Protein AF-A0A6N9EN15-F1 (afdb_monomer)

Secondary structure (DSSP, 8-state):
-------------------------------------------------------------HHHHHHHHHHHHHHHHHHHHHHHHHHHHHHHHHHHHHH--TTTHHHHHHHHHHHHHHHHHHHHHHHHHHHHHHHHHHHHHHHHHHHHHHHHHHHHHHHHHHHHHHHT--SS-------TT-SS---EEEE-SS-TTSSSHHHHHHHHHHHHHHHHTPPPPEEE-S--GGGHHHHHHHHHTTT-SEEEE--GGG-TTHHHHHHH-TTSEEEE---TTPPP-TT-EEEE--HHHHHHHHHHHHHHHHHHHT--EEEEEESS--HHHHHHHHHHHHHHHHH-TT-EEEEEE-SPSS--TT-HHHHHHHHHHHHHHT-SEEEE--STTHHHHHHHHHHHT--BB-SB-S-GGG-SSS--SEEEE--HHHHHHHHHHHHHHTSS-TT-EEE--TTT-TTSEEEESS--HHHHHHHHHHHHHHHTTTTHHHHHHHHHHHHH-----S---PPP-

Sequence (509 aa):
MVVACIQALVQPSLGRKRFLTGGDMRRHSFRWLAAMIAVLALVAAACGGDDEPETTVAQPDTGAAQAEIDAAQAAADEARAAAEEAEARLAEAQAAADAASAEQQAEAQAALEAAEAAAEAARAEAAAAEADAAAAEADAAAAQAEAAEAGAAAAEAEAALAELIAEGDIETAATIDLDANGDGKIILGVAAAGPRDDGAYYQALVDAAEEISAAQGWEAPIVIDNIEPAVAATELENLAAQGVDIIAVGAGEISDPLPDLVEQFPDIFWYCNCGTGFPQMDGVALSTNDGAEIEYVVGVAAGLLLQEHGGDTAYMIGCCDLGFEVETELAMRLGMKAVDPSYDVVYTPTGNFPFDFDNVAGATEAFNVALDAGMDLLYPYLGGAHEPLVQLANENGIPVTSAGASDVCSRTDLTWEMAALFDGGDFARAVFPLIVSGDFVEGSIYKFSVGRDPEVGALICNPTPEQKDLLDQAHADVWNGYCLAEFDTIRAIAYGGVDLEAPLVCSDA

Solvent-accessible surface area (backbone atoms only — not comparable to full-atom values): 27866 Å² total; per-residue (Å²): 142,86,84,84,89,85,89,79,89,83,86,88,82,91,80,85,84,77,90,83,82,83,89,82,89,79,86,79,83,94,84,87,90,84,82,91,82,91,86,85,89,84,91,86,81,93,83,84,90,83,95,75,94,75,83,80,74,84,70,81,71,62,64,62,58,49,50,52,37,54,48,33,45,50,50,19,54,51,31,44,52,51,21,53,51,29,46,51,50,28,55,52,28,48,54,48,36,76,68,42,51,88,90,43,37,69,63,27,47,54,48,27,55,52,25,50,54,48,27,52,51,30,44,51,50,18,54,47,32,48,49,51,30,54,44,46,52,49,50,49,51,49,52,52,50,52,53,50,52,52,51,49,50,50,53,51,51,50,54,52,49,53,51,42,57,73,71,67,76,64,76,74,82,76,49,53,74,55,42,48,85,67,80,85,57,37,29,43,28,38,42,23,49,39,41,64,79,21,82,25,43,43,15,32,35,54,54,33,45,47,52,50,24,61,75,71,70,39,44,78,54,49,75,49,53,55,37,49,58,95,47,23,57,60,54,53,50,55,50,54,72,68,70,36,18,31,39,41,35,55,34,46,75,45,44,83,44,46,72,64,46,41,72,73,40,72,60,41,47,35,35,29,40,33,45,58,86,58,76,91,45,84,58,29,21,34,46,38,49,53,48,37,62,22,22,20,36,32,11,34,50,51,29,57,50,26,70,72,73,68,49,52,41,36,34,36,39,33,23,42,81,42,39,64,54,47,20,34,51,52,20,21,29,45,17,16,28,72,68,39,74,84,32,45,61,46,77,43,66,35,27,55,72,82,77,31,38,52,38,45,68,40,44,51,53,51,49,52,53,40,53,77,71,63,55,48,26,40,33,41,53,34,38,46,24,21,48,65,48,49,52,54,27,53,76,70,71,38,44,31,38,42,42,18,28,63,62,49,63,75,50,82,92,60,80,51,50,29,24,26,27,58,22,44,13,52,51,46,63,66,46,48,63,32,37,53,55,49,79,44,45,61,50,40,75,47,73,52,42,40,59,76,36,92,58,34,19,55,46,61,50,78,59,52,74,66,56,45,55,54,49,54,47,49,28,45,39,47,54,74,56,47,40,52,70,52,41,53,49,40,48,38,30,30,74,63,72,48,78,86,89,65,87,81,69,71,64,88,125

Nearest PDB structures (foldseek):
  2fqy-assembly1_A  TM=8.686E-01  e=4.177E-15  Treponema pallidum
  4pev-assembly3_B  TM=7.680E-01  e=1.804E-13  Aeropyrum pernix K1
  5ulb-assembly1_A  TM=6.211E-01  e=1.759E-07  Yersinia enterocolitica subsp. enterocolitica 8081
  4ry0-assembly1_A  TM=7.076E-01  e=5.760E-06  Rhizobium etli CFN 42
  5bq3-assembly4_D  TM=6.098E-01  e=7.533E-04  Schaalia dentiphila ATCC 17982

pLDDT: mean 82.22, std 22.04, range [24.22, 98.75]

Radius of gyration: 30.46 Å; Cα contacts (8 Å, |Δi|>4): 810; chains: 1; bounding box: 96×74×82 Å

Mean predicted aligned error: 15.96 Å

Foldseek 3Di:
DDDDDDDDDDDDDDDDDDDDDDDDDDDDDDDDDDDDDDDDDDDDDDDDDDDDDDPDDDDPPVPVLVVQLVVLVVQLVVLVVQLVVLVVQLVVLVVCCVPDDPVCNVVSVVSNVVSVVSNVVSVVSSVVSVVSSVVSVVVSVVVVVVSVVVVVVVVVVVVVVVVCVVVVVDDDQDFPPLLLVPPPAAEEEEEEQADCPLLAQNVLQQVLQQVVCVVVVGDGYHYDHNRALVCLLVVVVVRLVVSHSEYEYRALRSCVNVQVVCVVRVSHQAEYQHEEPDDFDFRYQYEYEQLLLQLLLVLLLVLVVCVVVPDAEEEEEFADLALSVLSNQQSSQQNNCVSPVSHHYHYDHQHDPPDDLQRLPSSVVSLVVCVVVPHQAYEHLGGSNQVVSQVVCQVVVHAYEGNQDQCQLVDDVTDHQKYRANHSNVSCNVCVVCNRSVVGGGSHYDYDAFLPHPRGHMGGSDDDPVSVVSSNVSSVCVVVPWLVVLSVVSSCCSPVVDDDPDRRHTDDD

Structure (mmCIF, N/CA/C/O backbone):
data_AF-A0A6N9EN15-F1
#
_entry.id   AF-A0A6N9EN15-F1
#
loop_
_atom_site.group_PDB
_atom_site.id
_atom_site.type_symbol
_atom_site.label_atom_id
_atom_site.label_alt_id
_atom_site.label_comp_id
_atom_site.label_asym_id
_atom_site.label_entity_id
_atom_site.label_seq_id
_atom_site.pdbx_PDB_ins_code
_atom_site.Cartn_x
_atom_site.Cartn_y
_atom_site.Cartn_z
_atom_site.occupancy
_atom_site.B_iso_or_equiv
_atom_site.auth_seq_id
_atom_site.auth_comp_id
_atom_site.auth_asym_id
_atom_site.auth_atom_id
_atom_site.pdbx_PDB_model_num
ATOM 1 N N . MET A 1 1 ? 47.708 -40.170 15.133 1.00 36.25 1 MET A N 1
ATOM 2 C CA . MET A 1 1 ? 48.043 -40.382 16.562 1.00 36.25 1 MET A CA 1
ATOM 3 C C . MET A 1 1 ? 46.980 -39.621 17.336 1.00 36.25 1 MET A C 1
ATOM 5 O O . MET A 1 1 ? 47.053 -38.411 17.354 1.00 36.25 1 MET A O 1
ATOM 9 N N . VAL A 1 2 ? 45.862 -40.201 17.762 1.00 32.25 2 VAL A N 1
ATOM 10 C CA . VAL A 1 2 ? 45.685 -41.284 18.742 1.00 32.25 2 VAL A CA 1
ATOM 11 C C . VAL A 1 2 ? 44.491 -42.163 18.333 1.00 32.25 2 VAL A C 1
ATOM 13 O O . VAL A 1 2 ? 43.599 -41.731 17.614 1.00 32.25 2 VAL A O 1
ATOM 16 N N . VAL A 1 3 ? 44.549 -43.420 18.758 1.00 29.31 3 VAL A N 1
ATOM 17 C CA . VAL A 1 3 ? 43.651 -44.538 18.462 1.00 29.31 3 VAL A CA 1
ATOM 18 C C . VAL A 1 3 ? 42.729 -44.807 19.665 1.00 29.31 3 VAL A C 1
ATOM 20 O O . VAL A 1 3 ? 43.182 -44.691 20.798 1.00 29.31 3 VAL A O 1
ATOM 23 N N . ALA A 1 4 ? 41.516 -45.289 19.359 1.00 35.44 4 ALA A N 1
ATOM 24 C CA . ALA A 1 4 ? 40.674 -46.243 20.108 1.00 35.44 4 ALA A CA 1
ATOM 25 C C . ALA A 1 4 ? 39.606 -45.789 21.134 1.00 35.44 4 ALA A C 1
ATOM 27 O O . ALA A 1 4 ? 39.901 -45.233 22.183 1.00 35.44 4 ALA A O 1
ATOM 28 N N . CYS A 1 5 ? 38.399 -46.309 20.838 1.00 27.34 5 CYS A N 1
ATOM 29 C CA . CYS A 1 5 ? 37.462 -47.058 21.693 1.00 27.34 5 CYS A CA 1
ATOM 30 C C . CYS A 1 5 ? 36.649 -46.326 22.774 1.00 27.34 5 CYS A C 1
ATOM 32 O O . CYS A 1 5 ? 37.198 -45.841 23.752 1.00 27.34 5 CYS A O 1
ATOM 34 N N . ILE A 1 6 ? 35.316 -46.472 22.710 1.00 31.34 6 ILE A N 1
ATOM 35 C CA . ILE A 1 6 ? 34.562 -47.502 23.462 1.00 31.34 6 ILE A CA 1
ATOM 36 C C . ILE A 1 6 ? 33.115 -47.587 22.926 1.00 31.34 6 ILE A C 1
ATOM 38 O O . ILE A 1 6 ? 32.421 -46.586 22.791 1.00 31.34 6 ILE A O 1
ATOM 42 N N . GLN A 1 7 ? 32.682 -48.814 22.618 1.00 32.25 7 GLN A N 1
ATOM 43 C CA . GLN A 1 7 ? 31.287 -49.228 22.431 1.00 32.25 7 GLN A CA 1
ATOM 44 C C . GLN A 1 7 ? 30.618 -49.488 23.791 1.00 32.25 7 GLN A C 1
ATOM 46 O O . GLN A 1 7 ? 31.274 -50.051 24.663 1.00 32.25 7 GLN A O 1
ATOM 51 N N . ALA A 1 8 ? 29.310 -49.230 23.907 1.00 29.34 8 ALA A N 1
ATOM 52 C CA . ALA A 1 8 ? 28.298 -50.130 24.502 1.00 29.34 8 ALA A CA 1
ATOM 53 C C . ALA A 1 8 ? 26.926 -49.418 24.511 1.00 29.34 8 ALA A C 1
ATOM 55 O O . ALA A 1 8 ? 26.820 -48.327 25.052 1.00 29.34 8 ALA A O 1
ATOM 56 N N . LEU A 1 9 ? 25.941 -49.927 23.750 1.00 27.62 9 LEU A N 1
ATOM 57 C CA . LEU A 1 9 ? 24.733 -50.637 24.238 1.00 27.62 9 LEU A CA 1
ATOM 58 C C . LEU A 1 9 ? 23.818 -49.714 25.069 1.00 27.62 9 LEU A C 1
ATOM 60 O O . LEU A 1 9 ? 24.228 -49.220 26.106 1.00 27.62 9 LEU A O 1
ATOM 64 N N . VAL A 1 10 ? 22.583 -49.412 24.655 1.00 27.83 10 VAL A N 1
ATOM 65 C CA . VAL A 1 10 ? 21.401 -50.287 24.790 1.00 27.83 10 VAL A CA 1
ATOM 66 C C . VAL A 1 10 ? 20.268 -49.779 23.864 1.00 27.83 10 VAL A C 1
ATOM 68 O O . VAL A 1 10 ? 19.826 -48.644 23.984 1.00 27.83 10 VAL A O 1
ATOM 71 N N . GLN A 1 11 ? 19.763 -50.640 22.977 1.00 33.72 11 GLN A N 1
ATOM 72 C CA . GLN A 1 11 ? 18.337 -50.705 22.581 1.00 33.72 11 GLN A CA 1
ATOM 73 C C . GLN A 1 11 ? 17.677 -51.818 23.438 1.00 33.72 11 GLN A C 1
ATOM 75 O O . GLN A 1 11 ? 18.451 -52.600 23.999 1.00 33.72 11 GLN A O 1
ATOM 80 N N . PRO A 1 12 ? 16.334 -52.014 23.532 1.00 41.25 12 PRO A N 1
ATOM 81 C CA . PRO A 1 12 ? 15.254 -51.553 22.635 1.00 41.25 12 PRO A CA 1
ATOM 82 C C . PRO A 1 12 ? 13.940 -51.125 23.345 1.00 41.25 12 PRO A C 1
ATOM 84 O O . PRO A 1 12 ? 13.759 -51.365 24.533 1.00 41.25 12 PRO A O 1
ATOM 87 N N . SER A 1 13 ? 12.953 -50.606 22.602 1.00 27.08 13 SER A N 1
ATOM 88 C CA . SER A 1 13 ? 11.529 -50.818 22.936 1.00 27.08 13 SER A CA 1
ATOM 89 C C . SER A 1 13 ? 10.603 -50.442 21.773 1.00 27.08 13 SER A C 1
ATOM 91 O O . SER A 1 13 ? 10.253 -49.283 21.575 1.00 27.08 13 SER A O 1
ATOM 93 N N . LEU A 1 14 ? 10.171 -51.462 21.031 1.00 34.81 14 LEU A N 1
ATOM 94 C CA . LEU A 1 14 ? 8.983 -51.443 20.176 1.00 34.81 14 LEU A CA 1
ATOM 95 C C . LEU A 1 14 ? 7.719 -51.296 21.039 1.00 34.81 14 LEU A C 1
ATOM 97 O O . LEU A 1 14 ? 7.508 -52.091 21.953 1.00 34.81 14 LEU A O 1
ATOM 101 N N . GLY A 1 15 ? 6.839 -50.355 20.693 1.00 28.48 15 GLY A N 1
ATOM 102 C CA . GLY A 1 15 ? 5.538 -50.168 21.339 1.00 28.48 15 GLY A CA 1
ATOM 103 C C . GLY A 1 15 ? 4.472 -49.707 20.351 1.00 28.48 15 GLY A C 1
ATOM 104 O O . GLY A 1 15 ? 4.198 -48.525 20.218 1.00 28.48 15 GLY A O 1
ATOM 105 N N . ARG A 1 16 ?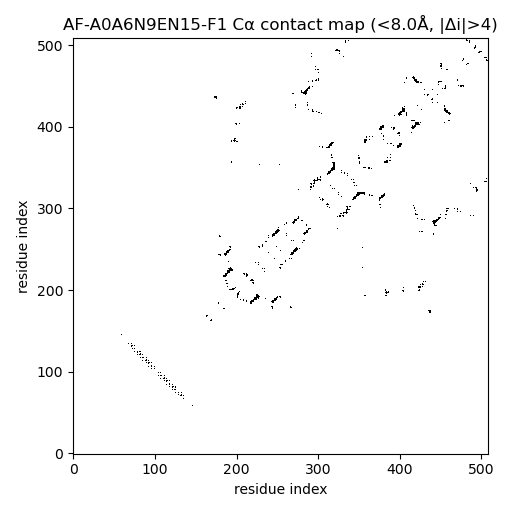 3.884 -50.665 19.633 1.00 29.77 16 ARG A N 1
ATOM 106 C CA . ARG A 1 16 ? 2.741 -50.491 18.725 1.00 29.77 16 ARG A CA 1
ATOM 107 C C . ARG A 1 16 ? 1.432 -50.391 19.529 1.00 29.77 16 ARG A C 1
ATOM 109 O O . ARG A 1 16 ? 1.290 -51.116 20.513 1.00 29.77 16 ARG A O 1
ATOM 116 N N . LYS A 1 17 ? 0.440 -49.698 18.941 1.00 28.39 17 LYS A N 1
ATOM 117 C CA . LYS A 1 17 ? -1.020 -49.648 19.236 1.00 28.39 17 LYS A CA 1
ATOM 118 C C . LYS A 1 17 ? -1.427 -48.454 20.122 1.00 28.39 17 LYS A C 1
ATOM 120 O O . LYS A 1 17 ? -0.835 -48.248 21.165 1.00 28.39 17 LYS A O 1
ATOM 125 N N . ARG A 1 18 ? -2.465 -47.678 19.790 1.00 28.48 18 ARG A N 1
ATOM 126 C CA . ARG A 1 18 ? -3.844 -48.125 19.525 1.00 28.48 18 ARG A CA 1
ATOM 127 C C . ARG A 1 18 ? -4.636 -47.032 18.788 1.00 28.48 18 ARG A C 1
ATOM 129 O O . ARG A 1 18 ? -4.697 -45.907 19.261 1.00 28.48 18 ARG A O 1
ATOM 136 N N . PHE A 1 19 ? -5.304 -47.422 17.703 1.00 29.89 19 PHE A N 1
ATOM 137 C CA . PHE A 1 19 ? -6.560 -46.812 17.266 1.00 29.89 19 PHE A CA 1
ATOM 138 C C . PHE A 1 19 ? -7.549 -46.819 18.441 1.00 29.89 19 PHE A C 1
ATOM 140 O O . PHE A 1 19 ? -7.755 -47.873 19.054 1.00 29.89 19 PHE A O 1
ATOM 147 N N . LEU A 1 20 ? -8.168 -45.675 18.724 1.00 30.36 20 LEU A N 1
ATOM 148 C CA . LEU A 1 20 ? -9.391 -45.586 19.513 1.00 30.36 20 LEU A CA 1
ATOM 149 C C . LEU A 1 20 ? -10.483 -44.994 18.630 1.00 30.36 20 LEU A C 1
ATOM 151 O O . LEU A 1 20 ? -10.560 -43.801 18.375 1.00 30.36 20 LEU A O 1
ATOM 155 N N . THR A 1 21 ? -11.300 -45.911 18.139 1.00 29.38 21 THR A N 1
ATOM 156 C CA . THR A 1 21 ? -12.638 -45.695 17.614 1.00 29.38 21 THR A CA 1
ATOM 157 C C . THR A 1 21 ? -13.602 -45.367 18.755 1.00 29.38 21 THR A C 1
ATOM 159 O O . THR A 1 21 ? -13.664 -46.129 19.720 1.00 29.38 21 THR A O 1
ATOM 162 N N . GLY A 1 22 ? -14.440 -44.350 18.554 1.00 25.67 22 GLY A N 1
ATOM 163 C CA . GLY A 1 22 ? -15.834 -44.371 19.000 1.00 25.67 22 GLY A CA 1
ATOM 164 C C . GLY A 1 22 ? -16.182 -43.615 20.284 1.00 25.67 22 GLY A C 1
ATOM 165 O O . GLY A 1 22 ? -15.881 -44.074 21.379 1.00 25.67 22 GLY A O 1
ATOM 166 N N . GLY A 1 23 ? -16.988 -42.565 20.096 1.00 27.42 23 GLY A N 1
ATOM 167 C CA . GLY A 1 23 ? -18.141 -42.252 20.943 1.00 27.42 23 GLY A CA 1
ATOM 168 C C . GLY A 1 23 ? -17.928 -41.195 22.022 1.00 27.42 23 GLY A C 1
ATOM 169 O O . GLY A 1 23 ? -17.441 -41.518 23.094 1.00 27.42 23 GLY A O 1
ATOM 170 N N . ASP A 1 24 ? -18.410 -39.974 21.783 1.00 27.78 24 ASP A N 1
ATOM 171 C CA . ASP A 1 24 ? -19.647 -39.514 22.434 1.00 27.78 24 ASP A CA 1
ATOM 172 C C . ASP A 1 24 ? -20.143 -38.214 21.768 1.00 27.78 24 ASP A C 1
ATOM 174 O O . ASP A 1 24 ? -19.630 -37.126 22.006 1.00 27.78 24 ASP A O 1
ATOM 178 N N . MET A 1 25 ? -21.164 -38.335 20.913 1.00 29.11 25 MET A N 1
ATOM 179 C CA . MET A 1 25 ? -21.998 -37.203 20.505 1.00 29.11 2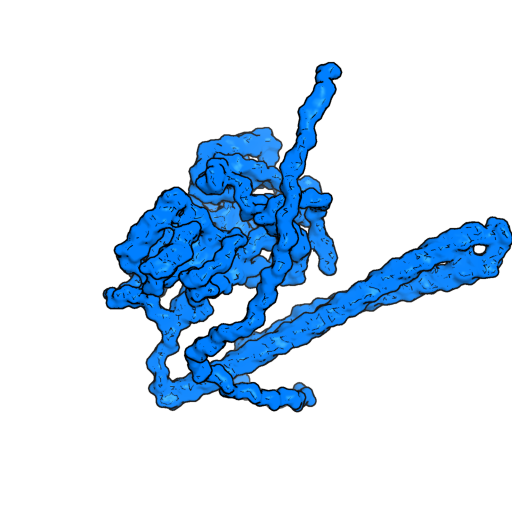5 MET A CA 1
ATOM 180 C C . MET A 1 25 ? -22.909 -36.842 21.678 1.00 29.11 25 MET A C 1
ATOM 182 O O . MET A 1 25 ? -23.834 -37.595 22.001 1.00 29.11 25 MET A O 1
ATOM 186 N N . ARG A 1 26 ? -22.719 -35.662 22.270 1.00 31.86 26 ARG A N 1
ATOM 187 C CA . ARG A 1 26 ? -23.750 -35.025 23.094 1.00 31.86 26 ARG A CA 1
ATOM 188 C C . ARG A 1 26 ? -24.415 -33.896 22.322 1.00 31.86 26 ARG A C 1
ATOM 190 O O . ARG A 1 26 ? -23.882 -32.810 22.170 1.00 31.86 26 ARG A O 1
ATOM 197 N N . ARG A 1 27 ? -25.609 -34.250 21.847 1.00 34.28 27 ARG A N 1
ATOM 198 C CA . ARG A 1 27 ? -26.790 -33.427 21.565 1.00 34.28 27 ARG A CA 1
ATOM 199 C C . ARG A 1 27 ? -26.742 -32.032 22.196 1.00 34.28 27 ARG A C 1
ATOM 201 O O . ARG A 1 27 ? -26.718 -31.971 23.416 1.00 34.28 27 ARG A O 1
ATOM 208 N N . HIS A 1 28 ? -26.958 -30.994 21.391 1.00 28.09 28 HIS A N 1
ATOM 209 C CA . HIS A 1 28 ? -27.991 -29.984 21.636 1.00 28.09 28 HIS A CA 1
ATOM 210 C C . HIS A 1 28 ? -28.421 -29.349 20.291 1.00 28.09 28 HIS A C 1
ATOM 212 O O . HIS A 1 28 ? -27.592 -28.816 19.572 1.00 28.09 28 HIS A O 1
ATOM 218 N N . SER A 1 29 ? -29.718 -29.530 19.965 1.00 29.89 29 SER A N 1
ATOM 219 C CA . SER A 1 29 ? -30.613 -28.728 19.084 1.00 29.89 29 SER A CA 1
ATOM 220 C C . SER A 1 29 ? -30.028 -28.142 17.787 1.00 29.89 29 SER A C 1
ATOM 222 O O . SER A 1 29 ? -29.329 -27.148 17.858 1.00 29.89 29 SER A O 1
ATOM 224 N N . PHE A 1 30 ? -30.268 -28.621 16.559 1.00 29.06 30 PHE A N 1
ATOM 225 C CA . PHE A 1 30 ? -31.469 -29.134 15.859 1.00 29.06 30 PHE A CA 1
ATOM 226 C C . PHE A 1 30 ? -32.707 -28.224 15.894 1.00 29.06 30 PHE A C 1
ATOM 228 O O . PHE A 1 30 ? -33.653 -28.477 16.641 1.00 29.06 30 PHE A O 1
ATOM 235 N N . ARG A 1 31 ? -32.650 -27.181 15.060 1.00 26.92 31 ARG A N 1
ATOM 236 C CA . ARG A 1 31 ? -33.711 -26.356 14.443 1.00 26.92 31 ARG A CA 1
ATOM 237 C C . ARG A 1 31 ? -32.910 -25.328 13.626 1.00 26.92 31 ARG A C 1
ATOM 239 O O . ARG A 1 31 ? -32.295 -24.482 14.244 1.00 26.92 31 ARG A O 1
ATOM 246 N N . TRP A 1 32 ? -32.664 -25.467 12.330 1.00 24.22 32 TRP A N 1
ATOM 247 C CA . TRP A 1 32 ? -33.607 -25.402 11.217 1.00 24.22 32 TRP A CA 1
ATOM 248 C C . TRP A 1 32 ? -32.940 -26.009 9.966 1.00 24.22 32 TRP A C 1
ATOM 250 O O . TRP A 1 32 ? -31.834 -25.617 9.620 1.00 24.22 32 TRP A O 1
ATOM 260 N N . LEU A 1 33 ? -33.595 -26.963 9.296 1.00 26.14 33 LEU A N 1
ATOM 261 C CA . LEU A 1 33 ? -33.322 -27.289 7.891 1.00 26.14 33 LEU A CA 1
ATOM 262 C C . LEU A 1 33 ? -34.579 -27.916 7.269 1.00 26.14 33 LEU A C 1
ATOM 264 O O . LEU A 1 33 ? -34.942 -29.048 7.594 1.00 26.14 33 LEU A O 1
ATOM 268 N N . ALA A 1 34 ? -35.255 -27.144 6.426 1.00 24.98 34 ALA A N 1
ATOM 269 C CA . ALA A 1 34 ? -36.168 -27.537 5.348 1.00 24.98 34 ALA A CA 1
ATOM 270 C C . ALA A 1 34 ? -36.543 -26.207 4.661 1.00 24.98 34 ALA A C 1
ATOM 272 O O . ALA A 1 34 ? -37.042 -25.326 5.344 1.00 24.98 34 ALA A O 1
ATOM 273 N N . ALA A 1 35 ? -36.288 -25.966 3.379 1.00 26.38 35 ALA A N 1
ATOM 274 C CA . ALA A 1 35 ? -36.585 -26.855 2.273 1.00 26.38 35 ALA A CA 1
ATOM 275 C C . ALA A 1 35 ? -35.685 -26.586 1.052 1.00 26.38 35 ALA A C 1
ATOM 277 O O . ALA A 1 35 ? -35.593 -25.465 0.577 1.00 26.38 35 ALA A O 1
ATOM 278 N N . MET A 1 36 ? -35.108 -27.656 0.502 1.00 29.78 36 MET A N 1
ATOM 279 C CA . MET A 1 36 ? -34.737 -27.737 -0.912 1.00 29.78 36 MET A CA 1
ATOM 280 C C . MET A 1 36 ? -35.961 -28.203 -1.710 1.00 29.78 36 MET A C 1
ATOM 282 O O . MET A 1 36 ? -36.521 -29.255 -1.383 1.00 29.78 36 MET A O 1
ATOM 286 N N . ILE A 1 37 ? -36.321 -27.500 -2.788 1.00 30.78 37 ILE A N 1
ATOM 287 C CA . ILE A 1 37 ? -37.106 -28.055 -3.902 1.00 30.78 37 ILE A CA 1
ATOM 288 C C . ILE A 1 37 ? -36.484 -27.591 -5.224 1.00 30.78 37 ILE A C 1
ATOM 290 O O . ILE A 1 37 ? -36.334 -26.405 -5.477 1.00 30.78 37 ILE A O 1
ATOM 294 N N . ALA A 1 38 ? -36.149 -28.571 -6.060 1.00 33.62 38 ALA A N 1
ATOM 295 C CA . ALA A 1 38 ? -35.601 -28.424 -7.401 1.00 33.62 38 ALA A CA 1
ATOM 296 C C . ALA A 1 38 ? -36.655 -28.005 -8.437 1.00 33.62 38 ALA A C 1
ATOM 298 O O . ALA A 1 38 ? -37.752 -28.566 -8.421 1.00 33.62 38 ALA A O 1
ATOM 299 N N . VAL A 1 39 ? -36.273 -27.184 -9.427 1.00 29.64 39 VAL A N 1
ATOM 300 C CA . VAL A 1 39 ? -36.856 -27.219 -10.784 1.00 29.64 39 VAL A CA 1
ATOM 301 C C . VAL A 1 39 ? -35.788 -26.904 -11.836 1.00 29.64 39 VAL A C 1
ATOM 303 O O . VAL A 1 39 ? -35.089 -25.904 -11.756 1.00 29.64 39 VAL A O 1
ATOM 306 N N . LEU A 1 40 ? -35.713 -27.776 -12.844 1.00 30.39 40 LEU A N 1
ATOM 307 C CA . LEU A 1 40 ? -34.901 -27.652 -14.051 1.00 30.39 40 LEU A CA 1
ATOM 308 C C . LEU A 1 40 ? -35.801 -27.259 -15.245 1.00 30.39 40 LEU A C 1
ATOM 310 O O . LEU A 1 40 ? -36.846 -27.880 -15.442 1.00 30.39 40 LEU A O 1
ATOM 314 N N . ALA A 1 41 ? -35.297 -26.323 -16.061 1.00 33.94 41 ALA A N 1
ATOM 315 C CA . ALA A 1 41 ? -35.584 -26.022 -17.476 1.00 33.94 41 ALA A CA 1
ATOM 316 C C . ALA A 1 41 ? -36.890 -25.300 -17.902 1.00 33.94 41 ALA A C 1
ATOM 318 O O . ALA A 1 41 ? -37.972 -25.883 -17.871 1.00 33.94 41 ALA A O 1
ATOM 319 N N . LEU A 1 42 ? -36.730 -24.124 -18.543 1.00 29.80 42 LEU A N 1
ATOM 320 C CA . LEU A 1 42 ? -37.154 -23.904 -19.941 1.00 29.80 42 LEU A CA 1
ATOM 321 C C . LEU A 1 42 ? -36.480 -22.665 -20.580 1.00 29.80 42 LEU A C 1
ATOM 323 O O . LEU A 1 42 ? -36.672 -21.541 -20.133 1.00 29.80 42 LEU A O 1
ATOM 327 N N . VAL A 1 43 ? -35.759 -22.880 -21.684 1.00 41.31 43 VAL A N 1
ATOM 328 C CA . VAL A 1 43 ? -35.362 -21.852 -22.664 1.00 41.31 43 VAL A CA 1
ATOM 329 C C . VAL A 1 43 ? -36.528 -21.625 -23.634 1.00 41.31 43 VAL A C 1
ATOM 331 O O . VAL A 1 43 ? -37.034 -22.610 -24.174 1.00 41.31 43 VAL A O 1
ATOM 334 N N . ALA A 1 44 ? -36.920 -20.366 -23.886 1.00 34.53 44 ALA A N 1
ATOM 335 C CA . ALA A 1 44 ? -37.102 -19.786 -25.232 1.00 34.53 44 ALA A CA 1
ATOM 336 C C . ALA A 1 44 ? -37.860 -18.438 -25.246 1.00 34.53 44 ALA A C 1
ATOM 338 O O . ALA A 1 44 ? -38.896 -18.286 -24.607 1.00 34.53 44 ALA A O 1
ATOM 339 N N . ALA A 1 45 ? -37.403 -17.588 -26.178 1.00 33.22 45 ALA A N 1
ATOM 340 C CA . ALA A 1 45 ? -38.111 -16.531 -26.912 1.00 33.22 45 ALA A CA 1
ATOM 341 C C . ALA A 1 45 ? -38.071 -15.092 -26.361 1.00 33.22 45 ALA A C 1
ATOM 343 O O . ALA A 1 45 ? -39.010 -14.593 -25.748 1.00 33.22 45 ALA A O 1
ATOM 344 N N . ALA A 1 46 ? -37.017 -14.384 -26.774 1.00 36.62 46 ALA A N 1
ATOM 345 C CA . ALA A 1 46 ? -37.040 -12.949 -27.021 1.00 36.62 46 ALA A CA 1
ATOM 346 C C . ALA A 1 46 ? -38.023 -12.595 -28.160 1.00 36.62 46 ALA A C 1
ATOM 348 O O . ALA A 1 46 ? -37.945 -13.189 -29.237 1.00 36.62 46 ALA A O 1
ATOM 349 N N . CYS A 1 47 ? -38.935 -11.645 -27.904 1.00 42.50 47 CYS A N 1
ATOM 350 C CA . CYS A 1 47 ? -39.369 -10.545 -28.790 1.00 42.50 47 CYS A CA 1
ATOM 351 C C . CYS A 1 47 ? -40.686 -9.906 -28.292 1.00 42.50 47 CYS A C 1
ATOM 353 O O . CYS A 1 47 ? -41.732 -10.546 -28.365 1.00 42.50 47 CYS A O 1
ATOM 355 N N . GLY A 1 48 ? -40.658 -8.603 -27.972 1.00 30.62 48 GLY A N 1
ATOM 356 C CA . GLY A 1 48 ? -41.742 -7.676 -28.349 1.00 30.62 48 GLY A CA 1
ATOM 357 C C . GLY A 1 48 ? -42.433 -6.854 -27.247 1.00 30.62 48 GLY A C 1
ATOM 358 O O . GLY A 1 48 ? -43.421 -7.315 -26.697 1.00 30.62 48 GLY A O 1
ATOM 359 N N . GLY A 1 49 ? -41.938 -5.620 -27.051 1.00 35.12 49 GLY A N 1
ATOM 360 C CA . GLY A 1 49 ? -42.634 -4.325 -26.855 1.00 35.12 49 GLY A CA 1
ATOM 361 C C . GLY A 1 49 ? -43.863 -4.182 -25.942 1.00 35.12 49 GLY A C 1
ATOM 362 O O . GLY A 1 49 ? -44.920 -4.710 -26.263 1.00 35.12 49 GLY A O 1
ATOM 363 N N . ASP A 1 50 ? -43.758 -3.350 -24.899 1.00 32.78 50 ASP A N 1
ATOM 364 C CA . ASP A 1 50 ? -44.405 -2.019 -24.796 1.00 32.78 50 ASP A CA 1
ATOM 365 C C . ASP A 1 50 ? -44.074 -1.352 -23.432 1.00 32.78 50 ASP A C 1
ATOM 367 O O . ASP A 1 50 ? -43.839 -2.034 -22.439 1.00 32.78 50 ASP A O 1
ATOM 371 N N . ASP A 1 51 ? -44.014 -0.015 -23.438 1.00 43.72 51 ASP A N 1
ATOM 372 C CA . ASP A 1 51 ? -43.479 0.928 -22.434 1.00 43.72 51 ASP A CA 1
ATOM 373 C C . ASP A 1 51 ? -44.036 0.850 -20.988 1.00 43.72 51 ASP A C 1
ATOM 375 O O . ASP A 1 51 ? -45.237 1.035 -20.806 1.00 43.72 51 ASP A O 1
ATOM 379 N N . GLU A 1 52 ? -43.151 0.780 -19.973 1.00 35.06 52 GLU A N 1
ATOM 380 C CA . GLU A 1 52 ? -43.240 1.416 -18.629 1.00 35.06 52 GLU A CA 1
ATOM 381 C C . GLU A 1 52 ? -41.814 1.565 -18.018 1.00 35.06 52 GLU A C 1
ATOM 383 O O . GLU A 1 52 ? -40.897 0.878 -18.469 1.00 35.06 52 GLU A O 1
ATOM 388 N N . PRO A 1 53 ? -41.556 2.501 -17.072 1.00 39.25 53 PRO A N 1
ATOM 389 C CA . PRO A 1 53 ? -40.194 2.886 -16.698 1.00 39.25 53 PRO A CA 1
ATOM 390 C C . PRO A 1 53 ? -39.571 1.884 -15.716 1.00 39.25 53 PRO A C 1
ATOM 392 O O . PRO A 1 53 ? -39.922 1.863 -14.538 1.00 39.25 53 PRO A O 1
ATOM 395 N N . GLU A 1 54 ? -38.627 1.076 -16.195 1.00 32.12 54 GLU A N 1
ATOM 396 C CA . GLU A 1 54 ? -37.838 0.174 -15.354 1.00 32.12 54 GLU A CA 1
ATOM 397 C C . GLU A 1 54 ? -36.776 0.942 -14.553 1.00 32.12 54 GLU A C 1
ATOM 399 O O . GLU A 1 54 ? -35.944 1.674 -15.094 1.00 32.12 54 GLU A O 1
ATOM 404 N N . THR A 1 55 ? -36.794 0.739 -13.238 1.00 34.19 55 THR A N 1
ATOM 405 C CA . THR A 1 55 ? -35.626 0.870 -12.367 1.00 34.19 55 THR A CA 1
ATOM 406 C C . THR A 1 55 ? -34.603 -0.177 -12.795 1.00 34.19 55 THR A C 1
ATOM 408 O O . THR A 1 55 ? -34.802 -1.371 -12.581 1.00 34.19 55 THR A O 1
ATOM 411 N N . THR A 1 56 ? -33.531 0.263 -13.446 1.00 28.47 56 THR A N 1
ATOM 412 C CA . THR A 1 56 ? -32.472 -0.607 -13.962 1.00 28.47 56 THR A CA 1
ATOM 413 C C . THR A 1 56 ? -31.649 -1.188 -12.816 1.00 28.47 56 THR A C 1
ATOM 415 O O . THR A 1 56 ? -30.752 -0.526 -12.296 1.00 28.47 56 THR A O 1
ATOM 418 N N . VAL A 1 57 ? -31.938 -2.435 -12.444 1.00 36.84 57 VAL A N 1
ATOM 419 C CA . VAL A 1 57 ? -30.942 -3.323 -11.833 1.00 36.84 57 VAL A CA 1
ATOM 420 C C . VAL A 1 57 ? -29.915 -3.617 -12.925 1.00 36.84 57 VAL A C 1
ATOM 422 O O . VAL A 1 57 ? -30.290 -4.042 -14.020 1.00 36.84 57 VAL A O 1
ATOM 425 N N . ALA A 1 58 ? -28.640 -3.323 -12.671 1.00 35.19 58 ALA A N 1
ATOM 426 C CA . ALA A 1 58 ? -27.566 -3.632 -13.606 1.00 35.19 58 ALA A CA 1
ATOM 427 C C . ALA A 1 58 ? -27.552 -5.147 -13.858 1.00 35.19 58 ALA A C 1
ATOM 429 O O . ALA A 1 58 ? -27.336 -5.934 -12.938 1.00 35.19 58 ALA A O 1
ATOM 430 N N . GLN A 1 59 ? -27.844 -5.563 -15.092 1.00 40.00 59 GLN A N 1
ATOM 431 C CA . GLN A 1 59 ? -27.606 -6.944 -15.500 1.00 40.00 59 GLN A CA 1
ATOM 432 C C . GLN A 1 59 ? -26.092 -7.206 -15.488 1.00 40.00 59 GLN A C 1
ATOM 434 O O . GLN A 1 59 ? -25.338 -6.287 -15.820 1.00 40.00 59 GLN A O 1
ATOM 439 N N . PRO A 1 60 ? -25.642 -8.422 -15.124 1.00 49.12 60 PRO A N 1
ATOM 440 C CA . PRO A 1 60 ? -24.231 -8.781 -15.213 1.00 49.12 60 PRO A CA 1
ATOM 441 C C . PRO A 1 60 ? -23.741 -8.542 -16.643 1.00 49.12 60 PRO A C 1
ATOM 443 O O . PRO A 1 60 ? -24.432 -8.902 -17.601 1.00 49.12 60 PRO A O 1
ATOM 446 N N . ASP A 1 61 ? -22.584 -7.894 -16.784 1.00 51.25 61 ASP A N 1
ATOM 447 C CA . ASP A 1 61 ? -22.018 -7.547 -18.085 1.00 51.25 61 ASP A CA 1
ATOM 448 C C . ASP A 1 61 ? -21.528 -8.813 -18.799 1.00 51.25 61 ASP A C 1
ATOM 450 O O . ASP A 1 61 ? -20.371 -9.221 -18.721 1.00 51.25 61 ASP A O 1
ATOM 454 N N . THR A 1 62 ? -22.445 -9.466 -19.511 1.00 54.62 62 THR A N 1
ATOM 455 C CA . THR A 1 62 ? -22.156 -10.644 -20.335 1.00 54.62 62 THR A CA 1
ATOM 456 C C . THR A 1 62 ? -21.223 -10.328 -21.507 1.00 54.62 62 THR A C 1
ATOM 458 O O . THR A 1 62 ? -20.807 -11.248 -22.205 1.00 54.62 62 THR A O 1
ATOM 461 N N . GLY A 1 63 ? -20.930 -9.048 -21.774 1.00 60.75 63 GLY A N 1
ATOM 462 C CA . GLY A 1 63 ? -20.058 -8.620 -22.863 1.00 60.75 63 GLY A CA 1
ATOM 463 C C . GLY A 1 63 ? -18.584 -8.924 -22.606 1.00 60.75 63 GLY A C 1
ATOM 464 O O . GLY A 1 63 ? -17.901 -9.370 -23.525 1.00 60.75 63 GLY A O 1
ATOM 465 N N . ALA A 1 64 ? -18.115 -8.745 -21.367 1.00 61.28 64 ALA A N 1
ATOM 466 C CA . ALA A 1 64 ? -16.724 -9.002 -20.989 1.00 61.28 64 ALA A CA 1
ATOM 467 C C . ALA A 1 64 ? -16.392 -10.505 -21.008 1.00 61.28 64 ALA A C 1
ATOM 469 O O . ALA A 1 64 ? -15.455 -10.918 -21.686 1.00 61.28 64 ALA A O 1
ATOM 470 N N . ALA A 1 65 ? -17.238 -11.336 -20.387 1.00 71.56 65 ALA A N 1
ATOM 471 C CA . ALA A 1 65 ? -17.070 -12.793 -20.388 1.00 71.56 65 ALA A CA 1
ATOM 472 C C . ALA A 1 65 ? -17.156 -13.403 -21.802 1.00 71.56 65 ALA A C 1
ATOM 474 O O . ALA A 1 65 ? -16.473 -14.373 -22.117 1.00 71.56 65 ALA A O 1
ATOM 475 N N . GLN A 1 66 ? -17.981 -12.829 -22.688 1.00 79.06 66 GLN A N 1
ATOM 476 C CA . GLN A 1 66 ? -18.049 -13.285 -24.078 1.00 79.06 66 GLN A CA 1
ATOM 477 C C . GLN A 1 66 ? -16.783 -12.922 -24.865 1.00 79.06 66 GLN A C 1
ATOM 479 O O . GLN A 1 66 ? -16.356 -13.708 -25.704 1.00 79.06 66 GLN A O 1
ATOM 484 N N . ALA A 1 67 ? -16.172 -11.764 -24.597 1.00 77.06 67 ALA A N 1
ATOM 485 C CA . ALA A 1 67 ? -14.933 -11.358 -25.257 1.00 77.06 67 ALA A CA 1
ATOM 486 C C . ALA A 1 67 ? -13.752 -12.276 -24.895 1.00 77.06 67 ALA A C 1
ATOM 488 O O . ALA A 1 67 ? -12.933 -12.582 -25.758 1.00 77.06 67 ALA A O 1
ATOM 489 N N . GLU A 1 68 ? -13.699 -12.750 -23.650 1.00 75.69 68 GLU A N 1
ATOM 490 C CA . GLU A 1 68 ? -12.699 -13.708 -23.164 1.00 75.69 68 GLU A CA 1
ATOM 491 C C . GLU A 1 68 ? -12.856 -15.089 -23.820 1.00 75.69 68 GLU A C 1
ATOM 493 O O . GLU A 1 68 ? -11.889 -15.648 -24.340 1.00 75.69 68 GLU A O 1
ATOM 498 N N . ILE A 1 69 ? -14.094 -15.595 -23.911 1.00 80.12 69 ILE A N 1
ATOM 499 C CA . ILE A 1 69 ? -14.405 -16.826 -24.657 1.00 80.12 69 ILE A CA 1
ATOM 500 C C . ILE A 1 69 ? -13.996 -16.683 -26.128 1.00 80.12 69 ILE A C 1
ATOM 502 O O . ILE A 1 69 ? -13.358 -17.578 -26.682 1.00 80.12 69 ILE A O 1
ATOM 506 N N . ASP A 1 70 ? -14.342 -15.562 -26.764 1.00 88.00 70 ASP A N 1
ATOM 507 C CA . ASP A 1 70 ? -14.029 -15.317 -28.174 1.00 88.00 70 ASP A CA 1
ATOM 508 C C . ASP A 1 70 ? -12.505 -15.264 -28.411 1.00 88.00 70 ASP A C 1
ATOM 510 O O . ASP A 1 70 ? -12.019 -15.767 -29.429 1.00 88.00 70 ASP A O 1
ATOM 514 N N . ALA A 1 71 ? -11.741 -14.694 -27.473 1.00 82.12 71 ALA A N 1
ATOM 515 C CA . ALA A 1 71 ? -10.282 -14.638 -27.529 1.00 82.12 71 ALA A CA 1
ATOM 516 C C . ALA A 1 71 ? -9.642 -16.026 -27.355 1.00 82.12 71 ALA A C 1
ATOM 518 O O . ALA A 1 71 ? -8.814 -16.425 -28.180 1.00 82.12 71 ALA A O 1
ATOM 519 N N . ALA A 1 72 ? -10.073 -16.797 -26.352 1.00 78.50 72 ALA A N 1
ATOM 520 C CA . ALA A 1 72 ? -9.568 -18.148 -26.111 1.00 78.50 72 ALA A CA 1
ATOM 521 C C . ALA A 1 72 ? -9.902 -19.102 -27.275 1.00 78.50 72 ALA A C 1
ATOM 523 O O . ALA A 1 72 ? -9.065 -19.898 -27.709 1.00 78.50 72 ALA A O 1
ATOM 524 N N . GLN A 1 73 ? -11.097 -18.976 -27.864 1.00 89.94 73 GLN A N 1
ATOM 525 C CA . GLN A 1 73 ? -11.481 -19.724 -29.066 1.00 89.94 73 GLN A CA 1
ATOM 526 C C . GLN A 1 73 ? -10.633 -19.339 -30.288 1.00 89.94 73 GLN A C 1
ATOM 528 O O . GLN A 1 73 ? -10.249 -20.216 -31.066 1.00 89.94 73 GLN A O 1
ATOM 533 N N . ALA A 1 74 ? -10.306 -18.053 -30.458 1.00 88.25 74 ALA A N 1
ATOM 534 C CA . ALA A 1 74 ? -9.435 -17.602 -31.541 1.00 88.25 74 ALA A CA 1
ATOM 535 C C . ALA A 1 74 ? -8.009 -18.166 -31.407 1.00 88.25 74 ALA A C 1
ATOM 537 O O . ALA A 1 74 ? -7.447 -18.632 -32.402 1.00 88.25 74 ALA A O 1
ATOM 538 N N . ALA A 1 75 ? -7.458 -18.193 -30.189 1.00 80.62 75 ALA A N 1
ATOM 539 C CA . ALA A 1 75 ? -6.154 -18.790 -29.901 1.00 80.62 75 ALA A CA 1
ATOM 540 C C . ALA A 1 75 ? -6.143 -20.307 -30.170 1.00 80.62 75 ALA A C 1
ATOM 542 O O . ALA A 1 75 ? -5.231 -20.821 -30.823 1.00 80.62 75 ALA A O 1
ATOM 543 N N . ALA A 1 76 ? -7.194 -21.026 -29.759 1.00 86.75 76 ALA A N 1
ATOM 544 C CA . ALA A 1 76 ? -7.347 -22.452 -30.050 1.00 86.75 76 ALA A CA 1
ATOM 545 C C . ALA A 1 76 ? -7.437 -22.739 -31.561 1.00 86.75 76 ALA A C 1
ATOM 547 O O . ALA A 1 76 ? -6.830 -23.691 -32.062 1.00 86.75 76 ALA A O 1
ATOM 548 N N . ASP A 1 77 ? -8.155 -21.903 -32.315 1.00 92.94 77 ASP A N 1
ATOM 549 C CA . ASP A 1 77 ? -8.257 -22.024 -33.770 1.00 92.94 77 ASP A CA 1
ATOM 550 C C . ASP A 1 77 ? -6.913 -21.762 -34.478 1.00 92.94 77 ASP A C 1
ATOM 552 O O . ASP A 1 77 ? -6.582 -22.468 -35.440 1.00 92.94 77 ASP A O 1
ATOM 556 N N . GLU A 1 78 ? -6.122 -20.797 -34.000 1.00 88.12 78 GLU A N 1
ATOM 557 C CA . GLU A 1 78 ? -4.772 -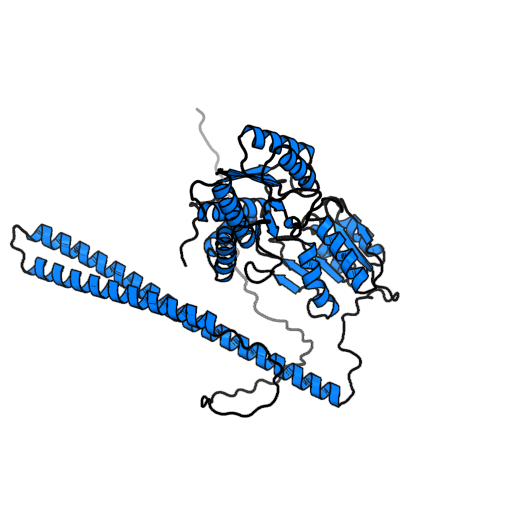20.515 -34.506 1.00 88.12 78 GLU A CA 1
ATOM 558 C C . GLU A 1 78 ? -3.803 -21.670 -34.214 1.00 88.12 78 GLU A C 1
ATOM 560 O O . GLU A 1 78 ? -3.131 -22.163 -35.129 1.00 88.12 78 GLU A O 1
ATOM 565 N N . ALA A 1 79 ? -3.792 -22.177 -32.979 1.00 79.62 79 ALA A N 1
ATOM 566 C CA . ALA A 1 79 ? -2.949 -23.302 -32.581 1.00 79.62 79 ALA A CA 1
ATOM 567 C C . ALA A 1 79 ? -3.301 -24.585 -33.357 1.00 79.62 79 ALA A C 1
ATOM 569 O O . ALA A 1 79 ? -2.415 -25.316 -33.815 1.00 79.62 79 ALA A O 1
ATOM 570 N N . ARG A 1 80 ? -4.594 -24.831 -33.611 1.00 94.25 80 ARG A N 1
ATOM 571 C CA . ARG A 1 80 ? -5.046 -25.942 -34.463 1.00 94.25 80 ARG A CA 1
ATOM 572 C C . ARG A 1 80 ? -4.552 -25.793 -35.902 1.00 94.25 80 ARG A C 1
ATOM 574 O O . ARG A 1 80 ? -4.090 -26.772 -36.489 1.00 94.25 80 ARG A O 1
ATOM 581 N N . ALA A 1 81 ? -4.604 -24.588 -36.470 1.00 93.62 81 ALA A N 1
ATOM 582 C CA . ALA A 1 81 ? -4.086 -24.331 -37.814 1.00 93.62 81 ALA A CA 1
ATOM 583 C C . ALA A 1 81 ? -2.563 -24.558 -37.898 1.00 93.62 81 ALA A C 1
ATOM 585 O O . ALA A 1 81 ? -2.078 -25.164 -38.860 1.00 93.62 81 ALA A O 1
ATOM 586 N N . ALA A 1 82 ? -1.811 -24.146 -36.874 1.00 85.88 82 ALA A N 1
ATOM 587 C CA . ALA A 1 82 ? -0.373 -24.394 -36.779 1.00 85.88 82 ALA A CA 1
ATOM 588 C C . ALA A 1 82 ? -0.044 -25.897 -36.673 1.00 85.88 82 ALA A C 1
ATOM 590 O O . ALA A 1 82 ? 0.893 -26.379 -37.323 1.00 85.88 82 ALA A O 1
ATOM 591 N N . ALA A 1 83 ? -0.843 -26.658 -35.917 1.00 92.06 83 ALA A N 1
ATOM 592 C CA . ALA A 1 83 ? -0.727 -28.112 -35.836 1.00 92.06 83 ALA A CA 1
ATOM 593 C C . ALA A 1 83 ? -0.990 -28.787 -37.193 1.00 92.06 83 ALA A C 1
ATOM 595 O O . ALA A 1 83 ? -0.202 -29.638 -37.610 1.00 92.06 83 ALA A O 1
ATOM 596 N N . GLU A 1 84 ? -2.026 -28.371 -37.930 1.00 96.12 84 GLU A N 1
ATOM 597 C CA . GLU A 1 84 ? -2.312 -28.877 -39.282 1.00 96.12 84 GLU A CA 1
ATOM 598 C C . GLU A 1 84 ? -1.156 -28.602 -40.264 1.00 96.12 84 GLU A C 1
ATOM 600 O O . GLU A 1 84 ? -0.777 -29.476 -41.053 1.00 96.12 84 GLU A O 1
ATOM 605 N N . GLU A 1 85 ? -0.537 -27.419 -40.200 1.00 92.19 85 GLU A N 1
ATOM 606 C CA . GLU A 1 85 ? 0.635 -27.092 -41.020 1.00 92.19 85 GLU A CA 1
ATOM 607 C C . GLU A 1 85 ? 1.861 -27.942 -40.640 1.00 92.19 85 GLU A C 1
ATOM 609 O O . GLU A 1 85 ? 2.613 -28.401 -41.510 1.00 92.19 85 GLU A O 1
ATOM 614 N N . ALA A 1 86 ? 2.084 -28.183 -39.347 1.00 91.19 86 ALA A N 1
ATOM 615 C CA . ALA A 1 86 ? 3.159 -29.052 -38.876 1.00 91.19 86 ALA A CA 1
ATOM 616 C C . ALA A 1 86 ? 2.952 -30.513 -39.321 1.00 91.19 86 ALA A C 1
ATOM 618 O O . ALA A 1 86 ? 3.902 -31.165 -39.761 1.00 91.19 86 ALA A O 1
ATOM 619 N N . GLU A 1 87 ? 1.713 -31.008 -39.305 1.00 94.19 87 GLU A N 1
ATOM 620 C CA . GLU A 1 87 ? 1.365 -32.334 -39.825 1.00 94.19 87 GLU A CA 1
ATOM 621 C C . GLU A 1 87 ? 1.577 -32.451 -41.339 1.00 94.19 87 GLU A C 1
ATOM 623 O O . GLU A 1 87 ? 2.080 -33.473 -41.818 1.00 94.19 87 GLU A O 1
ATOM 628 N N . ALA A 1 88 ? 1.252 -31.404 -42.102 1.00 95.56 88 ALA A N 1
ATOM 629 C CA . ALA A 1 88 ? 1.524 -31.366 -43.536 1.00 95.56 88 ALA A CA 1
ATOM 630 C C . ALA A 1 88 ? 3.035 -31.448 -43.823 1.00 95.56 88 ALA A C 1
ATOM 632 O O . ALA A 1 88 ? 3.463 -32.242 -44.665 1.00 95.56 88 ALA A O 1
ATOM 633 N N . ARG A 1 89 ? 3.857 -30.702 -43.071 1.00 95.31 89 ARG A N 1
ATOM 634 C CA . ARG A 1 89 ? 5.328 -30.755 -43.170 1.00 95.31 89 ARG A CA 1
ATOM 635 C C . ARG A 1 89 ? 5.892 -32.123 -42.786 1.00 95.31 89 ARG A C 1
ATOM 637 O O . ARG A 1 89 ? 6.812 -32.607 -43.444 1.00 95.31 89 ARG A O 1
ATOM 644 N N . LEU A 1 90 ? 5.318 -32.778 -41.777 1.00 96.88 90 LEU A N 1
ATOM 645 C CA . LEU A 1 90 ? 5.660 -34.155 -41.421 1.00 96.88 90 LEU A CA 1
ATOM 646 C C . LEU A 1 90 ? 5.351 -35.132 -42.566 1.00 96.88 90 LEU A C 1
ATOM 648 O O . LEU A 1 90 ? 6.191 -35.963 -42.911 1.00 96.88 90 LEU A O 1
ATOM 652 N N . ALA A 1 91 ? 4.185 -35.013 -43.205 1.00 95.88 91 ALA A N 1
ATOM 653 C CA . ALA A 1 91 ? 3.823 -35.858 -44.342 1.00 95.88 91 ALA A CA 1
ATOM 654 C C . ALA A 1 91 ? 4.775 -35.669 -45.540 1.00 95.88 91 ALA A C 1
ATOM 656 O O . ALA A 1 91 ? 5.153 -36.644 -46.197 1.00 95.88 91 ALA A O 1
ATOM 657 N N . GLU A 1 92 ? 5.202 -34.432 -45.810 1.00 93.25 92 GLU A N 1
ATOM 658 C CA . GLU A 1 92 ? 6.208 -34.132 -46.834 1.00 93.25 92 GLU A CA 1
ATOM 659 C C . GLU A 1 92 ? 7.582 -34.719 -46.488 1.00 93.25 92 GLU A C 1
ATOM 661 O O . GLU A 1 92 ? 8.222 -35.335 -47.347 1.00 93.25 92 GLU A O 1
ATOM 666 N N . ALA A 1 93 ? 8.021 -34.587 -45.233 1.00 93.56 93 ALA A N 1
ATOM 667 C CA . ALA A 1 93 ? 9.282 -35.148 -44.758 1.00 93.56 93 ALA A CA 1
ATOM 668 C C . ALA A 1 93 ? 9.291 -36.684 -44.842 1.00 93.56 93 ALA A C 1
ATOM 670 O O . ALA A 1 93 ? 10.273 -37.272 -45.302 1.00 93.56 93 ALA A O 1
ATOM 671 N N . GLN A 1 94 ? 8.174 -37.334 -44.503 1.00 95.94 94 GLN A N 1
ATOM 672 C CA . GLN A 1 94 ? 8.002 -38.781 -44.647 1.00 95.94 94 GLN A CA 1
ATOM 673 C C . GLN A 1 94 ? 8.103 -39.214 -46.115 1.00 95.94 94 GLN A C 1
ATOM 675 O O . GLN A 1 94 ? 8.839 -40.146 -46.440 1.00 95.94 94 GLN A O 1
ATOM 680 N N . ALA A 1 95 ? 7.422 -38.512 -47.026 1.00 93.19 95 ALA A N 1
ATOM 681 C CA . ALA A 1 95 ? 7.489 -38.812 -48.454 1.00 93.19 95 ALA A CA 1
ATOM 682 C C . ALA A 1 95 ? 8.906 -38.616 -49.028 1.00 93.19 95 ALA A C 1
ATOM 684 O O . ALA A 1 95 ? 9.343 -39.386 -49.890 1.00 93.19 95 ALA A O 1
ATOM 685 N N . ALA A 1 96 ? 9.639 -37.607 -48.546 1.00 91.00 96 ALA A N 1
ATOM 686 C CA . ALA A 1 96 ? 11.030 -37.369 -48.921 1.00 91.00 96 ALA A CA 1
ATOM 687 C C . ALA A 1 96 ? 11.966 -38.474 -48.403 1.00 91.00 96 ALA A C 1
ATOM 689 O O . ALA A 1 96 ? 12.840 -38.923 -49.148 1.00 91.00 96 ALA A O 1
ATOM 690 N N . ALA A 1 97 ? 11.756 -38.950 -47.172 1.00 92.88 97 ALA A N 1
ATOM 691 C CA . ALA A 1 97 ? 12.485 -40.081 -46.601 1.00 92.88 97 ALA A CA 1
ATOM 692 C C . ALA A 1 97 ? 12.228 -41.383 -47.376 1.00 92.88 97 ALA A C 1
ATOM 694 O O . ALA A 1 97 ? 13.180 -42.083 -47.729 1.00 92.88 97 ALA A O 1
ATOM 695 N N . ASP A 1 98 ? 10.973 -41.663 -47.738 1.00 92.56 98 ASP A N 1
ATOM 696 C CA . ASP A 1 98 ? 10.586 -42.856 -48.503 1.00 92.56 98 ASP A CA 1
ATOM 697 C C . ASP A 1 98 ? 11.169 -42.869 -49.930 1.00 92.56 98 ASP A C 1
ATOM 699 O O . ASP A 1 98 ? 11.440 -43.934 -50.496 1.00 92.56 98 ASP A O 1
ATOM 703 N N . ALA A 1 99 ? 11.373 -41.690 -50.528 1.00 93.12 99 ALA A N 1
ATOM 704 C CA . ALA A 1 99 ? 11.924 -41.527 -51.874 1.00 93.12 99 ALA A CA 1
ATOM 705 C C . ALA A 1 99 ? 13.459 -41.370 -51.911 1.00 93.12 99 ALA A C 1
ATOM 707 O O . ALA A 1 99 ? 14.040 -41.322 -53.003 1.00 93.12 99 ALA A O 1
ATOM 708 N N . ALA A 1 100 ? 14.122 -41.271 -50.755 1.00 91.81 100 ALA A N 1
ATOM 709 C CA . ALA A 1 100 ? 15.542 -40.957 -50.668 1.00 91.81 100 ALA A CA 1
ATOM 710 C C . ALA A 1 100 ? 16.428 -42.071 -51.249 1.00 91.81 100 ALA A C 1
ATOM 712 O O . ALA A 1 100 ? 16.244 -43.266 -51.006 1.00 91.81 100 ALA A O 1
ATOM 713 N N . SER A 1 101 ? 17.457 -41.676 -52.003 1.00 93.06 101 SER A N 1
ATOM 714 C CA . SER A 1 101 ? 18.526 -42.598 -52.392 1.00 93.06 101 SER A CA 1
ATOM 715 C C . SER A 1 101 ? 19.411 -42.956 -51.190 1.00 93.06 101 SER A C 1
ATOM 717 O O . SER A 1 101 ? 19.445 -42.235 -50.195 1.00 93.06 101 SER A O 1
ATOM 719 N N . ALA A 1 102 ? 20.204 -44.028 -51.299 1.00 86.81 102 ALA A N 1
ATOM 720 C CA . ALA A 1 102 ? 21.104 -44.460 -50.222 1.00 86.81 102 ALA A CA 1
ATOM 721 C C . ALA A 1 102 ? 22.100 -43.370 -49.766 1.00 86.81 102 ALA A C 1
ATOM 723 O O . ALA A 1 102 ? 22.530 -43.379 -48.617 1.00 86.81 102 ALA A O 1
ATOM 724 N N . GLU A 1 103 ? 22.464 -42.432 -50.648 1.00 86.81 103 GLU A N 1
ATOM 725 C CA . GLU A 1 103 ? 23.358 -41.309 -50.325 1.00 86.81 103 GLU A CA 1
ATOM 726 C C . GLU A 1 103 ? 22.632 -40.157 -49.604 1.00 86.81 103 GLU A C 1
ATOM 728 O O . GLU A 1 103 ? 23.269 -39.408 -48.872 1.00 86.81 103 GLU A O 1
ATOM 733 N N . GLN A 1 104 ? 21.309 -40.036 -49.767 1.00 91.50 104 GLN A N 1
ATOM 734 C CA . GLN A 1 104 ? 20.469 -38.977 -49.179 1.00 91.50 104 GLN A CA 1
ATOM 735 C C . GLN A 1 104 ? 19.717 -39.433 -47.920 1.00 91.50 104 GLN A C 1
ATOM 737 O O . GLN A 1 104 ? 19.128 -38.621 -47.213 1.00 91.50 104 GLN A O 1
ATOM 742 N N . GLN A 1 105 ? 19.736 -40.734 -47.629 1.00 89.12 105 GLN A N 1
ATOM 743 C CA . GLN A 1 105 ? 18.906 -41.351 -46.598 1.00 89.12 105 GLN A CA 1
ATOM 744 C C . GLN A 1 105 ? 19.172 -40.803 -45.187 1.00 89.12 105 GLN A C 1
ATOM 746 O O . GLN A 1 105 ? 18.236 -40.649 -44.413 1.00 89.12 105 GLN A O 1
ATOM 751 N N . ALA A 1 106 ? 20.423 -40.466 -44.855 1.00 90.62 106 ALA A N 1
ATOM 752 C CA . ALA A 1 106 ? 20.762 -39.904 -43.544 1.00 90.62 106 ALA A CA 1
ATOM 753 C C . ALA A 1 106 ? 20.212 -38.480 -43.344 1.00 90.62 106 ALA A C 1
ATOM 755 O O . ALA A 1 106 ? 19.761 -38.142 -42.256 1.00 90.62 106 ALA A O 1
ATOM 756 N N . GLU A 1 107 ? 20.231 -37.657 -44.395 1.00 90.12 107 GLU A N 1
ATOM 757 C CA . GLU A 1 107 ? 19.703 -36.289 -44.363 1.00 90.12 107 GLU A CA 1
ATOM 758 C C . GLU A 1 107 ? 18.171 -36.293 -44.321 1.00 90.12 107 GLU A C 1
ATOM 760 O O . GLU A 1 107 ? 17.571 -35.576 -43.526 1.00 90.12 107 GLU A O 1
ATOM 765 N N . ALA A 1 108 ? 17.539 -37.165 -45.112 1.00 91.62 108 ALA A N 1
ATOM 766 C CA . ALA A 1 108 ? 16.087 -37.299 -45.130 1.00 91.62 108 ALA A CA 1
ATOM 767 C C . ALA A 1 108 ? 15.531 -37.861 -43.808 1.00 91.62 108 ALA A C 1
ATOM 769 O O . ALA A 1 108 ? 14.492 -37.401 -43.343 1.00 91.62 108 ALA A O 1
ATOM 770 N N . GLN A 1 109 ? 16.246 -38.791 -43.164 1.00 91.88 109 GLN A N 1
ATOM 771 C CA . GLN A 1 109 ? 15.870 -39.306 -41.844 1.00 91.88 109 GLN A CA 1
ATOM 772 C C . GLN A 1 109 ? 15.967 -38.223 -40.758 1.00 91.88 109 GLN A C 1
ATOM 774 O O . GLN A 1 109 ? 15.069 -38.111 -39.933 1.00 91.88 109 GLN A O 1
ATOM 779 N N . ALA A 1 110 ? 17.014 -37.391 -40.782 1.00 92.06 110 ALA A N 1
ATOM 780 C CA . ALA A 1 110 ? 17.153 -36.285 -39.833 1.00 92.06 110 ALA A CA 1
ATOM 781 C C . ALA A 1 110 ? 16.061 -35.213 -40.020 1.00 92.06 110 ALA A C 1
ATOM 783 O O . ALA A 1 110 ? 15.565 -34.654 -39.044 1.00 92.06 110 ALA A O 1
ATOM 784 N N . ALA A 1 111 ? 15.665 -34.937 -41.267 1.00 90.81 111 ALA A N 1
ATOM 785 C CA . ALA A 1 111 ? 14.559 -34.028 -41.565 1.00 90.81 111 ALA A CA 1
ATOM 786 C C . ALA A 1 111 ? 13.201 -34.586 -41.104 1.00 90.81 111 ALA A C 1
ATOM 788 O O . ALA A 1 111 ? 12.373 -33.825 -40.607 1.00 90.81 111 ALA A O 1
ATOM 789 N N . LEU A 1 112 ? 12.989 -35.900 -41.231 1.00 94.75 112 LEU A N 1
ATOM 790 C CA . LEU A 1 112 ? 11.804 -36.582 -40.712 1.00 94.75 112 LEU A CA 1
ATOM 791 C C . LEU A 1 112 ? 11.728 -36.490 -39.183 1.00 94.75 112 LEU A C 1
ATOM 793 O O . LEU A 1 112 ? 10.712 -36.042 -38.670 1.00 94.75 112 LEU A O 1
ATOM 797 N N . GLU A 1 113 ? 12.809 -36.813 -38.468 1.00 94.00 113 GLU A N 1
ATOM 798 C CA . GLU A 1 113 ? 12.857 -36.717 -36.998 1.00 94.00 113 GLU A CA 1
ATOM 799 C C . GLU A 1 113 ? 12.592 -35.281 -36.505 1.00 94.00 113 GLU A C 1
ATOM 801 O O . GLU A 1 113 ? 11.882 -35.070 -35.522 1.00 94.00 113 GLU A O 1
ATOM 806 N N . ALA A 1 114 ? 13.110 -34.270 -37.211 1.00 89.31 114 ALA A N 1
ATOM 807 C CA . ALA A 1 114 ? 12.834 -32.869 -36.896 1.00 89.31 114 ALA A CA 1
ATOM 808 C C . ALA A 1 114 ? 11.363 -32.484 -37.142 1.00 89.31 114 ALA A C 1
ATOM 810 O O . ALA A 1 114 ? 10.782 -31.737 -36.355 1.00 89.31 114 ALA A O 1
ATOM 811 N N . ALA A 1 115 ? 10.753 -32.992 -38.217 1.00 89.31 115 ALA A N 1
ATOM 812 C CA . ALA A 1 115 ? 9.345 -32.751 -38.519 1.00 89.31 115 ALA A CA 1
ATOM 813 C C . ALA A 1 115 ? 8.407 -33.493 -37.551 1.00 89.31 115 ALA A C 1
ATOM 815 O O . ALA A 1 115 ? 7.362 -32.955 -37.194 1.00 89.31 115 ALA A O 1
ATOM 816 N N . GLU A 1 116 ? 8.790 -34.687 -37.085 1.00 92.81 116 GLU A N 1
ATOM 817 C CA . GLU A 1 116 ? 8.073 -35.433 -36.043 1.00 92.81 116 GLU A CA 1
ATOM 818 C C . GLU A 1 116 ? 8.049 -34.646 -34.728 1.00 92.81 116 GLU A C 1
ATOM 820 O O . GLU A 1 116 ? 6.974 -34.438 -34.168 1.00 92.81 116 GLU A O 1
ATOM 825 N N . ALA A 1 117 ? 9.202 -34.132 -34.287 1.00 86.75 117 ALA A N 1
ATOM 826 C CA . ALA A 1 117 ? 9.296 -33.318 -33.075 1.00 86.75 117 ALA A CA 1
ATOM 827 C C . ALA A 1 117 ? 8.488 -32.011 -33.176 1.00 86.75 117 ALA A C 1
ATOM 829 O O . ALA A 1 117 ? 7.817 -31.620 -32.223 1.00 86.75 117 ALA A O 1
ATOM 830 N N . ALA A 1 118 ? 8.512 -31.347 -34.337 1.00 84.12 118 ALA A N 1
ATOM 831 C CA . ALA A 1 118 ? 7.735 -30.130 -34.565 1.00 84.12 118 ALA A CA 1
ATOM 832 C C . ALA A 1 118 ? 6.218 -30.393 -34.574 1.00 84.12 118 ALA A C 1
ATOM 834 O O . ALA A 1 118 ? 5.457 -29.604 -34.020 1.00 84.12 118 ALA A O 1
ATOM 835 N N . ALA A 1 119 ? 5.775 -31.504 -35.170 1.00 88.44 119 ALA A N 1
ATOM 836 C CA . ALA A 1 119 ? 4.368 -31.897 -35.163 1.00 88.44 119 ALA A CA 1
ATOM 837 C C . ALA A 1 119 ? 3.890 -32.320 -33.765 1.00 88.44 119 ALA A C 1
ATOM 839 O O . ALA A 1 119 ? 2.752 -32.042 -33.401 1.00 88.44 119 ALA A O 1
ATOM 840 N N . GLU A 1 120 ? 4.739 -32.974 -32.967 1.00 88.50 120 GLU A N 1
ATOM 841 C CA . GLU A 1 120 ? 4.426 -33.304 -31.573 1.00 88.50 120 GLU A CA 1
ATOM 842 C C . GLU A 1 120 ? 4.279 -32.044 -30.710 1.00 88.50 120 GLU A C 1
ATOM 844 O O . GLU A 1 120 ? 3.293 -31.924 -29.985 1.00 88.50 120 GLU A O 1
ATOM 849 N N . ALA A 1 121 ? 5.196 -31.080 -30.846 1.00 81.56 121 ALA A N 1
ATOM 850 C CA . ALA A 1 121 ? 5.122 -29.803 -30.137 1.00 81.56 121 ALA A CA 1
ATOM 851 C C . ALA A 1 121 ? 3.859 -29.006 -30.508 1.00 81.56 121 ALA A C 1
ATOM 853 O O . ALA A 1 121 ? 3.112 -28.607 -29.620 1.00 81.56 121 ALA A O 1
ATOM 854 N N . ALA A 1 122 ? 3.563 -28.859 -31.804 1.00 79.94 122 ALA A N 1
ATOM 855 C CA . ALA A 1 122 ? 2.389 -28.114 -32.262 1.00 79.94 122 ALA A CA 1
ATOM 856 C C . ALA A 1 122 ? 1.061 -28.772 -31.835 1.00 79.94 122 ALA A C 1
ATOM 858 O O . ALA A 1 122 ? 0.090 -28.086 -31.534 1.00 79.94 122 ALA A O 1
ATOM 859 N N . ARG A 1 123 ? 1.008 -30.110 -31.754 1.00 91.62 123 ARG A N 1
ATOM 860 C CA . ARG A 1 123 ? -0.158 -30.824 -31.200 1.00 91.62 123 ARG A CA 1
ATOM 861 C C . ARG A 1 123 ? -0.326 -30.599 -29.701 1.00 91.62 123 ARG A C 1
ATOM 863 O O . ARG A 1 123 ? -1.459 -30.546 -29.235 1.00 91.62 123 ARG A O 1
ATOM 870 N N . ALA A 1 124 ? 0.772 -30.526 -28.949 1.00 82.88 124 ALA A N 1
ATOM 871 C CA . ALA A 1 124 ? 0.719 -30.255 -27.515 1.00 82.88 124 ALA A CA 1
ATOM 872 C C . ALA A 1 124 ? 0.221 -28.829 -27.238 1.00 82.88 124 ALA A C 1
ATOM 874 O O . ALA A 1 124 ? -0.615 -28.644 -26.363 1.00 82.88 124 ALA A O 1
ATOM 875 N N . GLU A 1 125 ? 0.678 -27.860 -28.030 1.00 75.69 125 GLU A N 1
ATOM 876 C CA . GLU A 1 125 ? 0.233 -26.464 -27.982 1.00 75.69 125 GLU A CA 1
ATOM 877 C C . GLU A 1 125 ? -1.251 -26.321 -28.353 1.00 75.69 125 GLU A C 1
ATOM 879 O O . GLU A 1 125 ? -2.014 -25.719 -27.605 1.00 75.69 125 GLU A O 1
ATOM 884 N N . ALA A 1 126 ? -1.702 -26.979 -29.429 1.00 82.00 126 ALA A N 1
ATOM 885 C CA . ALA A 1 126 ? -3.122 -27.015 -29.787 1.00 82.00 126 ALA A CA 1
ATOM 886 C C . ALA A 1 126 ? -3.993 -27.650 -28.691 1.00 82.00 126 ALA A C 1
ATOM 888 O O . ALA A 1 126 ? -5.067 -27.143 -28.388 1.00 82.00 126 ALA A O 1
ATOM 889 N N . ALA A 1 127 ? -3.528 -28.735 -28.063 1.00 86.31 127 ALA A N 1
ATOM 890 C CA . ALA A 1 127 ? -4.258 -29.382 -26.974 1.00 86.31 127 ALA A CA 1
ATOM 891 C C . ALA A 1 127 ? -4.329 -28.523 -25.699 1.00 86.31 127 ALA A C 1
ATOM 893 O O . ALA A 1 127 ? -5.304 -28.638 -24.959 1.00 86.31 127 ALA A O 1
ATOM 894 N N . ALA A 1 128 ? -3.311 -27.697 -25.434 1.00 78.06 128 ALA A N 1
ATOM 895 C CA . ALA A 1 128 ? -3.322 -26.741 -24.329 1.00 78.06 128 ALA A CA 1
ATOM 896 C C . ALA A 1 128 ? -4.331 -25.616 -24.602 1.00 78.06 128 ALA A C 1
ATOM 898 O O . ALA A 1 128 ? -5.262 -25.447 -23.824 1.00 78.06 128 ALA A O 1
ATOM 899 N N . ALA A 1 129 ? -4.253 -24.979 -25.774 1.00 76.25 129 ALA A N 1
ATOM 900 C CA . ALA A 1 129 ? -5.176 -23.910 -26.154 1.00 76.25 129 ALA A CA 1
ATOM 901 C C . ALA A 1 129 ? -6.649 -24.374 -26.208 1.00 76.25 129 ALA A C 1
ATOM 903 O O . ALA A 1 129 ? -7.557 -23.642 -25.822 1.00 76.25 129 ALA A O 1
ATOM 904 N N . GLU A 1 130 ? -6.913 -25.616 -26.639 1.00 84.75 130 GLU A N 1
ATOM 905 C CA . GLU A 1 130 ? -8.256 -26.214 -26.574 1.00 84.75 130 GLU A CA 1
ATOM 906 C C . GLU A 1 130 ? -8.741 -26.442 -25.129 1.00 84.75 130 GLU A C 1
ATOM 908 O O . GLU A 1 130 ? -9.943 -26.359 -24.865 1.00 84.75 130 GLU A O 1
ATOM 913 N N . ALA A 1 131 ? -7.834 -26.743 -24.194 1.00 81.62 131 ALA A N 1
ATOM 914 C CA . ALA A 1 131 ? -8.169 -26.890 -22.780 1.00 81.62 131 ALA A CA 1
ATOM 915 C C . ALA A 1 131 ? -8.470 -25.534 -22.128 1.00 81.62 131 ALA A C 1
ATOM 917 O O . ALA A 1 131 ? -9.431 -25.446 -21.364 1.00 81.62 131 ALA A O 1
ATOM 918 N N . ASP A 1 132 ? -7.718 -24.494 -22.484 1.00 76.06 132 ASP A N 1
ATOM 919 C CA . ASP A 1 132 ? -7.912 -23.130 -21.983 1.00 76.06 132 ASP A CA 1
ATOM 920 C C . ASP A 1 132 ? -9.237 -22.541 -22.489 1.00 76.06 132 ASP A C 1
ATOM 922 O O . ASP A 1 132 ? -10.031 -22.022 -21.706 1.00 76.06 132 ASP A O 1
ATOM 926 N N . ALA A 1 133 ? -9.570 -22.746 -23.770 1.00 80.50 133 ALA A N 1
ATOM 927 C CA . ALA A 1 133 ? -10.879 -22.370 -24.313 1.00 80.50 133 ALA A CA 1
ATOM 928 C C . ALA A 1 133 ? -12.043 -23.084 -23.598 1.00 80.50 133 ALA A C 1
ATOM 930 O O . ALA A 1 133 ? -13.082 -22.479 -23.329 1.00 80.50 133 ALA A O 1
ATOM 931 N N . ALA A 1 134 ? -11.877 -24.365 -23.249 1.00 84.31 134 ALA A N 1
ATOM 932 C CA . ALA A 1 134 ? -12.885 -25.111 -22.497 1.00 84.31 134 ALA A CA 1
ATOM 933 C C . ALA A 1 134 ? -13.001 -24.653 -21.030 1.00 84.31 134 ALA A C 1
ATOM 935 O O . ALA A 1 134 ? -14.088 -24.743 -20.455 1.00 84.31 134 ALA A O 1
ATOM 936 N N . ALA A 1 135 ? -11.905 -24.184 -20.427 1.00 78.00 135 ALA A N 1
ATOM 937 C CA . ALA A 1 135 ? -11.898 -23.611 -19.085 1.00 78.00 135 ALA A CA 1
ATOM 938 C C . ALA A 1 135 ? -12.626 -22.259 -19.060 1.00 78.00 135 ALA A C 1
ATOM 940 O O . ALA A 1 135 ? -13.556 -22.106 -18.273 1.00 78.00 135 ALA A O 1
ATOM 941 N N . ALA A 1 136 ? -12.329 -21.359 -20.004 1.00 73.00 136 ALA A N 1
ATOM 942 C CA . ALA A 1 136 ? -13.003 -20.064 -20.131 1.00 73.00 136 ALA A CA 1
ATOM 943 C C . ALA A 1 136 ? -14.533 -20.206 -20.280 1.00 73.00 136 ALA A C 1
ATOM 945 O O . ALA A 1 136 ? -15.311 -19.504 -19.631 1.00 73.00 136 ALA A O 1
ATOM 946 N N . GLU A 1 137 ? -14.999 -21.174 -21.080 1.00 77.06 137 GLU A N 1
ATOM 947 C CA . GLU A 1 137 ? -16.433 -21.481 -21.194 1.00 77.06 137 GLU A CA 1
ATOM 948 C C . GLU A 1 137 ? -17.041 -22.008 -19.879 1.00 77.06 137 GLU A C 1
ATOM 950 O O . GLU A 1 137 ? -18.201 -21.716 -19.565 1.00 77.06 137 GLU A O 1
ATOM 955 N N . ALA A 1 138 ? -16.287 -22.800 -19.112 1.00 76.06 138 ALA A N 1
ATOM 956 C CA . ALA A 1 138 ? -16.739 -23.356 -17.839 1.00 76.06 138 ALA A CA 1
ATOM 957 C C . ALA A 1 138 ? -16.805 -22.291 -16.734 1.00 76.06 138 ALA A C 1
ATOM 959 O O . ALA A 1 138 ? -17.779 -22.271 -15.976 1.00 76.06 138 ALA A O 1
ATOM 960 N N . ASP A 1 139 ? -15.826 -21.393 -16.684 1.00 74.44 139 ASP A N 1
ATOM 961 C CA . ASP A 1 139 ? -15.745 -20.311 -15.703 1.00 74.44 139 ASP A CA 1
ATOM 962 C C . ASP A 1 139 ? -16.839 -19.268 -15.946 1.00 74.44 139 ASP A C 1
ATOM 964 O O . ASP A 1 139 ? -17.570 -18.906 -15.021 1.00 74.44 139 ASP A O 1
ATOM 968 N N . ALA A 1 140 ? -17.084 -18.895 -17.206 1.00 70.88 140 ALA A N 1
ATOM 969 C CA . ALA A 1 140 ? -18.214 -18.040 -17.562 1.00 70.88 140 ALA A CA 1
ATOM 970 C C . ALA A 1 140 ? -19.569 -18.669 -17.179 1.00 70.88 140 ALA A C 1
ATOM 972 O O . ALA A 1 140 ? -20.482 -17.976 -16.718 1.00 70.88 140 ALA A O 1
ATOM 973 N N . ALA A 1 141 ? -19.716 -19.990 -17.334 1.00 72.25 141 ALA A N 1
ATOM 974 C CA . ALA A 1 141 ? -20.923 -20.703 -16.922 1.00 72.25 141 ALA A CA 1
ATOM 975 C C . ALA A 1 141 ? -21.080 -20.764 -15.391 1.00 72.25 141 ALA A C 1
ATOM 977 O O . ALA A 1 141 ? -22.206 -20.672 -14.893 1.00 72.25 141 ALA A O 1
ATOM 978 N N . ALA A 1 142 ? -19.979 -20.899 -14.647 1.00 66.88 142 ALA A N 1
ATOM 979 C CA . ALA A 1 142 ? -19.974 -20.863 -13.186 1.00 66.88 142 ALA A CA 1
ATOM 980 C C . ALA A 1 142 ? -20.346 -19.467 -12.662 1.00 66.88 142 ALA A C 1
ATOM 982 O O . ALA A 1 142 ? -21.268 -19.351 -11.855 1.00 66.88 142 ALA A O 1
ATOM 983 N N . ALA A 1 143 ? -19.740 -18.411 -13.208 1.00 64.19 143 ALA A N 1
ATOM 984 C CA . ALA A 1 143 ? -20.044 -17.025 -12.857 1.00 64.19 143 ALA A CA 1
ATOM 985 C C . ALA A 1 143 ? -21.512 -16.660 -13.144 1.00 64.19 143 ALA A C 1
ATOM 987 O O . ALA A 1 143 ? -22.179 -16.020 -12.330 1.00 64.19 143 ALA A O 1
ATOM 988 N N . GLN A 1 144 ? -22.069 -17.119 -14.272 1.00 66.31 144 GLN A N 1
ATOM 989 C CA . GLN A 1 144 ? -23.495 -16.940 -14.568 1.00 66.31 144 GLN A CA 1
ATOM 990 C C . GLN A 1 144 ? -24.405 -17.696 -13.590 1.00 66.31 144 GLN A C 1
ATOM 992 O O . GLN A 1 144 ? -25.485 -17.201 -13.259 1.00 66.31 144 GLN A O 1
ATOM 997 N N . ALA A 1 145 ? -23.999 -18.881 -13.127 1.00 64.19 145 ALA A N 1
ATOM 998 C CA . ALA A 1 145 ? -24.755 -19.643 -12.138 1.00 64.19 145 ALA A CA 1
ATOM 999 C C . ALA A 1 145 ? -24.744 -18.957 -10.761 1.00 64.19 145 ALA A C 1
ATOM 1001 O O . ALA A 1 145 ? -25.802 -18.841 -10.143 1.00 64.19 145 ALA A O 1
ATOM 1002 N N . GLU A 1 146 ? -23.594 -18.439 -10.326 1.00 60.75 146 GLU A N 1
ATOM 1003 C CA . GLU A 1 146 ? -23.457 -17.675 -9.079 1.00 60.75 146 GLU A CA 1
ATOM 1004 C C . GLU A 1 146 ? -24.244 -16.359 -9.126 1.00 60.75 146 GLU A C 1
ATOM 1006 O O . GLU A 1 146 ? -24.993 -16.051 -8.199 1.00 60.75 146 GLU A O 1
ATOM 1011 N N . ALA A 1 147 ? -24.175 -15.620 -10.238 1.00 56.16 147 ALA A N 1
ATOM 1012 C CA . ALA A 1 147 ? -24.963 -14.404 -10.433 1.00 56.16 147 ALA A CA 1
ATOM 1013 C C . ALA A 1 147 ? -26.478 -14.686 -10.434 1.00 56.16 147 ALA A C 1
ATOM 1015 O O . ALA A 1 147 ? -27.264 -13.895 -9.908 1.00 56.16 147 ALA A O 1
ATOM 1016 N N . ALA A 1 148 ? -26.905 -15.824 -10.993 1.00 60.81 148 ALA A N 1
ATOM 1017 C CA . ALA A 1 148 ? -28.302 -16.247 -10.958 1.00 60.81 148 ALA A CA 1
ATOM 1018 C C . ALA A 1 148 ? -28.759 -16.640 -9.542 1.00 60.81 148 ALA A C 1
ATOM 1020 O O . ALA A 1 148 ? -29.890 -16.333 -9.164 1.00 60.81 148 ALA A O 1
ATOM 1021 N N . GLU A 1 149 ? -27.898 -17.288 -8.753 1.00 58.84 149 GLU A N 1
ATOM 1022 C CA . GLU A 1 149 ? -28.180 -17.644 -7.358 1.00 58.84 149 GLU A CA 1
ATOM 1023 C C . GLU A 1 149 ? -28.247 -16.397 -6.461 1.00 58.84 149 GLU A C 1
ATOM 1025 O O . GLU A 1 149 ? -29.203 -16.242 -5.699 1.00 58.84 149 GLU A O 1
ATOM 1030 N N . ALA A 1 150 ? -27.319 -15.449 -6.633 1.00 48.16 150 ALA A N 1
ATOM 1031 C CA . ALA A 1 150 ? -27.327 -14.158 -5.945 1.00 48.16 150 ALA A CA 1
ATOM 1032 C C . ALA A 1 150 ? -28.558 -13.310 -6.314 1.00 48.16 150 ALA A C 1
ATOM 1034 O O . ALA A 1 150 ? -29.220 -12.754 -5.437 1.00 48.16 150 ALA A O 1
ATOM 1035 N N . GLY A 1 151 ? -28.920 -13.262 -7.601 1.00 55.16 151 GLY A N 1
ATOM 1036 C CA . GLY A 1 151 ? -30.126 -12.576 -8.068 1.00 55.16 151 GLY A CA 1
ATOM 1037 C C . GLY A 1 151 ? -31.417 -13.205 -7.534 1.00 55.16 151 GLY A C 1
ATOM 1038 O O . GLY A 1 151 ? -32.349 -12.488 -7.172 1.00 55.16 151 GLY A O 1
ATOM 1039 N N . ALA A 1 152 ? -31.473 -14.537 -7.428 1.00 58.69 152 ALA A N 1
ATOM 1040 C CA . ALA A 1 152 ? -32.607 -15.240 -6.831 1.00 58.69 152 ALA A CA 1
ATOM 1041 C C . ALA A 1 152 ? -32.720 -14.979 -5.319 1.00 58.69 152 ALA A C 1
ATOM 1043 O O . ALA A 1 152 ? -33.824 -14.734 -4.833 1.00 58.69 152 ALA A O 1
ATOM 1044 N N . ALA A 1 153 ? -31.597 -14.965 -4.593 1.00 50.84 153 ALA A N 1
ATOM 1045 C CA . ALA A 1 153 ? -31.560 -14.641 -3.167 1.00 50.84 153 ALA A CA 1
ATOM 1046 C C . ALA A 1 153 ? -31.974 -13.184 -2.894 1.00 50.84 153 ALA A C 1
ATOM 1048 O O . ALA A 1 153 ? -32.756 -12.927 -1.979 1.00 50.84 153 ALA A O 1
ATOM 1049 N N . ALA A 1 154 ? -31.520 -12.239 -3.724 1.00 45.06 154 ALA A N 1
ATOM 1050 C CA . ALA A 1 154 ? -31.920 -10.835 -3.644 1.00 45.06 154 ALA A CA 1
ATOM 1051 C C . ALA A 1 154 ? -33.423 -10.652 -3.912 1.00 45.06 154 ALA A C 1
ATOM 1053 O O . ALA A 1 154 ? -34.103 -9.952 -3.164 1.00 45.06 154 ALA A O 1
ATOM 1054 N N . ALA A 1 155 ? -33.970 -11.341 -4.920 1.00 54.16 155 ALA A N 1
ATOM 1055 C CA . ALA A 1 155 ? -35.400 -11.304 -5.221 1.00 54.16 155 ALA A CA 1
ATOM 1056 C C . ALA A 1 155 ? -36.260 -11.940 -4.110 1.00 54.16 155 ALA A C 1
ATOM 1058 O O . ALA A 1 155 ? -37.356 -11.458 -3.822 1.00 54.16 155 ALA A O 1
ATOM 1059 N N . GLU A 1 156 ? -35.779 -13.009 -3.466 1.00 58.28 156 GLU A N 1
ATOM 1060 C CA . GLU A 1 156 ? -36.459 -13.637 -2.325 1.00 58.28 156 GLU A CA 1
ATOM 1061 C C . GLU A 1 156 ? -36.417 -12.739 -1.076 1.00 58.28 156 GLU A C 1
ATOM 1063 O O . GLU A 1 156 ? -37.430 -12.599 -0.387 1.00 58.28 156 GLU A O 1
ATOM 1068 N N . ALA A 1 157 ? -35.294 -12.058 -0.829 1.00 51.06 157 ALA A N 1
ATOM 1069 C CA . ALA A 1 157 ? -35.156 -11.074 0.243 1.00 51.06 157 ALA A CA 1
ATOM 1070 C C . ALA A 1 157 ? -36.055 -9.844 0.026 1.00 51.06 157 ALA A C 1
ATOM 1072 O O . ALA A 1 157 ? -36.716 -9.390 0.961 1.00 51.06 157 ALA A O 1
ATOM 1073 N N . GLU A 1 158 ? -36.146 -9.340 -1.206 1.00 57.44 158 GLU A N 1
ATOM 1074 C CA . GLU A 1 158 ? -37.013 -8.211 -1.557 1.00 57.44 158 GLU A CA 1
ATOM 1075 C C . GLU A 1 158 ? -38.500 -8.580 -1.438 1.00 57.44 158 GLU A C 1
ATOM 1077 O O . GLU A 1 158 ? -39.295 -7.811 -0.893 1.00 57.44 158 GLU A O 1
ATOM 1082 N N . ALA A 1 159 ? -38.881 -9.791 -1.861 1.00 56.12 159 ALA A N 1
ATOM 1083 C CA . ALA A 1 159 ? -40.239 -10.301 -1.688 1.00 56.12 159 ALA A CA 1
ATOM 1084 C C . ALA A 1 159 ? -40.608 -10.482 -0.204 1.00 56.12 159 ALA A C 1
ATOM 1086 O O . ALA A 1 159 ? -41.706 -10.094 0.203 1.00 56.12 159 ALA A O 1
ATOM 1087 N N . ALA A 1 160 ? -39.690 -11.007 0.615 1.00 57.34 160 ALA A N 1
ATOM 1088 C CA . ALA A 1 160 ? -39.883 -11.149 2.058 1.00 57.34 160 ALA A CA 1
ATOM 1089 C C . ALA A 1 160 ? -39.992 -9.785 2.764 1.00 57.34 160 ALA A C 1
ATOM 1091 O O . ALA A 1 160 ? -40.849 -9.594 3.629 1.00 57.34 160 ALA A O 1
ATOM 1092 N N . LEU A 1 161 ? -39.174 -8.809 2.361 1.00 48.72 161 LEU A N 1
ATOM 1093 C CA . LEU A 1 161 ? -39.224 -7.441 2.873 1.00 48.72 161 LEU A CA 1
ATOM 1094 C C . LEU A 1 161 ? -40.537 -6.742 2.490 1.00 48.72 161 LEU A C 1
ATOM 1096 O O . LEU A 1 161 ? -41.155 -6.088 3.329 1.00 48.72 161 LEU A O 1
ATOM 1100 N N . ALA A 1 162 ? -41.008 -6.915 1.252 1.00 58.09 162 ALA A N 1
ATOM 1101 C CA . ALA A 1 162 ? -42.283 -6.366 0.798 1.00 58.09 162 ALA A CA 1
ATOM 1102 C C . ALA A 1 162 ? -43.484 -6.949 1.567 1.00 58.09 162 ALA A C 1
ATOM 1104 O O . ALA A 1 162 ? -44.428 -6.214 1.873 1.00 58.09 162 ALA A O 1
ATOM 1105 N N . GLU A 1 163 ? -43.446 -8.239 1.916 1.00 55.72 163 GLU A N 1
ATOM 1106 C CA . GLU A 1 163 ? -44.473 -8.899 2.733 1.00 55.72 163 GLU A CA 1
ATOM 1107 C C . GLU A 1 163 ? -44.468 -8.368 4.180 1.00 55.72 163 GLU A C 1
ATOM 1109 O O . GLU A 1 163 ? -45.516 -7.970 4.692 1.00 55.72 163 GLU A O 1
ATOM 1114 N N . LEU A 1 164 ? -43.292 -8.212 4.795 1.00 46.56 164 LEU A N 1
ATOM 1115 C CA . LEU A 1 164 ? -43.138 -7.658 6.149 1.00 46.56 164 LEU A CA 1
ATOM 1116 C C . LEU A 1 164 ? -43.539 -6.169 6.250 1.00 46.56 164 LEU A C 1
ATOM 1118 O O . LEU A 1 164 ? -44.154 -5.751 7.235 1.00 46.56 164 LEU A O 1
ATOM 1122 N N . ILE A 1 165 ? -43.256 -5.363 5.217 1.00 51.91 165 ILE A N 1
ATOM 1123 C CA . ILE A 1 165 ? -43.718 -3.965 5.116 1.00 51.91 165 ILE A CA 1
ATOM 1124 C C . ILE A 1 165 ? -45.247 -3.906 4.994 1.00 51.91 165 ILE A C 1
ATOM 1126 O O . ILE A 1 165 ? -45.887 -3.050 5.611 1.00 51.91 165 ILE A O 1
ATOM 1130 N N . ALA A 1 166 ? -45.851 -4.805 4.210 1.00 58.38 166 ALA A N 1
ATOM 1131 C CA . ALA A 1 166 ? -47.297 -4.842 4.002 1.00 58.38 166 ALA A CA 1
ATOM 1132 C C . ALA A 1 166 ? -48.074 -5.262 5.262 1.00 58.38 166 ALA A C 1
ATOM 1134 O O . ALA A 1 166 ? -49.200 -4.798 5.470 1.00 58.38 166 ALA A O 1
ATOM 1135 N N . GLU A 1 167 ? -47.476 -6.099 6.112 1.00 58.84 167 GLU A N 1
ATOM 1136 C CA . GLU A 1 167 ? -48.052 -6.522 7.393 1.00 58.84 167 GLU A CA 1
ATOM 1137 C C . GLU A 1 167 ? -47.872 -5.480 8.513 1.00 58.84 167 GLU A C 1
ATOM 1139 O O . GLU A 1 167 ? -48.556 -5.554 9.536 1.00 58.84 167 GLU A O 1
ATOM 1144 N N . GLY A 1 168 ? -47.057 -4.441 8.285 1.00 43.53 168 GLY A N 1
ATOM 1145 C CA . GLY A 1 168 ? -46.842 -3.346 9.235 1.00 43.53 168 GLY A CA 1
ATOM 1146 C C . GLY A 1 168 ? -45.988 -3.735 10.445 1.00 43.53 168 GLY A C 1
ATOM 1147 O O . GLY A 1 168 ? -46.057 -3.053 11.466 1.00 43.53 168 GLY A O 1
ATOM 1148 N N . ASP A 1 169 ? -45.198 -4.804 10.318 1.00 45.50 169 ASP A N 1
ATOM 1149 C CA . ASP A 1 169 ? -44.384 -5.403 11.385 1.00 45.50 169 ASP A CA 1
ATOM 1150 C C . ASP A 1 169 ? -42.918 -4.909 11.395 1.00 45.50 169 ASP A C 1
ATOM 1152 O O . ASP A 1 169 ? -42.094 -5.440 12.137 1.00 45.50 169 ASP A O 1
ATOM 1156 N N . ILE A 1 170 ? -42.575 -3.867 10.621 1.00 41.09 170 ILE A N 1
ATOM 1157 C CA . ILE A 1 170 ? -41.228 -3.267 10.616 1.00 41.09 170 ILE A CA 1
ATOM 1158 C C . ILE A 1 170 ? -41.233 -1.899 11.323 1.00 41.09 170 ILE A C 1
ATOM 1160 O O . ILE A 1 170 ? -41.606 -0.882 10.735 1.00 41.09 170 ILE A O 1
ATOM 1164 N N . GLU A 1 171 ? -40.755 -1.853 12.572 1.00 43.81 171 GLU A N 1
ATOM 1165 C CA . GLU A 1 171 ? -39.871 -0.749 12.978 1.00 43.81 171 GLU A CA 1
ATOM 1166 C C . GLU A 1 171 ? -38.524 -0.984 12.274 1.00 43.81 171 GLU A C 1
ATOM 1168 O O . GLU A 1 171 ? -38.070 -2.122 12.231 1.00 43.81 171 GLU A O 1
ATOM 1173 N N . THR A 1 172 ? -37.982 0.068 11.646 1.00 41.88 172 THR A N 1
ATOM 1174 C CA . THR A 1 172 ? -36.659 0.208 10.990 1.00 41.88 172 THR A CA 1
ATOM 1175 C C . THR A 1 172 ? -35.756 -1.032 10.968 1.00 41.88 172 THR A C 1
ATOM 1177 O O . THR A 1 172 ? -35.403 -1.548 12.023 1.00 41.88 172 THR A O 1
ATOM 1180 N N . ALA A 1 173 ? -35.333 -1.442 9.760 1.00 40.38 173 ALA A N 1
ATOM 1181 C CA . ALA A 1 173 ? -34.299 -2.454 9.520 1.00 40.38 173 ALA A CA 1
ATOM 1182 C C . ALA A 1 173 ? -33.192 -2.372 10.582 1.00 40.38 173 ALA A C 1
ATOM 1184 O O . ALA A 1 173 ? -32.717 -1.276 10.875 1.00 40.38 173 ALA A O 1
ATOM 1185 N N . ALA A 1 174 ? -32.862 -3.508 11.194 1.00 40.56 174 ALA A N 1
ATOM 1186 C CA . ALA A 1 174 ? -31.964 -3.578 12.336 1.00 40.56 174 ALA A CA 1
ATOM 1187 C C . ALA A 1 174 ? -30.557 -3.089 11.956 1.00 40.56 174 ALA A C 1
ATOM 1189 O O . ALA A 1 174 ? -29.733 -3.868 11.495 1.00 40.56 174 ALA A O 1
ATOM 1190 N N . THR A 1 175 ? -30.295 -1.797 12.154 1.00 53.12 175 THR A N 1
ATOM 1191 C CA . THR A 1 175 ? -28.947 -1.254 12.320 1.00 53.12 175 THR A CA 1
ATOM 1192 C C . THR A 1 175 ? -28.286 -2.001 13.474 1.00 53.12 175 THR A C 1
ATOM 1194 O O . THR A 1 175 ? -28.957 -2.249 14.484 1.00 53.12 175 THR A O 1
ATOM 1197 N N . ILE A 1 176 ? -27.001 -2.351 13.358 1.00 65.50 176 ILE A N 1
ATOM 1198 C CA . ILE A 1 176 ? -26.246 -2.787 14.539 1.00 65.50 176 ILE A CA 1
ATOM 1199 C C . ILE A 1 176 ? -26.378 -1.690 15.598 1.00 65.50 176 ILE A C 1
ATOM 1201 O O . ILE A 1 176 ? -26.235 -0.502 15.300 1.00 65.50 176 ILE A O 1
ATOM 1205 N N . ASP A 1 177 ? -26.715 -2.093 16.822 1.00 77.69 177 ASP A N 1
ATOM 1206 C CA . ASP A 1 177 ? -26.687 -1.185 17.960 1.00 77.69 177 ASP A CA 1
ATOM 1207 C C . ASP A 1 177 ? -25.222 -0.942 18.324 1.00 77.69 177 ASP A C 1
ATOM 1209 O O . ASP A 1 177 ? -24.606 -1.737 19.029 1.00 77.69 177 ASP A O 1
ATOM 1213 N N . LEU A 1 178 ? -24.650 0.109 17.734 1.00 85.62 178 LEU A N 1
ATOM 1214 C CA . LEU A 1 178 ? -23.269 0.526 17.968 1.00 85.62 178 LEU A CA 1
ATOM 1215 C C . LEU A 1 178 ? -23.114 1.311 19.279 1.00 85.62 178 LEU A C 1
ATOM 1217 O O . LEU A 1 178 ? -21.994 1.656 19.609 1.00 85.62 178 LEU A O 1
ATOM 1221 N N . ASP A 1 179 ? -24.186 1.606 20.024 1.00 87.75 179 ASP A N 1
ATOM 1222 C CA . ASP A 1 179 ? -24.101 2.107 21.409 1.00 87.75 179 ASP A CA 1
ATOM 1223 C C . ASP A 1 179 ? -24.067 0.905 22.359 1.00 87.75 179 ASP A C 1
ATOM 1225 O O . ASP A 1 179 ? -25.012 0.599 23.094 1.00 87.75 179 ASP A O 1
ATOM 1229 N N . ALA A 1 180 ? -22.979 0.146 22.287 1.00 78.75 180 ALA A N 1
ATOM 1230 C CA . ALA A 1 180 ? -22.912 -1.142 22.956 1.00 78.75 180 ALA A CA 1
ATOM 1231 C C . ALA A 1 180 ? -22.858 -1.020 24.486 1.00 78.75 180 ALA A C 1
ATOM 1233 O O . ALA A 1 180 ? -23.279 -1.929 25.211 1.00 78.75 180 ALA A O 1
ATOM 1234 N N . ASN A 1 181 ? -22.384 0.120 24.996 1.00 82.88 181 ASN A N 1
ATOM 1235 C CA . ASN A 1 181 ? -22.368 0.397 26.427 1.00 82.88 181 ASN A CA 1
ATOM 1236 C C . ASN A 1 181 ? -23.705 0.986 26.951 1.00 82.88 181 ASN A C 1
ATOM 1238 O O . ASN A 1 181 ? -23.948 0.988 28.167 1.00 82.88 181 ASN A O 1
ATOM 1242 N N . GLY A 1 182 ? -24.600 1.410 26.050 1.00 84.12 182 GLY A N 1
ATOM 1243 C CA . GLY A 1 182 ? -25.954 1.881 26.333 1.00 84.12 182 GLY A CA 1
ATOM 1244 C C . GLY A 1 182 ? -26.021 3.246 27.021 1.00 84.12 182 GLY A C 1
ATOM 1245 O O . GLY A 1 182 ? -26.981 3.510 27.765 1.00 84.12 182 GLY A O 1
ATOM 1246 N N . ASP A 1 183 ? -25.009 4.099 26.854 1.00 86.44 183 ASP A N 1
ATOM 1247 C CA . ASP A 1 183 ? -24.960 5.437 27.452 1.00 86.44 183 ASP A CA 1
ATOM 1248 C C . ASP A 1 183 ? -25.645 6.522 26.599 1.00 86.44 183 ASP A C 1
ATOM 1250 O O . ASP A 1 183 ? -25.802 7.668 27.052 1.00 86.44 183 ASP A O 1
ATOM 1254 N N . GLY A 1 184 ? -26.155 6.145 25.425 1.00 88.81 184 GLY A N 1
ATOM 1255 C CA . GLY A 1 184 ? -26.837 7.016 24.477 1.00 88.81 184 GLY A CA 1
ATOM 1256 C C . GLY A 1 184 ? -25.884 7.792 23.573 1.00 88.81 184 GLY A C 1
ATOM 1257 O O . GLY A 1 184 ? -26.315 8.786 22.974 1.00 88.81 184 GLY A O 1
ATOM 1258 N N . LYS A 1 185 ? -24.608 7.405 23.518 1.00 92.19 185 LYS A N 1
ATOM 1259 C CA . LYS A 1 185 ? -23.568 7.987 22.671 1.00 92.19 185 LYS A CA 1
ATOM 1260 C C . LYS A 1 185 ? -22.864 6.871 21.914 1.00 92.19 185 LYS A C 1
ATOM 1262 O O . LYS A 1 185 ? -22.921 5.716 22.291 1.00 92.19 185 LYS A O 1
ATOM 1267 N N . ILE A 1 186 ? -22.209 7.257 20.828 1.00 95.62 186 ILE A N 1
ATOM 1268 C CA . ILE A 1 186 ? -21.288 6.378 20.119 1.00 95.62 186 ILE A CA 1
ATOM 1269 C C . ILE A 1 186 ? -19.951 7.100 20.091 1.00 95.62 186 ILE A C 1
ATOM 1271 O O . ILE A 1 186 ? -19.884 8.267 19.680 1.00 95.62 186 ILE A O 1
ATOM 1275 N N . ILE A 1 187 ? -18.908 6.437 20.578 1.00 97.25 187 ILE A N 1
ATOM 1276 C CA . ILE A 1 187 ? -17.541 6.950 20.601 1.00 97.25 187 ILE A CA 1
ATOM 1277 C C . ILE A 1 187 ? -16.635 5.957 19.878 1.00 97.25 187 ILE A C 1
ATOM 1279 O O . ILE A 1 187 ? -16.486 4.807 20.288 1.00 97.25 187 ILE A O 1
ATOM 1283 N N . LEU A 1 188 ? -15.982 6.432 18.820 1.00 97.94 188 LEU A N 1
ATOM 1284 C CA . LEU A 1 188 ? -14.969 5.678 18.093 1.00 97.94 188 LEU A CA 1
ATOM 1285 C C . LEU A 1 188 ? -13.591 5.930 18.725 1.00 97.94 188 LEU A C 1
ATOM 1287 O O . LEU A 1 188 ? -13.149 7.071 18.860 1.00 97.94 188 LEU A O 1
ATOM 1291 N N . GLY A 1 189 ? -12.918 4.864 19.142 1.00 98.12 189 GLY A N 1
ATOM 1292 C CA . GLY A 1 189 ? -11.524 4.866 19.565 1.00 98.12 189 GLY A CA 1
ATOM 1293 C C . GLY A 1 189 ? -10.592 4.538 18.399 1.00 98.12 189 GLY A C 1
ATOM 1294 O O . GLY A 1 189 ? -10.823 3.561 17.695 1.00 98.12 189 GLY A O 1
ATOM 1295 N N . VAL A 1 190 ? -9.527 5.314 18.204 1.00 98.31 190 VAL A N 1
ATOM 1296 C CA . VAL A 1 190 ? -8.491 5.043 17.194 1.00 98.31 190 VAL A CA 1
ATOM 1297 C C . VAL A 1 190 ? -7.174 4.739 17.891 1.00 98.31 190 VAL A C 1
ATOM 1299 O O . VAL A 1 190 ? -6.732 5.509 18.748 1.00 98.31 190 VAL A O 1
ATOM 1302 N N . ALA A 1 191 ? -6.545 3.635 17.502 1.00 98.06 191 ALA A N 1
ATOM 1303 C CA . ALA A 1 191 ? -5.213 3.249 17.942 1.00 98.06 191 ALA A CA 1
ATOM 1304 C C . ALA A 1 191 ? -4.247 3.276 16.751 1.00 98.06 191 ALA A C 1
ATOM 1306 O O . ALA A 1 191 ? -4.396 2.490 15.814 1.00 98.06 191 ALA A O 1
ATOM 1307 N N . ALA A 1 192 ? -3.259 4.171 16.793 1.00 95.94 192 ALA A N 1
ATOM 1308 C CA . ALA A 1 192 ? -2.247 4.340 15.752 1.00 95.94 192 ALA A CA 1
ATOM 1309 C C . ALA A 1 192 ? -0.843 4.018 16.288 1.00 95.94 192 ALA A C 1
ATOM 1311 O O . ALA A 1 192 ? -0.486 4.414 17.401 1.00 95.94 192 ALA A O 1
ATOM 1312 N N . ALA A 1 193 ? -0.046 3.294 15.496 1.00 93.44 193 ALA A N 1
ATOM 1313 C CA . ALA A 1 193 ? 1.304 2.894 15.893 1.00 93.44 193 ALA A CA 1
ATOM 1314 C C . ALA A 1 193 ? 2.288 4.077 15.870 1.00 93.44 193 ALA A C 1
ATOM 1316 O O . ALA A 1 193 ? 3.055 4.243 16.815 1.00 93.44 193 ALA A O 1
ATOM 1317 N N . GLY A 1 194 ? 2.204 4.947 14.859 1.00 92.31 194 GLY A N 1
ATOM 1318 C CA . GLY A 1 194 ? 3.009 6.169 14.766 1.00 92.31 194 GLY A CA 1
ATOM 1319 C C . GLY A 1 194 ? 2.216 7.461 15.005 1.00 92.31 194 GLY A C 1
ATOM 1320 O O . GLY A 1 194 ? 1.116 7.420 15.572 1.00 92.31 194 GLY A O 1
ATOM 1321 N N . PRO A 1 195 ? 2.779 8.623 14.623 1.00 93.12 195 PRO A N 1
ATOM 1322 C CA . PRO A 1 195 ? 2.171 9.934 14.839 1.00 93.12 195 PRO A CA 1
ATOM 1323 C C . PRO A 1 195 ? 0.859 10.102 14.070 1.00 93.12 195 PRO A C 1
ATOM 1325 O O . PRO A 1 195 ? 0.775 9.755 12.897 1.00 93.12 195 PRO A O 1
ATOM 1328 N N . ARG A 1 196 ? -0.154 10.713 14.697 1.00 93.62 196 ARG A N 1
ATOM 1329 C CA . ARG A 1 196 ? -1.439 11.025 14.037 1.00 93.62 196 ARG A CA 1
ATOM 1330 C C . ARG A 1 196 ? -1.354 12.092 12.937 1.00 93.62 196 ARG A C 1
ATOM 1332 O O . ARG A 1 196 ? -2.369 12.405 12.333 1.00 93.62 196 ARG A O 1
ATOM 1339 N N . ASP A 1 197 ? -0.197 12.721 12.777 1.00 91.12 197 ASP A N 1
ATOM 1340 C CA . ASP A 1 197 ? 0.093 13.815 11.851 1.00 91.12 197 ASP A CA 1
ATOM 1341 C C . ASP A 1 197 ? 1.309 13.493 10.966 1.00 91.12 197 ASP A C 1
ATOM 1343 O O . ASP A 1 197 ? 2.097 14.375 10.627 1.00 91.12 197 ASP A O 1
ATOM 1347 N N . ASP A 1 198 ? 1.485 12.214 10.616 1.00 89.81 198 ASP A N 1
ATOM 1348 C CA . ASP A 1 198 ? 2.553 11.737 9.727 1.00 89.81 198 ASP A CA 1
ATOM 1349 C C . ASP A 1 198 ? 2.353 12.125 8.252 1.00 89.81 198 ASP A C 1
ATOM 1351 O O . ASP A 1 198 ? 3.264 11.938 7.439 1.00 89.81 198 ASP A O 1
ATOM 1355 N N . GLY A 1 199 ? 1.171 12.652 7.911 1.00 86.44 199 GLY A N 1
ATOM 1356 C CA . GLY A 1 199 ? 0.785 13.009 6.554 1.00 86.44 199 GLY A CA 1
ATOM 1357 C C . GLY A 1 199 ? 0.648 11.828 5.603 1.00 86.44 199 GLY A C 1
ATOM 1358 O O . GLY A 1 199 ? 0.745 12.014 4.385 1.00 86.44 199 GLY A O 1
ATOM 1359 N N . ALA A 1 200 ? 0.497 10.627 6.160 1.00 85.94 200 ALA A N 1
ATOM 1360 C CA . ALA A 1 200 ? 0.469 9.372 5.438 1.00 85.94 200 ALA A CA 1
ATOM 1361 C C . ALA A 1 200 ? -0.451 8.352 6.135 1.00 85.94 200 ALA A C 1
ATOM 1363 O O . ALA A 1 200 ? -1.604 8.649 6.453 1.00 85.94 200 ALA A O 1
ATOM 1364 N N . TYR A 1 201 ? 0.050 7.131 6.319 1.00 88.12 201 TYR A N 1
ATOM 1365 C CA . TYR A 1 201 ? -0.714 5.948 6.689 1.00 88.12 201 TYR A CA 1
ATOM 1366 C C . TYR A 1 201 ? -1.444 6.074 8.036 1.00 88.12 201 TYR A C 1
ATOM 1368 O O . TYR A 1 201 ? -2.599 5.656 8.146 1.00 88.12 201 TYR A O 1
ATOM 1376 N N . TYR A 1 202 ? -0.813 6.653 9.066 1.00 92.38 202 TYR A N 1
ATOM 1377 C CA . TYR A 1 202 ? -1.431 6.747 10.392 1.00 92.38 202 TYR A CA 1
ATOM 1378 C C . TYR A 1 202 ? -2.456 7.871 10.478 1.00 92.38 202 TYR A C 1
ATOM 1380 O O . TYR A 1 202 ? -3.546 7.671 11.026 1.00 92.38 202 TYR A O 1
ATOM 1388 N N . GLN A 1 203 ? -2.124 9.042 9.932 1.00 93.62 203 GLN A N 1
ATOM 1389 C CA . GLN A 1 203 ? -3.033 10.179 9.900 1.00 93.62 203 GLN A CA 1
ATOM 1390 C C . GLN A 1 203 ? -4.319 9.849 9.134 1.00 93.62 203 GLN A C 1
ATOM 1392 O O . GLN A 1 203 ? -5.404 10.218 9.579 1.00 93.62 203 GLN A O 1
ATOM 1397 N N . ALA A 1 204 ? -4.222 9.103 8.034 1.00 93.50 204 ALA A N 1
ATOM 1398 C CA . ALA A 1 204 ? -5.361 8.760 7.194 1.00 93.50 204 ALA A CA 1
ATOM 1399 C C . ALA A 1 204 ? -6.530 8.104 7.955 1.00 93.50 204 ALA A C 1
ATOM 1401 O O . ALA A 1 204 ? -7.685 8.514 7.804 1.00 93.50 204 ALA A O 1
ATOM 1402 N N . LEU A 1 205 ? -6.250 7.119 8.820 1.00 95.44 205 LEU A N 1
ATOM 1403 C CA . LEU A 1 205 ? -7.294 6.486 9.634 1.00 95.44 205 LEU A CA 1
ATOM 1404 C C . LEU A 1 205 ? -7.882 7.460 10.665 1.00 95.44 205 LEU A C 1
ATOM 1406 O O . LEU A 1 205 ? -9.087 7.432 10.924 1.00 95.44 205 LEU A O 1
ATOM 1410 N N . VAL A 1 206 ? -7.039 8.299 11.270 1.00 96.44 206 VAL A N 1
ATOM 1411 C CA . VAL A 1 206 ? -7.478 9.300 12.251 1.00 96.44 206 VAL A CA 1
ATOM 1412 C C . VAL A 1 206 ? -8.435 10.294 11.597 1.00 96.44 206 VAL A C 1
ATOM 1414 O O . VAL A 1 206 ? -9.531 10.511 12.116 1.00 96.44 206 VAL A O 1
ATOM 1417 N N . ASP A 1 207 ? -8.070 10.823 10.431 1.00 95.75 207 ASP A N 1
ATOM 1418 C CA . ASP A 1 207 ? -8.890 11.764 9.669 1.00 95.75 207 ASP A CA 1
ATOM 1419 C C . ASP A 1 207 ? -10.220 11.113 9.245 1.00 95.75 207 ASP A C 1
ATOM 1421 O O . ASP A 1 207 ? -11.293 11.694 9.438 1.00 95.75 207 ASP A O 1
ATOM 1425 N N . ALA A 1 208 ? -10.190 9.864 8.766 1.00 96.88 208 ALA A N 1
ATOM 1426 C CA . ALA A 1 208 ? -11.405 9.124 8.424 1.00 96.88 208 ALA A CA 1
ATOM 1427 C C . ALA A 1 208 ? -12.324 8.913 9.639 1.00 96.88 208 ALA A C 1
ATOM 1429 O O . ALA A 1 208 ? -13.537 9.101 9.538 1.00 96.88 208 ALA A O 1
ATOM 1430 N N . ALA A 1 209 ? -11.773 8.566 10.802 1.00 97.44 209 ALA A N 1
ATOM 1431 C CA . ALA A 1 209 ? -12.546 8.417 12.031 1.00 97.44 209 ALA A CA 1
ATOM 1432 C C . ALA A 1 209 ? -13.239 9.725 12.450 1.00 97.44 209 ALA A C 1
ATOM 1434 O O . ALA A 1 209 ? -14.405 9.705 12.852 1.00 97.44 209 ALA A O 1
ATOM 1435 N N . GLU A 1 210 ? -12.553 10.866 12.338 1.00 97.50 210 GLU A N 1
ATOM 1436 C CA . GLU A 1 210 ? -13.143 12.178 12.617 1.00 97.50 210 GLU A CA 1
ATOM 1437 C C . GLU A 1 210 ? -14.289 12.505 11.648 1.00 97.50 210 GLU A C 1
ATOM 1439 O O . GLU A 1 210 ? -15.364 12.944 12.077 1.00 97.50 210 GLU A O 1
ATOM 1444 N N . GLU A 1 211 ? -14.092 12.245 10.355 1.00 96.56 211 GLU A N 1
ATOM 1445 C CA . GLU A 1 211 ? -15.102 12.436 9.311 1.00 96.56 211 GLU A CA 1
ATOM 1446 C C . GLU A 1 211 ? -16.332 11.548 9.523 1.00 96.56 211 GLU A C 1
ATOM 1448 O O . GLU A 1 211 ? -17.466 12.036 9.473 1.00 96.56 211 GLU A O 1
ATOM 1453 N N . ILE A 1 212 ? -16.118 10.259 9.797 1.00 96.00 212 ILE A N 1
ATOM 1454 C CA . ILE A 1 212 ? -17.175 9.275 10.043 1.00 96.00 212 ILE A CA 1
ATOM 1455 C C . ILE A 1 212 ? -17.986 9.683 11.272 1.00 96.00 212 ILE A C 1
ATOM 1457 O O . ILE A 1 212 ? -19.212 9.794 11.180 1.00 96.00 212 ILE A O 1
ATOM 1461 N N . SER A 1 213 ? -17.327 9.982 12.397 1.00 94.19 213 SER A N 1
ATOM 1462 C CA . SER A 1 213 ? -18.020 10.426 13.608 1.00 94.19 213 SER A CA 1
ATOM 1463 C C . SER A 1 213 ? -18.857 11.680 13.352 1.00 94.19 213 SER A C 1
ATOM 1465 O O . SER A 1 213 ? -20.025 11.745 13.744 1.00 94.19 213 SER A O 1
ATOM 1467 N N . ALA A 1 214 ? -18.304 12.667 12.641 1.00 94.50 214 ALA A N 1
ATOM 1468 C CA . ALA A 1 214 ? -19.028 13.886 12.302 1.00 94.50 214 ALA A CA 1
ATOM 1469 C C . ALA A 1 214 ? -20.239 13.620 11.388 1.00 94.50 214 ALA A C 1
ATOM 1471 O O . ALA A 1 214 ? -21.309 14.196 11.607 1.00 94.50 214 ALA A O 1
ATOM 1472 N N . ALA A 1 215 ? -20.094 12.747 10.387 1.00 90.81 215 ALA A N 1
ATOM 1473 C CA . ALA A 1 215 ? -21.156 12.397 9.447 1.00 90.81 215 ALA A CA 1
ATOM 1474 C C . ALA A 1 215 ? -22.309 11.633 10.115 1.00 90.81 215 ALA A C 1
ATOM 1476 O O . ALA A 1 215 ? -23.473 11.863 9.779 1.00 90.81 215 ALA A O 1
ATOM 1477 N N . GLN A 1 216 ? -21.996 10.769 11.084 1.00 88.56 216 GLN A N 1
ATOM 1478 C CA . GLN A 1 216 ? -22.981 9.983 11.832 1.00 88.56 216 GLN A CA 1
ATOM 1479 C C . GLN A 1 216 ? -23.583 10.738 13.031 1.00 88.56 216 GLN A C 1
ATOM 1481 O O . GLN A 1 216 ? -24.562 10.289 13.627 1.00 88.56 216 GLN A O 1
ATOM 1486 N N . GLY A 1 217 ? -23.034 11.904 13.387 1.00 90.69 217 GLY A N 1
ATOM 1487 C CA . GLY A 1 217 ? -23.447 12.650 14.579 1.00 90.69 217 GLY A CA 1
ATOM 1488 C C . GLY A 1 217 ? -23.013 11.985 15.889 1.00 90.69 217 GLY A C 1
ATOM 1489 O O . GLY A 1 217 ? -23.665 12.184 16.916 1.00 90.69 217 GLY A O 1
ATOM 1490 N N . TRP A 1 218 ? -21.942 11.195 15.840 1.00 94.81 218 TRP A N 1
ATOM 1491 C CA . TRP A 1 218 ? -21.290 10.577 16.990 1.00 94.81 218 TRP A CA 1
ATOM 1492 C C . TRP A 1 218 ? -20.445 11.597 17.760 1.00 94.81 218 TRP A C 1
ATOM 1494 O O . TRP A 1 218 ? -20.261 12.744 17.339 1.00 94.81 218 TRP A O 1
ATOM 1504 N N . GLU A 1 219 ? -19.942 11.193 18.923 1.00 97.44 219 GLU A N 1
ATOM 1505 C CA . GLU A 1 219 ? -18.986 12.014 19.661 1.00 97.44 219 GLU A CA 1
ATOM 1506 C C . GLU A 1 219 ? -17.630 12.049 18.938 1.00 97.44 219 GLU A C 1
ATOM 1508 O O . GLU A 1 219 ? -17.311 11.203 18.096 1.00 97.44 219 GLU A O 1
ATOM 1513 N N . ALA A 1 220 ? -16.816 13.050 19.279 1.00 97.38 220 ALA A N 1
ATOM 1514 C CA . ALA A 1 220 ? -15.465 13.152 18.742 1.00 97.38 220 ALA A CA 1
ATOM 1515 C C . ALA A 1 220 ? -14.647 11.889 19.091 1.00 97.38 220 ALA A C 1
ATOM 1517 O O . ALA A 1 220 ? -14.720 11.447 20.245 1.00 97.38 220 ALA A O 1
ATOM 1518 N N . PRO A 1 221 ? -13.861 11.338 18.146 1.00 97.75 221 PRO A N 1
ATOM 1519 C CA . PRO A 1 221 ? -13.059 10.152 18.409 1.00 97.75 221 PRO A CA 1
ATOM 1520 C C . PRO A 1 221 ? -12.058 10.335 19.553 1.00 97.75 221 PRO A C 1
ATOM 1522 O O . PRO A 1 221 ? -11.524 11.426 19.780 1.00 97.75 221 PRO A O 1
ATOM 1525 N N . ILE A 1 222 ? -11.755 9.240 20.249 1.00 98.12 222 ILE A N 1
ATOM 1526 C CA . ILE A 1 222 ? -10.643 9.174 21.201 1.00 98.12 222 ILE A CA 1
ATOM 1527 C C . ILE A 1 222 ? -9.457 8.538 20.487 1.00 98.12 222 ILE A C 1
ATOM 1529 O O . ILE A 1 222 ? -9.490 7.361 20.152 1.00 98.12 222 ILE A O 1
ATOM 1533 N N . VAL A 1 223 ? -8.393 9.307 20.275 1.00 97.75 223 VAL A N 1
ATOM 1534 C CA . VAL A 1 223 ? -7.220 8.852 19.518 1.00 97.75 223 VAL A CA 1
ATOM 1535 C C . VAL A 1 223 ? -6.031 8.667 20.454 1.00 97.75 223 VAL A C 1
ATOM 1537 O O . VAL A 1 223 ? -5.615 9.629 21.115 1.00 97.75 223 VAL A O 1
ATOM 1540 N N . ILE A 1 224 ? -5.456 7.465 20.459 1.00 97.62 224 ILE A N 1
ATOM 1541 C CA . ILE A 1 224 ? -4.143 7.165 21.039 1.00 97.62 224 ILE A CA 1
ATOM 1542 C C . ILE A 1 224 ? -3.191 6.840 19.884 1.00 97.62 224 ILE A C 1
ATOM 1544 O O . ILE A 1 224 ? -3.442 5.931 19.101 1.00 97.62 224 ILE A O 1
ATOM 1548 N N . ASP A 1 225 ? -2.116 7.608 19.772 1.00 96.12 225 ASP A N 1
ATOM 1549 C CA . ASP A 1 225 ? -1.096 7.514 18.727 1.00 96.12 225 ASP A CA 1
ATOM 1550 C C . ASP A 1 225 ? 0.291 7.269 19.336 1.00 96.12 225 ASP A C 1
ATOM 1552 O O . ASP A 1 225 ? 0.457 7.334 20.558 1.00 96.12 225 ASP A O 1
ATOM 1556 N N . ASN A 1 226 ? 1.296 7.016 18.493 1.00 94.19 226 ASN A N 1
ATOM 1557 C CA . ASN A 1 226 ? 2.653 6.642 18.914 1.00 94.19 226 ASN A CA 1
ATOM 1558 C C . ASN A 1 226 ? 2.670 5.398 19.827 1.00 94.19 226 ASN A C 1
ATOM 1560 O O . ASN A 1 226 ? 3.418 5.335 20.810 1.00 94.19 226 ASN A O 1
ATOM 1564 N N . ILE A 1 227 ? 1.789 4.432 19.557 1.00 94.81 227 ILE A N 1
ATOM 1565 C CA . ILE A 1 227 ? 1.722 3.189 20.319 1.00 94.81 227 ILE A CA 1
ATOM 1566 C C . ILE A 1 227 ? 2.864 2.276 19.874 1.00 94.81 227 ILE A C 1
ATOM 1568 O O . ILE A 1 227 ? 2.819 1.659 18.816 1.00 94.81 227 ILE A O 1
ATOM 1572 N N . GLU A 1 228 ? 3.863 2.110 20.736 1.00 90.31 228 GLU A N 1
ATOM 1573 C CA . GLU A 1 228 ? 4.909 1.117 20.501 1.00 90.31 228 GLU A CA 1
ATOM 1574 C C . GLU A 1 228 ? 4.362 -0.314 20.712 1.00 90.31 228 GLU A C 1
ATOM 1576 O O . GLU A 1 228 ? 3.638 -0.558 21.690 1.00 90.31 228 GLU A O 1
ATOM 1581 N N . PRO A 1 229 ? 4.788 -1.313 19.909 1.00 89.44 229 PRO A N 1
ATOM 1582 C CA . PRO A 1 229 ? 4.348 -2.708 20.048 1.00 89.44 229 PRO A CA 1
ATOM 1583 C C . PRO A 1 229 ? 4.498 -3.265 21.474 1.00 89.44 229 PRO A C 1
ATOM 1585 O O . PRO A 1 229 ? 3.652 -4.005 21.973 1.00 89.44 229 PRO A O 1
ATOM 1588 N N . ALA A 1 230 ? 5.559 -2.858 22.182 1.00 90.12 230 ALA A N 1
ATOM 1589 C CA . ALA A 1 230 ? 5.850 -3.300 23.546 1.00 90.12 230 ALA A CA 1
ATOM 1590 C C . ALA A 1 230 ? 4.803 -2.871 24.592 1.00 90.12 230 ALA A C 1
ATOM 1592 O O . ALA A 1 230 ? 4.737 -3.477 25.666 1.00 90.12 230 ALA A O 1
ATOM 1593 N N . VAL A 1 231 ? 4.013 -1.832 24.307 1.00 93.19 231 VAL A N 1
ATOM 1594 C CA . VAL A 1 231 ? 2.974 -1.304 25.206 1.00 93.19 231 VAL A CA 1
ATOM 1595 C C . VAL A 1 231 ? 1.570 -1.367 24.603 1.00 93.19 231 VAL A C 1
ATOM 1597 O O . VAL A 1 231 ? 0.615 -0.997 25.286 1.00 93.19 231 VAL A O 1
ATOM 1600 N N . ALA A 1 232 ? 1.419 -1.908 23.388 1.00 96.25 232 ALA A N 1
ATOM 1601 C CA . ALA A 1 232 ? 0.153 -1.974 22.657 1.00 96.25 232 ALA A CA 1
ATOM 1602 C C . ALA A 1 232 ? -1.000 -2.554 23.487 1.00 96.25 232 ALA A C 1
ATOM 1604 O O . ALA A 1 232 ? -2.074 -1.964 23.543 1.00 96.25 232 ALA A O 1
ATOM 1605 N N . ALA A 1 233 ? -0.765 -3.648 24.222 1.00 96.94 233 ALA A N 1
ATOM 1606 C CA . ALA A 1 233 ? -1.793 -4.259 25.068 1.00 96.94 233 ALA A CA 1
ATOM 1607 C C . ALA A 1 233 ? -2.318 -3.294 26.144 1.00 96.94 233 ALA A C 1
ATOM 1609 O O . ALA A 1 233 ? -3.513 -3.246 26.408 1.00 96.94 233 ALA A O 1
ATOM 1610 N N . THR A 1 234 ? -1.423 -2.510 26.754 1.00 97.44 234 THR A N 1
ATOM 1611 C CA . THR A 1 234 ? -1.796 -1.552 27.804 1.00 97.44 234 THR A CA 1
ATOM 1612 C C . THR A 1 234 ? -2.549 -0.364 27.220 1.00 97.44 234 THR A C 1
ATOM 1614 O O . THR A 1 234 ? -3.548 0.056 27.795 1.00 97.44 234 THR A O 1
ATOM 1617 N N . GLU A 1 235 ? -2.101 0.177 26.087 1.00 98.06 235 GLU A N 1
ATOM 1618 C CA . GLU A 1 235 ? -2.752 1.342 25.480 1.00 98.06 235 GLU A CA 1
ATOM 1619 C C . GLU A 1 235 ? -4.110 0.998 24.860 1.00 98.06 235 GLU A C 1
ATOM 1621 O O . GLU A 1 235 ? -5.068 1.748 25.044 1.00 98.06 235 GLU A O 1
ATOM 1626 N N . LEU A 1 236 ? -4.248 -0.167 24.224 1.00 98.25 236 LEU A N 1
ATOM 1627 C CA . LEU A 1 236 ? -5.541 -0.642 23.729 1.00 98.25 236 LEU A CA 1
ATOM 1628 C C . LEU A 1 236 ? -6.515 -0.964 24.877 1.00 98.25 236 LEU A C 1
ATOM 1630 O O . LEU A 1 236 ? -7.690 -0.615 24.788 1.00 98.25 236 LEU A O 1
ATOM 1634 N N . GLU A 1 237 ? -6.045 -1.545 25.990 1.00 97.88 237 GLU A N 1
ATOM 1635 C CA . GLU A 1 237 ? -6.872 -1.728 27.196 1.00 97.88 237 GLU A CA 1
ATOM 1636 C C . GLU A 1 237 ? -7.298 -0.374 27.795 1.00 97.88 237 GLU A C 1
ATOM 1638 O O . GLU A 1 237 ? -8.458 -0.193 28.176 1.00 97.88 237 GLU A O 1
ATOM 1643 N N . ASN A 1 238 ? -6.389 0.608 27.843 1.00 96.88 238 ASN A N 1
ATOM 1644 C CA . ASN A 1 238 ? -6.703 1.969 28.284 1.00 96.88 238 ASN A CA 1
ATOM 1645 C C . ASN A 1 238 ? -7.742 2.636 27.373 1.00 96.88 238 ASN A C 1
ATOM 1647 O O . ASN A 1 238 ? -8.594 3.374 27.870 1.00 96.88 238 ASN A O 1
ATOM 1651 N N . LEU A 1 239 ? -7.678 2.410 26.058 1.00 97.88 239 LEU A N 1
ATOM 1652 C CA . LEU A 1 239 ? -8.661 2.913 25.101 1.00 97.88 239 LEU A CA 1
ATOM 1653 C C . LEU A 1 239 ? -10.034 2.279 25.335 1.00 97.88 239 LEU A C 1
ATOM 1655 O O . LEU A 1 239 ? -11.006 3.003 25.536 1.00 97.88 239 LEU A O 1
ATOM 1659 N N . ALA A 1 240 ? -10.096 0.950 25.425 1.00 96.69 240 ALA A N 1
ATOM 1660 C CA . ALA A 1 240 ? -11.325 0.214 25.719 1.00 96.69 240 ALA A CA 1
ATOM 1661 C C . ALA A 1 240 ? -11.978 0.666 27.037 1.00 96.69 240 ALA A C 1
ATOM 1663 O O . ALA A 1 240 ? -13.190 0.871 27.122 1.00 96.69 240 ALA A O 1
ATOM 1664 N N . ALA A 1 241 ? -11.172 0.921 28.071 1.00 95.00 241 ALA A N 1
ATOM 1665 C CA . ALA A 1 241 ? -11.653 1.375 29.373 1.00 95.00 241 ALA A CA 1
ATOM 1666 C C . ALA A 1 241 ? -12.235 2.806 29.383 1.00 95.00 241 ALA A C 1
ATOM 1668 O O . ALA A 1 241 ? -12.806 3.218 30.400 1.00 95.00 241 ALA A O 1
ATOM 1669 N N . GLN A 1 242 ? -12.103 3.575 28.296 1.00 95.38 242 GLN A N 1
ATOM 1670 C CA . GLN A 1 242 ? -12.650 4.933 28.187 1.00 95.38 242 GLN A CA 1
ATOM 1671 C C . GLN A 1 242 ? -14.128 4.975 27.776 1.00 95.38 242 GLN A C 1
ATOM 1673 O O . GLN A 1 242 ? -14.683 6.070 27.686 1.00 95.38 242 GLN A O 1
ATOM 1678 N N . GLY A 1 243 ? -14.778 3.817 27.610 1.00 91.81 243 GLY A N 1
ATOM 1679 C CA . GLY A 1 243 ? -16.185 3.744 27.208 1.00 91.81 243 GLY A CA 1
ATOM 1680 C C . GLY A 1 243 ? -16.374 4.072 25.732 1.00 91.81 243 GLY A C 1
ATOM 1681 O O . GLY A 1 243 ? -17.309 4.778 25.380 1.00 91.81 243 GLY A O 1
ATOM 1682 N N . VAL A 1 244 ? -15.433 3.625 24.899 1.00 97.38 244 VAL A N 1
ATOM 1683 C CA . VAL A 1 244 ? -15.605 3.607 23.445 1.00 97.38 244 VAL A CA 1
ATOM 1684 C C . VAL A 1 244 ? -16.487 2.431 23.051 1.00 97.38 244 VAL A C 1
ATOM 1686 O O . VAL A 1 244 ? -16.490 1.410 23.736 1.00 97.38 244 VAL A O 1
ATOM 1689 N N . ASP A 1 245 ? -17.203 2.571 21.945 1.00 97.19 245 ASP A N 1
ATOM 1690 C CA . ASP A 1 245 ? -18.081 1.523 21.420 1.00 97.19 245 ASP A CA 1
ATOM 1691 C C . ASP A 1 245 ? -17.475 0.812 20.214 1.00 97.19 245 ASP A C 1
ATOM 1693 O O . ASP A 1 245 ? -17.807 -0.332 19.916 1.00 97.19 245 ASP A O 1
ATOM 1697 N N . ILE A 1 246 ? -16.556 1.491 19.531 1.00 97.44 246 ILE A N 1
ATOM 1698 C CA . ILE A 1 246 ? -15.821 0.973 18.384 1.00 97.44 246 ILE A CA 1
ATOM 1699 C C . ILE A 1 246 ? -14.339 1.217 18.646 1.00 97.44 246 ILE A C 1
ATOM 1701 O O . ILE A 1 246 ? -13.974 2.318 19.057 1.00 97.44 246 ILE A O 1
ATOM 1705 N N . ILE A 1 247 ? -13.478 0.237 18.378 1.00 98.12 247 ILE A N 1
ATOM 1706 C CA . ILE A 1 247 ? -12.028 0.452 18.301 1.00 98.12 247 ILE A CA 1
ATOM 1707 C C . ILE A 1 247 ? -11.544 0.133 16.891 1.00 98.12 247 ILE A C 1
ATOM 1709 O O . ILE A 1 247 ? -11.677 -0.994 16.419 1.00 98.12 247 ILE A O 1
ATOM 1713 N N . ALA A 1 248 ? -10.951 1.135 16.246 1.00 97.81 248 ALA A N 1
ATOM 1714 C CA . ALA A 1 248 ? -10.233 1.020 14.987 1.00 97.81 248 ALA A CA 1
ATOM 1715 C C . ALA A 1 248 ? -8.723 0.931 15.259 1.00 97.81 248 ALA A C 1
ATOM 1717 O O . ALA A 1 248 ? -8.110 1.890 15.740 1.00 97.81 248 ALA A O 1
ATOM 1718 N N . VAL A 1 249 ? -8.124 -0.222 14.960 1.00 97.50 249 VAL A N 1
ATOM 1719 C CA . VAL A 1 249 ? -6.674 -0.436 15.048 1.00 97.50 249 VAL A CA 1
ATOM 1720 C C . VAL A 1 249 ? -6.037 -0.207 13.683 1.00 97.50 249 VAL A C 1
ATOM 1722 O O . VAL A 1 249 ? -6.392 -0.859 12.703 1.00 97.50 249 VAL A O 1
ATOM 1725 N N . GLY A 1 250 ? -5.097 0.737 13.632 1.00 92.69 250 GLY A N 1
ATOM 1726 C CA . GLY A 1 250 ? -4.582 1.277 12.377 1.00 92.69 250 GLY A CA 1
ATOM 1727 C C . GLY A 1 250 ? -3.446 0.514 11.719 1.00 92.69 250 GLY A C 1
ATOM 1728 O O . GLY A 1 250 ? -3.091 0.830 10.589 1.00 92.69 250 GLY A O 1
ATOM 1729 N N . ALA A 1 251 ? -2.837 -0.448 12.412 1.00 90.81 251 ALA A N 1
ATOM 1730 C CA . ALA A 1 251 ? -1.657 -1.132 11.905 1.00 90.81 251 ALA A CA 1
ATOM 1731 C C . ALA A 1 251 ? -1.451 -2.501 12.554 1.00 90.81 251 ALA A C 1
ATOM 1733 O O . ALA A 1 251 ? -1.698 -2.687 13.750 1.00 90.81 251 ALA A O 1
ATOM 1734 N N . GLY A 1 252 ? -0.906 -3.441 11.778 1.00 89.94 252 GLY A N 1
ATOM 1735 C 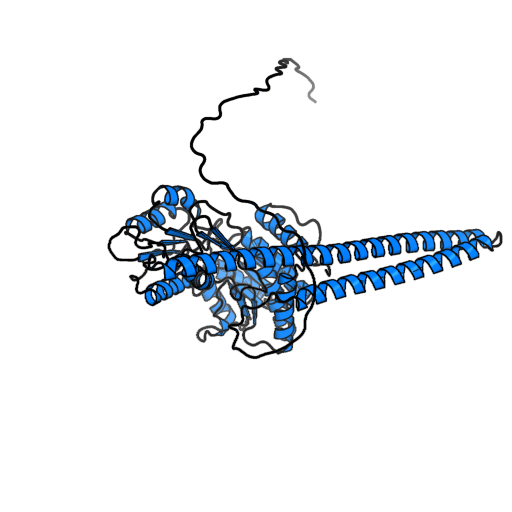CA . GLY A 1 252 ? -0.523 -4.764 12.267 1.00 89.94 252 GLY A CA 1
ATOM 1736 C C . GLY A 1 252 ? 0.523 -4.714 13.388 1.00 89.94 252 GLY A C 1
ATOM 1737 O O . GLY A 1 252 ? 0.527 -5.587 14.251 1.00 89.94 252 GLY A O 1
ATOM 1738 N N . GLU A 1 253 ? 1.341 -3.659 13.448 1.00 89.88 253 GLU A N 1
ATOM 1739 C CA . GLU A 1 253 ? 2.414 -3.463 14.442 1.00 89.88 253 GLU A CA 1
ATOM 1740 C C . GLU A 1 253 ? 1.927 -3.524 15.896 1.00 89.88 253 GLU A C 1
ATOM 1742 O O . GLU A 1 253 ? 2.660 -3.934 16.797 1.00 89.88 253 GLU A O 1
ATOM 1747 N N . ILE A 1 254 ? 0.676 -3.120 16.123 1.00 93.88 254 ILE A N 1
ATOM 1748 C CA . ILE A 1 254 ? 0.051 -3.017 17.448 1.00 93.88 254 ILE A CA 1
ATOM 1749 C C . ILE A 1 254 ? -1.115 -3.997 17.626 1.00 93.88 254 ILE A C 1
ATOM 1751 O O . ILE A 1 254 ? -1.879 -3.884 18.582 1.00 93.88 254 ILE A O 1
ATOM 1755 N N . SER A 1 255 ? -1.257 -4.964 16.717 1.00 93.31 255 SER A N 1
ATOM 1756 C CA . SER A 1 255 ? -2.412 -5.869 16.646 1.00 93.31 255 SER A CA 1
ATOM 1757 C C . SER A 1 255 ? -2.259 -7.172 17.443 1.00 93.31 255 SER A C 1
ATOM 1759 O O . SER A 1 255 ? -3.259 -7.828 17.732 1.00 93.31 255 SER A O 1
ATOM 1761 N N . ASP A 1 256 ? -1.036 -7.532 17.856 1.00 93.00 256 ASP A N 1
ATOM 1762 C CA . ASP A 1 256 ? -0.740 -8.732 18.660 1.00 93.00 256 ASP A CA 1
ATOM 1763 C C . ASP A 1 256 ? -1.693 -8.954 19.862 1.00 93.00 256 ASP A C 1
ATOM 1765 O O . ASP A 1 256 ? -2.052 -10.105 20.123 1.00 93.00 256 ASP A O 1
ATOM 1769 N N . PRO A 1 257 ? -2.131 -7.915 20.608 1.00 95.31 257 PRO A N 1
ATOM 1770 C CA . PRO A 1 257 ? -3.022 -8.081 21.760 1.00 95.31 257 PRO A CA 1
ATOM 1771 C C . PRO A 1 257 ? -4.497 -8.333 21.415 1.00 95.31 257 PRO A C 1
ATOM 1773 O O . PRO A 1 257 ? -5.270 -8.659 22.317 1.00 95.31 257 PRO A O 1
ATOM 1776 N N . LEU A 1 258 ? -4.910 -8.157 20.153 1.00 95.69 258 LEU A N 1
ATOM 1777 C CA . LEU A 1 258 ? -6.321 -8.189 19.754 1.00 95.69 258 LEU A CA 1
ATOM 1778 C C . LEU A 1 258 ? -7.078 -9.460 20.178 1.00 95.69 258 LEU A C 1
ATOM 1780 O O . LEU A 1 258 ? -8.178 -9.298 20.704 1.00 95.69 258 LEU A O 1
ATOM 1784 N N . PRO A 1 259 ? -6.533 -10.693 20.059 1.00 94.00 259 PRO A N 1
ATOM 1785 C CA . PRO A 1 259 ? -7.271 -11.894 20.453 1.00 94.00 259 PRO A CA 1
ATOM 1786 C C . PRO A 1 259 ? -7.721 -11.870 21.919 1.00 94.00 259 PRO A C 1
ATOM 1788 O O . PRO A 1 259 ? -8.850 -12.240 22.229 1.00 94.00 259 PRO A O 1
ATOM 1791 N N . ASP A 1 260 ? -6.852 -11.405 22.821 1.00 96.12 260 ASP A N 1
ATOM 1792 C CA . ASP A 1 260 ? -7.152 -11.342 24.254 1.00 96.12 260 ASP A CA 1
ATOM 1793 C C . ASP A 1 260 ? -8.117 -10.182 24.569 1.00 96.12 260 ASP A C 1
ATOM 1795 O O . ASP A 1 260 ? -8.994 -10.310 25.426 1.00 96.12 260 ASP A O 1
ATOM 1799 N N . LEU A 1 261 ? -7.973 -9.047 23.875 1.00 96.94 261 LEU A N 1
ATOM 1800 C CA . LEU A 1 261 ? -8.783 -7.849 24.113 1.00 96.94 261 LEU A CA 1
ATOM 1801 C C . LEU A 1 261 ? -10.216 -7.986 23.601 1.00 96.94 261 LEU A C 1
ATOM 1803 O O . LEU A 1 261 ? -11.138 -7.556 24.290 1.00 96.94 261 LEU A O 1
ATOM 1807 N N . VAL A 1 262 ? -10.415 -8.633 22.455 1.00 95.69 262 VAL A N 1
ATOM 1808 C CA . VAL A 1 262 ? -11.748 -8.953 21.927 1.00 95.69 262 VAL A CA 1
ATOM 1809 C C . VAL A 1 262 ? -12.514 -9.844 22.911 1.00 95.69 262 VAL A C 1
ATOM 1811 O O . VAL A 1 262 ? -13.683 -9.598 23.202 1.00 95.69 262 VAL A O 1
ATOM 1814 N N . GLU A 1 263 ? -11.851 -10.841 23.514 1.00 95.25 263 GLU A N 1
ATOM 1815 C CA . GLU A 1 263 ? -12.466 -11.667 24.563 1.00 95.25 263 GLU A CA 1
ATOM 1816 C C . GLU A 1 263 ? -12.757 -10.875 25.850 1.00 95.25 263 GLU A C 1
ATOM 1818 O O . GLU A 1 263 ? -13.749 -11.138 26.540 1.00 95.25 263 GLU A O 1
ATOM 1823 N N . GLN A 1 264 ? -11.885 -9.927 26.204 1.00 96.31 264 GLN A N 1
ATOM 1824 C CA . GLN A 1 264 ? -12.013 -9.112 27.413 1.00 96.31 264 GLN A CA 1
ATOM 1825 C C . GLN A 1 264 ? -13.108 -8.042 27.295 1.00 96.31 264 GLN A C 1
ATOM 1827 O O . GLN A 1 264 ? -13.774 -7.745 28.293 1.00 96.31 264 GLN A O 1
ATOM 1832 N N . PHE A 1 265 ? -13.302 -7.487 26.100 1.00 95.62 265 PHE A N 1
ATOM 1833 C CA . PHE A 1 265 ? -14.231 -6.401 25.800 1.00 95.62 265 PHE A CA 1
ATOM 1834 C C . PHE A 1 265 ? -15.191 -6.800 24.666 1.00 95.62 265 PHE A C 1
ATOM 1836 O O . PHE A 1 265 ? -15.148 -6.202 23.591 1.00 95.62 265 PHE A O 1
ATOM 1843 N N . PRO A 1 266 ? -16.083 -7.781 24.906 1.00 92.19 266 PRO A N 1
ATOM 1844 C CA . PRO A 1 266 ? -16.974 -8.329 23.879 1.00 92.19 266 PRO A CA 1
ATOM 1845 C C . PRO A 1 266 ? -18.113 -7.382 23.479 1.00 92.19 266 PRO A C 1
ATOM 1847 O O . PRO A 1 266 ? -18.869 -7.692 22.566 1.00 92.19 266 PRO A O 1
ATOM 1850 N N . ASP A 1 267 ? -18.281 -6.283 24.217 1.00 91.38 267 ASP A N 1
ATOM 1851 C CA . ASP A 1 267 ? -19.266 -5.252 23.906 1.00 91.38 267 ASP A CA 1
ATOM 1852 C C . ASP A 1 267 ? -18.674 -4.197 22.947 1.00 91.38 267 ASP A C 1
ATOM 1854 O O . ASP A 1 267 ? -19.419 -3.439 22.358 1.00 91.38 267 ASP A O 1
ATOM 1858 N N . ILE A 1 268 ? -17.353 -4.126 22.749 1.00 95.69 268 ILE A N 1
ATOM 1859 C CA . ILE A 1 268 ? -16.756 -3.181 21.791 1.00 95.69 268 ILE A CA 1
ATOM 1860 C C . ILE A 1 268 ? -16.758 -3.817 20.404 1.00 95.69 268 ILE A C 1
ATOM 1862 O O . ILE A 1 268 ? -16.347 -4.963 20.281 1.00 95.69 268 ILE A O 1
ATOM 1866 N N . PHE A 1 269 ? -17.140 -3.059 19.373 1.00 96.38 269 PHE A N 1
ATOM 1867 C CA . PHE A 1 269 ? -16.936 -3.462 17.984 1.00 96.38 269 PHE A CA 1
ATOM 1868 C C . PHE A 1 269 ? -15.471 -3.251 17.579 1.00 96.38 269 PHE A C 1
ATOM 1870 O O . PHE A 1 269 ? -14.971 -2.120 17.585 1.00 96.38 269 PHE A O 1
ATOM 1877 N N . TRP A 1 270 ? -14.782 -4.313 17.173 1.00 97.31 270 TRP A N 1
ATOM 1878 C CA . TRP A 1 270 ? -13.378 -4.250 16.770 1.00 97.31 270 TRP A CA 1
ATOM 1879 C C . TRP A 1 270 ? -13.215 -4.214 15.253 1.00 97.31 270 TRP A C 1
ATOM 1881 O O . TRP A 1 270 ? -13.645 -5.117 14.535 1.00 97.31 270 TRP A O 1
ATOM 1891 N N . TYR A 1 271 ? -12.520 -3.190 14.764 1.00 97.50 271 TYR A N 1
ATOM 1892 C CA . TYR A 1 271 ? -12.113 -3.042 13.370 1.00 97.50 271 TYR A CA 1
ATOM 1893 C C . TYR A 1 271 ? -10.590 -2.943 13.264 1.00 97.50 271 TYR A C 1
ATOM 1895 O O . TYR A 1 271 ? -9.946 -2.282 14.082 1.00 97.50 271 TYR A O 1
ATOM 1903 N N . CYS A 1 272 ? -10.009 -3.554 12.231 1.00 96.31 272 CYS A N 1
ATOM 1904 C CA . CYS A 1 272 ? -8.605 -3.346 11.898 1.00 96.31 272 CYS A CA 1
ATOM 1905 C C . CYS A 1 272 ? -8.380 -3.097 10.404 1.00 96.31 272 CYS A C 1
ATOM 1907 O O . CYS A 1 272 ? -8.831 -3.887 9.572 1.00 96.31 272 CYS A O 1
ATOM 1909 N N . ASN A 1 273 ? -7.568 -2.085 10.078 1.00 91.56 273 ASN A N 1
ATOM 1910 C CA . ASN A 1 273 ? -6.789 -2.044 8.837 1.00 91.56 273 ASN A CA 1
ATOM 1911 C C . ASN A 1 273 ? -5.342 -2.459 9.151 1.00 91.56 273 ASN A C 1
ATOM 1913 O O . ASN A 1 273 ? -4.394 -1.685 9.120 1.00 91.56 273 ASN A O 1
ATOM 1917 N N . CYS A 1 274 ? -5.153 -3.728 9.500 1.00 85.88 274 CYS A N 1
ATOM 1918 C CA . CYS A 1 274 ? -3.865 -4.228 9.989 1.00 85.88 274 CYS A CA 1
ATOM 1919 C C . CYS A 1 274 ? -2.777 -4.341 8.892 1.00 85.88 274 CYS A C 1
ATOM 1921 O O . CYS A 1 274 ? -1.671 -4.797 9.179 1.00 85.88 274 CYS A O 1
ATOM 1923 N N . GLY A 1 275 ? -3.071 -3.918 7.660 1.00 78.94 275 GLY A N 1
ATOM 1924 C CA . GLY A 1 275 ? -2.167 -3.986 6.514 1.00 78.94 275 GLY A CA 1
ATOM 1925 C C . GLY A 1 275 ? -2.221 -5.320 5.762 1.00 78.94 275 GLY A C 1
ATOM 1926 O O . GLY A 1 275 ? -2.955 -6.250 6.119 1.00 78.94 275 GLY A O 1
ATOM 1927 N N . THR A 1 276 ? -1.448 -5.394 4.680 1.00 80.69 276 THR A N 1
ATOM 1928 C CA . THR A 1 276 ? -1.353 -6.560 3.796 1.00 80.69 276 THR A CA 1
ATOM 1929 C C . THR A 1 276 ? -0.830 -7.794 4.529 1.00 80.69 276 THR A C 1
ATOM 1931 O O . THR A 1 276 ? 0.096 -7.726 5.341 1.00 80.69 276 THR A O 1
ATOM 1934 N N . GLY A 1 277 ? -1.421 -8.952 4.224 1.00 73.69 277 GLY A N 1
ATOM 1935 C CA . GLY A 1 277 ? -0.971 -10.243 4.745 1.00 73.69 277 GLY A CA 1
ATOM 1936 C C . GLY A 1 277 ? -1.363 -10.510 6.200 1.00 73.69 277 GLY A C 1
ATOM 1937 O O . GLY A 1 277 ? -1.024 -11.569 6.734 1.00 73.69 277 GLY A O 1
ATOM 1938 N N . PHE A 1 278 ? -2.101 -9.599 6.844 1.00 82.69 278 PHE A N 1
ATOM 1939 C CA . PHE A 1 278 ? -2.601 -9.834 8.192 1.00 82.69 278 PHE A CA 1
ATOM 1940 C C . PHE A 1 278 ? -3.685 -10.926 8.192 1.00 82.69 278 PHE A C 1
ATOM 1942 O O . PHE A 1 278 ? -4.644 -10.841 7.419 1.00 82.69 278 PHE A O 1
ATOM 1949 N N . PRO A 1 279 ? -3.562 -11.972 9.030 1.00 82.44 279 PRO A N 1
ATOM 1950 C CA . PRO A 1 279 ? -4.520 -13.066 9.033 1.00 82.44 279 PRO A CA 1
ATOM 1951 C C . PRO A 1 279 ? -5.870 -12.629 9.607 1.00 82.44 279 PRO A C 1
ATOM 1953 O O . PRO A 1 279 ? -5.949 -11.811 10.523 1.00 82.44 279 PRO A O 1
ATOM 1956 N N . GLN A 1 280 ? -6.940 -13.254 9.115 1.00 83.50 280 GLN A N 1
ATOM 1957 C CA . GLN A 1 280 ? -8.264 -13.128 9.718 1.00 83.50 280 GLN A CA 1
ATOM 1958 C C . GLN A 1 280 ? -8.230 -13.521 11.197 1.00 83.50 280 GLN A C 1
ATOM 1960 O O . GLN A 1 280 ? -7.593 -14.508 11.577 1.00 83.50 280 GLN A O 1
ATOM 1965 N N . MET A 1 281 ? -8.981 -12.782 12.006 1.00 86.62 281 MET A N 1
ATOM 1966 C CA . MET A 1 281 ? -9.149 -13.036 13.428 1.00 86.62 281 MET A CA 1
ATOM 1967 C C . MET A 1 281 ? -10.636 -13.056 13.775 1.00 86.62 281 MET A C 1
ATOM 1969 O O . MET A 1 281 ? -11.401 -12.210 13.312 1.00 86.62 281 MET A O 1
ATOM 1973 N N . ASP A 1 282 ? -11.045 -14.029 14.588 1.00 89.69 282 ASP A N 1
ATOM 1974 C CA . ASP A 1 282 ? -12.410 -14.077 15.108 1.00 89.69 282 ASP A CA 1
ATOM 1975 C C . ASP A 1 282 ? -12.684 -12.828 15.957 1.00 89.69 282 ASP A C 1
ATOM 1977 O O . ASP A 1 282 ? -11.852 -12.425 16.768 1.00 89.69 282 ASP A O 1
ATOM 1981 N N . GLY A 1 283 ? -13.862 -12.228 15.779 1.00 92.25 283 GLY A N 1
ATOM 1982 C CA . GLY A 1 283 ? -14.279 -11.060 16.557 1.00 92.25 283 GLY A CA 1
ATOM 1983 C C . GLY A 1 283 ? -13.598 -9.745 16.162 1.00 92.25 283 GLY A C 1
ATOM 1984 O O . GLY A 1 283 ? -13.713 -8.775 16.893 1.00 92.25 283 GLY A O 1
ATOM 1985 N N . VAL A 1 284 ? -12.928 -9.688 15.005 1.00 95.94 284 VAL A N 1
ATOM 1986 C CA . VAL A 1 284 ? -12.420 -8.438 14.417 1.00 95.94 284 VAL A CA 1
ATOM 1987 C C . VAL A 1 284 ? -12.926 -8.320 12.984 1.00 95.94 284 VAL A C 1
ATOM 1989 O O . VAL A 1 284 ? -12.809 -9.263 12.202 1.00 95.94 284 VAL A O 1
ATOM 1992 N N . ALA A 1 285 ? -13.519 -7.185 12.630 1.00 95.88 285 ALA A N 1
ATOM 1993 C CA . ALA A 1 285 ? -13.815 -6.837 11.247 1.00 95.88 285 ALA A CA 1
ATOM 1994 C C . ALA A 1 285 ? -12.522 -6.347 10.576 1.00 95.88 285 ALA A C 1
ATOM 1996 O O . ALA A 1 285 ? -11.907 -5.384 11.033 1.00 95.88 285 ALA A O 1
ATOM 1997 N N . LEU A 1 286 ? -12.083 -7.016 9.511 1.00 95.56 286 LEU A N 1
ATOM 1998 C CA . LEU A 1 286 ? -10.783 -6.759 8.884 1.00 95.56 286 LEU A CA 1
ATOM 1999 C C . LEU A 1 286 ? -10.954 -6.209 7.467 1.00 95.56 286 LEU A C 1
ATOM 2001 O O . LEU A 1 286 ? -11.494 -6.894 6.600 1.00 95.56 286 LEU A O 1
ATOM 2005 N N . SER A 1 287 ? -10.446 -5.008 7.200 1.00 94.75 287 SER A N 1
ATOM 2006 C CA . SER A 1 287 ? -10.171 -4.580 5.825 1.00 94.75 287 SER A CA 1
ATOM 2007 C C . SER A 1 287 ? -8.777 -5.050 5.418 1.00 94.75 287 SER A C 1
ATOM 2009 O O . SER A 1 287 ? -7.819 -4.867 6.174 1.00 94.75 287 SER A O 1
ATOM 2011 N N . THR A 1 288 ? -8.641 -5.619 4.226 1.00 92.19 288 THR A N 1
ATOM 2012 C CA . THR A 1 288 ? -7.355 -6.075 3.693 1.00 92.19 288 THR A CA 1
ATOM 2013 C C . THR A 1 288 ? -7.275 -5.863 2.184 1.00 92.19 288 THR A C 1
ATOM 2015 O O . THR A 1 288 ? -8.245 -5.464 1.547 1.00 92.19 288 THR A O 1
ATOM 2018 N N . ASN A 1 289 ? -6.112 -6.128 1.610 1.00 92.81 289 ASN A N 1
ATOM 2019 C CA . ASN A 1 289 ? -5.817 -5.972 0.194 1.00 92.81 289 ASN A CA 1
ATOM 2020 C C . ASN A 1 289 ? -4.767 -7.011 -0.235 1.00 92.81 289 ASN A C 1
ATOM 2022 O O . ASN A 1 289 ? -4.432 -7.919 0.532 1.00 92.81 289 ASN A O 1
ATOM 2026 N N . ASP A 1 290 ? -4.276 -6.893 -1.464 1.00 93.19 290 ASP A N 1
ATOM 2027 C CA . ASP A 1 290 ? -3.171 -7.695 -1.979 1.00 93.19 290 ASP A CA 1
ATOM 2028 C C . ASP A 1 290 ? -1.979 -6.791 -2.323 1.00 93.19 290 ASP A C 1
ATOM 2030 O O . ASP A 1 290 ? -2.050 -5.988 -3.253 1.00 93.19 290 ASP A O 1
ATOM 2034 N N . GLY A 1 291 ? -0.903 -6.878 -1.538 1.00 94.38 291 GLY A N 1
ATOM 2035 C CA . GLY A 1 291 ? 0.249 -5.985 -1.675 1.00 94.38 291 GLY A CA 1
ATOM 2036 C C . GLY A 1 291 ? 0.987 -6.222 -2.981 1.00 94.38 291 GLY A C 1
ATOM 2037 O O . GLY A 1 291 ? 1.329 -5.265 -3.662 1.00 94.38 291 GLY A O 1
ATOM 2038 N N . ALA A 1 292 ? 1.162 -7.480 -3.389 1.00 96.94 292 ALA A N 1
ATOM 2039 C CA . ALA A 1 292 ? 1.802 -7.804 -4.657 1.00 96.94 292 ALA A CA 1
ATOM 2040 C C . ALA A 1 292 ? 1.046 -7.219 -5.865 1.00 96.94 292 ALA A C 1
ATOM 2042 O O . ALA A 1 292 ? 1.679 -6.700 -6.784 1.00 96.94 292 ALA A O 1
ATOM 2043 N N . GLU A 1 293 ? -0.291 -7.249 -5.850 1.00 97.31 293 GLU A N 1
ATOM 2044 C CA . GLU A 1 293 ? -1.117 -6.638 -6.901 1.00 97.31 293 GLU A CA 1
ATOM 2045 C C . GLU A 1 293 ? -0.948 -5.110 -6.939 1.00 97.31 293 GLU A C 1
ATOM 2047 O O . GLU A 1 293 ? -0.720 -4.533 -8.006 1.00 97.31 293 GLU A O 1
ATOM 2052 N N . ILE A 1 294 ? -1.039 -4.453 -5.776 1.00 97.75 294 ILE A N 1
ATOM 2053 C CA . ILE A 1 294 ? -0.914 -2.992 -5.649 1.00 97.75 294 ILE A CA 1
ATOM 2054 C C . ILE A 1 294 ? 0.466 -2.546 -6.112 1.00 97.75 294 ILE A C 1
ATOM 2056 O O . ILE A 1 294 ? 0.608 -1.658 -6.950 1.00 97.75 294 ILE A O 1
ATOM 2060 N N . GLU A 1 295 ? 1.497 -3.190 -5.591 1.00 98.25 295 GLU A N 1
ATOM 2061 C CA . GLU A 1 295 ? 2.863 -2.731 -5.769 1.00 98.25 295 GLU A CA 1
ATOM 2062 C C . GLU A 1 295 ? 3.378 -3.046 -7.173 1.00 98.25 295 GLU A C 1
ATOM 2064 O O . GLU A 1 295 ? 4.205 -2.310 -7.708 1.00 98.25 295 GLU A O 1
ATOM 2069 N N . TYR A 1 296 ? 2.809 -4.049 -7.849 1.00 98.62 296 TYR A N 1
ATOM 2070 C CA . TYR A 1 296 ? 3.012 -4.231 -9.282 1.00 98.62 296 TYR A CA 1
ATOM 2071 C C . TYR A 1 296 ? 2.536 -3.012 -10.086 1.00 98.62 296 TYR A C 1
ATOM 2073 O O . TYR A 1 296 ? 3.306 -2.470 -10.884 1.00 98.62 296 TYR A O 1
ATOM 2081 N N . VAL A 1 297 ? 1.309 -2.522 -9.865 1.00 98.62 297 VAL A N 1
ATOM 2082 C CA . VAL A 1 297 ? 0.815 -1.342 -10.603 1.00 98.62 297 VAL A CA 1
ATOM 2083 C C . VAL A 1 297 ? 1.507 -0.044 -10.170 1.00 98.62 297 VAL A C 1
ATOM 2085 O O . VAL A 1 297 ? 1.712 0.837 -11.009 1.00 98.62 297 VAL A O 1
ATOM 2088 N N . VAL A 1 298 ? 1.971 0.056 -8.917 1.00 98.75 298 VAL A N 1
ATOM 2089 C CA . VAL A 1 298 ? 2.894 1.120 -8.467 1.00 98.75 298 VAL A CA 1
ATOM 2090 C C . VAL A 1 298 ? 4.203 1.058 -9.254 1.00 98.75 298 VAL A C 1
ATOM 2092 O O . VAL A 1 298 ? 4.676 2.079 -9.752 1.00 98.75 298 VAL A O 1
ATOM 2095 N N . GLY A 1 299 ? 4.764 -0.137 -9.447 1.00 98.69 299 GLY A N 1
ATOM 2096 C CA . GLY A 1 299 ? 5.951 -0.356 -10.267 1.00 98.69 299 GLY A CA 1
ATOM 2097 C C . GLY A 1 299 ? 5.760 0.064 -11.726 1.00 98.69 299 GLY A C 1
ATOM 2098 O O . GLY A 1 299 ? 6.629 0.731 -12.292 1.00 98.69 299 GLY A O 1
ATOM 2099 N N . VAL A 1 300 ? 4.613 -0.260 -12.332 1.00 98.69 300 VAL A N 1
ATOM 2100 C CA . VAL A 1 300 ? 4.275 0.195 -13.692 1.00 98.69 300 VAL A CA 1
ATOM 2101 C C . VAL A 1 300 ? 4.207 1.724 -13.746 1.00 98.69 300 VAL A C 1
ATOM 2103 O O . VAL A 1 300 ? 4.849 2.334 -14.601 1.00 98.69 300 VAL A O 1
ATOM 2106 N N . ALA A 1 301 ? 3.503 2.366 -12.809 1.00 98.69 301 ALA A N 1
ATOM 2107 C CA . ALA A 1 301 ? 3.423 3.826 -12.736 1.00 98.69 301 ALA A CA 1
ATOM 2108 C C . ALA A 1 301 ? 4.807 4.485 -12.570 1.00 98.69 301 ALA A C 1
ATOM 2110 O O . ALA A 1 301 ? 5.126 5.441 -13.282 1.00 98.69 301 ALA A O 1
ATOM 2111 N N . ALA A 1 302 ? 5.661 3.939 -11.699 1.00 98.69 302 ALA A N 1
ATOM 2112 C CA . ALA A 1 302 ? 7.030 4.410 -11.509 1.00 98.69 302 ALA A CA 1
ATOM 2113 C C . ALA A 1 302 ? 7.872 4.251 -12.787 1.00 98.69 302 ALA A C 1
ATOM 2115 O O . ALA A 1 302 ? 8.564 5.186 -13.192 1.00 98.69 302 ALA A O 1
ATOM 2116 N N . GLY A 1 303 ? 7.778 3.104 -13.470 1.00 98.50 303 GLY A N 1
ATOM 2117 C CA . GLY A 1 303 ? 8.461 2.867 -14.744 1.00 98.50 303 GLY A CA 1
ATOM 2118 C C . GLY A 1 303 ? 8.041 3.863 -15.831 1.00 98.50 303 GLY A C 1
ATOM 2119 O O . GLY A 1 303 ? 8.888 4.402 -16.544 1.00 98.50 303 GLY A O 1
ATOM 2120 N N . LEU A 1 304 ? 6.746 4.175 -15.920 1.00 98.50 304 LEU A N 1
ATOM 2121 C CA . LEU A 1 304 ? 6.216 5.169 -16.858 1.00 98.50 304 LEU A CA 1
ATOM 2122 C C . LEU A 1 304 ? 6.737 6.590 -16.579 1.00 98.50 304 LEU A C 1
ATOM 2124 O O . LEU A 1 304 ? 6.992 7.347 -17.519 1.00 98.50 304 LEU A O 1
ATOM 2128 N N . LEU A 1 305 ? 6.922 6.958 -15.307 1.00 97.94 305 LEU A N 1
ATOM 2129 C CA . LEU A 1 305 ? 7.522 8.239 -14.918 1.00 97.94 305 LEU A CA 1
ATOM 2130 C C . LEU A 1 305 ? 9.026 8.292 -15.226 1.00 97.94 305 LEU A C 1
ATOM 2132 O O . LEU A 1 305 ? 9.513 9.293 -15.753 1.00 97.94 305 LEU A O 1
ATOM 2136 N N . LEU A 1 306 ? 9.765 7.212 -14.955 1.00 97.81 306 LEU A N 1
ATOM 2137 C CA . LEU A 1 306 ? 11.197 7.121 -15.268 1.00 97.81 306 LEU A CA 1
ATOM 2138 C C . LEU A 1 306 ? 11.468 7.190 -16.774 1.00 97.81 306 LEU A C 1
ATOM 2140 O O . LEU A 1 306 ? 12.429 7.836 -17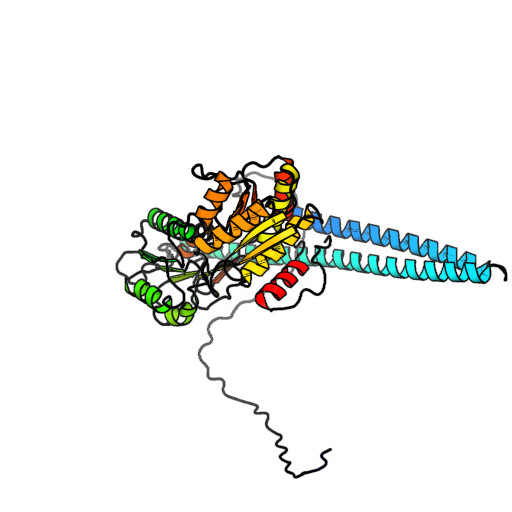.203 1.00 97.81 306 LEU A O 1
ATOM 2144 N N . GLN A 1 307 ? 10.593 6.593 -17.585 1.00 96.06 307 GLN A N 1
ATOM 2145 C CA . GLN A 1 307 ? 10.678 6.673 -19.040 1.00 96.06 307 GLN A CA 1
ATOM 2146 C C . GLN A 1 307 ? 10.529 8.116 -19.551 1.00 96.06 307 GLN A C 1
ATOM 2148 O O . GLN A 1 307 ? 11.210 8.506 -20.504 1.00 96.06 307 GLN A O 1
ATOM 2153 N N . GLU A 1 308 ? 9.676 8.924 -18.914 1.00 92.56 308 GLU A N 1
ATOM 2154 C CA . GLU A 1 308 ? 9.476 10.334 -19.263 1.00 92.56 308 GLU A CA 1
ATOM 2155 C C . GLU A 1 308 ? 10.635 11.224 -18.790 1.00 92.56 308 GLU A C 1
ATOM 2157 O O . GLU A 1 308 ? 11.150 12.045 -19.556 1.00 92.56 308 GLU A O 1
ATOM 2162 N N . HIS A 1 309 ? 11.046 11.078 -17.528 1.00 88.50 309 HIS A N 1
ATOM 2163 C CA . HIS A 1 309 ? 12.022 11.967 -16.891 1.00 88.50 309 HIS A CA 1
ATOM 2164 C C . HIS A 1 309 ? 13.479 11.606 -17.205 1.00 88.50 309 HIS A C 1
ATOM 2166 O O . HIS A 1 309 ? 14.359 12.466 -17.109 1.00 88.50 309 HIS A O 1
ATOM 2172 N N . GLY A 1 310 ? 13.723 10.377 -17.658 1.00 87.56 310 GLY A N 1
ATOM 2173 C CA . GLY A 1 310 ? 15.054 9.836 -17.880 1.00 87.56 310 GLY A CA 1
ATOM 2174 C C . GLY A 1 310 ? 15.670 9.367 -16.568 1.00 87.56 310 GLY A C 1
ATOM 2175 O O . GLY A 1 310 ? 16.287 10.155 -15.860 1.00 87.56 310 GLY A O 1
ATOM 2176 N N . GLY A 1 311 ? 15.530 8.074 -16.303 1.00 94.12 311 GLY A N 1
ATOM 2177 C CA . GLY A 1 311 ? 16.096 7.350 -15.171 1.00 94.12 311 GLY A CA 1
ATOM 2178 C C . GLY A 1 311 ? 15.849 5.853 -15.344 1.00 94.12 311 GLY A C 1
ATOM 2179 O O . GLY A 1 311 ? 15.184 5.442 -16.301 1.00 94.12 311 GLY A O 1
ATOM 2180 N N . ASP A 1 312 ? 16.399 5.041 -14.453 1.00 96.88 312 ASP A N 1
ATOM 2181 C CA . ASP A 1 312 ? 16.209 3.585 -14.474 1.00 96.88 312 ASP A CA 1
ATOM 2182 C C . ASP A 1 312 ? 16.048 2.954 -13.086 1.00 96.88 312 ASP A C 1
ATOM 2184 O O . ASP A 1 312 ? 15.722 1.769 -12.994 1.00 96.88 312 ASP A O 1
ATOM 2188 N N . THR A 1 313 ? 16.221 3.727 -12.010 1.00 97.50 313 THR A N 1
ATOM 2189 C CA . THR A 1 313 ? 16.247 3.174 -10.655 1.00 97.50 313 THR A CA 1
ATOM 2190 C C . THR A 1 313 ? 15.320 3.923 -9.696 1.00 97.50 313 THR A C 1
ATOM 2192 O O . THR A 1 313 ? 15.495 5.115 -9.434 1.00 97.50 313 THR A O 1
ATOM 2195 N N . ALA A 1 314 ? 14.377 3.196 -9.092 1.00 98.06 314 ALA A N 1
ATOM 2196 C CA . ALA A 1 314 ? 13.614 3.673 -7.941 1.00 98.06 314 ALA A CA 1
ATOM 2197 C C . ALA A 1 314 ? 14.307 3.267 -6.633 1.00 98.06 314 ALA A C 1
ATOM 2199 O O . ALA A 1 314 ? 14.834 2.162 -6.506 1.00 98.06 314 ALA A O 1
ATOM 2200 N N . TYR A 1 315 ? 14.298 4.150 -5.642 1.00 98.38 315 TYR A N 1
ATOM 2201 C CA . TYR A 1 315 ? 14.844 3.889 -4.315 1.00 98.38 315 TYR A CA 1
ATOM 2202 C C . TYR A 1 315 ? 13.710 3.795 -3.307 1.00 98.38 315 TYR A C 1
ATOM 2204 O O . TYR A 1 315 ? 13.066 4.795 -2.993 1.00 98.38 315 TYR A O 1
ATOM 2212 N N . MET A 1 316 ? 13.498 2.593 -2.782 1.00 98.38 316 MET A N 1
ATOM 2213 C CA . MET A 1 316 ? 12.570 2.339 -1.692 1.00 98.38 316 MET A CA 1
ATOM 2214 C C . MET A 1 316 ? 13.320 2.451 -0.364 1.00 98.38 316 MET A C 1
ATOM 2216 O O . MET A 1 316 ? 14.234 1.675 -0.083 1.00 98.38 316 MET A O 1
ATOM 2220 N N . ILE A 1 317 ? 12.953 3.423 0.464 1.00 98.19 317 ILE A N 1
ATOM 2221 C CA . ILE A 1 317 ? 13.495 3.560 1.819 1.00 98.19 317 ILE A CA 1
ATOM 2222 C C . ILE A 1 317 ? 12.439 3.051 2.785 1.00 98.19 317 ILE A C 1
ATOM 2224 O O . ILE A 1 317 ? 11.367 3.640 2.861 1.00 98.19 317 ILE A O 1
ATOM 2228 N N . GLY A 1 318 ? 12.753 1.977 3.504 1.00 96.06 318 GLY A N 1
ATOM 2229 C CA . GLY A 1 318 ? 11.836 1.325 4.431 1.00 96.06 318 GLY A CA 1
ATOM 2230 C C . GLY A 1 318 ? 12.356 1.253 5.862 1.00 96.06 318 GLY A C 1
ATOM 2231 O O . GLY A 1 318 ? 13.387 1.832 6.225 1.00 96.06 318 GLY A O 1
ATOM 2232 N N . CYS A 1 319 ? 11.625 0.518 6.688 1.00 91.81 319 CYS A N 1
ATOM 2233 C CA . CYS A 1 319 ? 11.932 0.263 8.081 1.00 91.81 319 CYS A CA 1
ATOM 2234 C C . CYS A 1 319 ? 12.958 -0.861 8.215 1.00 91.81 319 CYS A C 1
ATOM 2236 O O . CYS A 1 319 ? 14.100 -0.598 8.589 1.00 91.81 319 CYS A O 1
ATOM 2238 N N . CYS A 1 320 ? 12.540 -2.112 8.018 1.00 89.94 320 CYS A N 1
ATOM 2239 C CA . CYS A 1 320 ? 13.016 -3.180 8.892 1.00 89.94 320 CYS A CA 1
ATOM 2240 C C . CYS A 1 320 ? 13.055 -4.574 8.243 1.00 89.94 320 CYS A C 1
ATOM 2242 O O . CYS A 1 320 ? 13.112 -5.563 8.979 1.00 89.94 320 CYS A O 1
ATOM 2244 N N . ASP A 1 321 ? 13.056 -4.666 6.908 1.00 89.62 321 ASP A N 1
ATOM 2245 C CA . ASP A 1 321 ? 13.018 -5.929 6.150 1.00 89.62 321 ASP A CA 1
ATOM 2246 C C . ASP A 1 321 ? 11.791 -6.802 6.501 1.00 89.62 321 ASP A C 1
ATOM 2248 O O . ASP A 1 321 ? 11.875 -8.033 6.590 1.00 89.62 321 ASP A O 1
ATOM 2252 N N . LEU A 1 322 ? 10.640 -6.177 6.770 1.00 90.06 322 LEU A N 1
ATOM 2253 C CA . LEU A 1 322 ? 9.409 -6.908 7.071 1.00 90.06 322 LEU A CA 1
ATOM 2254 C C . LEU A 1 322 ? 8.840 -7.587 5.822 1.00 90.06 322 LEU A C 1
ATOM 2256 O O . LEU A 1 322 ? 9.089 -7.160 4.700 1.00 90.06 322 LEU A O 1
ATOM 2260 N N . GLY A 1 323 ? 8.027 -8.630 6.018 1.00 90.75 323 GLY A N 1
ATOM 2261 C CA . GLY A 1 323 ? 7.461 -9.407 4.908 1.00 90.75 323 GLY A CA 1
ATOM 2262 C C . GLY A 1 323 ? 6.736 -8.539 3.875 1.00 90.75 323 GLY A C 1
ATOM 2263 O O . GLY A 1 323 ? 7.005 -8.672 2.688 1.00 90.75 323 GLY A O 1
ATOM 2264 N N . PHE A 1 324 ? 5.911 -7.585 4.314 1.00 90.69 324 PHE A N 1
ATOM 2265 C CA . PHE A 1 324 ? 5.242 -6.662 3.391 1.00 90.69 324 PHE A CA 1
ATOM 2266 C C . PHE A 1 324 ? 6.219 -5.703 2.687 1.00 90.69 324 PHE A C 1
ATOM 2268 O O . PHE A 1 324 ? 5.970 -5.333 1.552 1.00 90.69 324 PHE A O 1
ATOM 2275 N N . GLU A 1 325 ? 7.355 -5.334 3.294 1.00 93.62 325 GLU A N 1
ATOM 2276 C CA . GLU A 1 325 ? 8.373 -4.510 2.617 1.00 93.62 325 GLU A CA 1
ATOM 2277 C C . GLU A 1 325 ? 9.090 -5.314 1.525 1.00 93.62 325 GLU A C 1
ATOM 2279 O O . GLU A 1 325 ? 9.357 -4.793 0.445 1.00 93.62 325 GLU A O 1
ATOM 2284 N N . VAL A 1 326 ? 9.352 -6.600 1.786 1.00 94.50 326 VAL A N 1
ATOM 2285 C CA . VAL A 1 326 ? 9.899 -7.537 0.794 1.00 94.50 326 VAL A CA 1
ATOM 2286 C C . VAL A 1 326 ? 8.898 -7.770 -0.342 1.00 94.50 326 VAL A C 1
ATOM 2288 O O . VAL A 1 326 ? 9.291 -7.798 -1.508 1.00 94.50 326 VAL A O 1
ATOM 2291 N N . GLU A 1 327 ? 7.610 -7.926 -0.024 1.00 95.75 327 GLU A N 1
ATOM 2292 C CA . GLU A 1 327 ? 6.535 -8.020 -1.018 1.00 95.75 327 GLU A CA 1
ATOM 2293 C C . GLU A 1 327 ? 6.486 -6.764 -1.896 1.00 95.75 327 GLU A C 1
ATOM 2295 O O . GLU A 1 327 ? 6.568 -6.894 -3.119 1.00 95.75 327 GLU A O 1
ATOM 2300 N N . THR A 1 328 ? 6.453 -5.572 -1.286 1.00 96.44 328 THR A N 1
ATOM 2301 C CA . THR A 1 328 ? 6.471 -4.284 -1.990 1.00 96.44 328 THR A CA 1
ATOM 2302 C C . THR A 1 328 ? 7.687 -4.150 -2.901 1.00 96.44 328 THR A C 1
ATOM 2304 O O . THR A 1 328 ? 7.531 -3.873 -4.089 1.00 96.44 328 THR A O 1
ATOM 2307 N N . GLU A 1 329 ? 8.900 -4.405 -2.400 1.00 97.31 329 GLU A N 1
ATOM 2308 C CA . GLU A 1 329 ? 10.125 -4.301 -3.201 1.00 97.31 329 GLU A CA 1
ATOM 2309 C C . GLU A 1 329 ? 10.069 -5.204 -4.445 1.00 97.31 329 GLU A C 1
ATOM 2311 O O . GLU A 1 329 ? 10.390 -4.778 -5.560 1.00 97.31 329 GLU A O 1
ATOM 2316 N N . LEU A 1 330 ? 9.689 -6.471 -4.262 1.00 97.44 330 LEU A N 1
ATOM 2317 C CA . LEU A 1 330 ? 9.690 -7.460 -5.337 1.00 97.44 330 LEU A CA 1
ATOM 2318 C C . LEU A 1 330 ? 8.598 -7.183 -6.375 1.00 97.44 330 LEU A C 1
ATOM 2320 O O . LEU A 1 330 ? 8.872 -7.277 -7.574 1.00 97.44 330 LEU A O 1
ATOM 2324 N N . ALA A 1 331 ? 7.392 -6.833 -5.930 1.00 98.12 331 ALA A N 1
ATOM 2325 C CA . ALA A 1 331 ? 6.267 -6.523 -6.804 1.00 98.12 331 ALA A CA 1
ATOM 2326 C C . ALA A 1 331 ? 6.479 -5.211 -7.569 1.00 98.12 331 ALA A C 1
ATOM 2328 O O . ALA A 1 331 ? 6.324 -5.191 -8.792 1.00 98.12 331 ALA A O 1
ATOM 2329 N N . MET A 1 332 ? 6.961 -4.160 -6.899 1.00 98.44 332 MET A N 1
ATOM 2330 C CA . MET A 1 332 ? 7.330 -2.903 -7.555 1.00 98.44 332 MET A CA 1
ATOM 2331 C C . MET A 1 332 ? 8.410 -3.126 -8.613 1.00 98.44 332 MET A C 1
ATOM 2333 O O . MET A 1 332 ? 8.281 -2.659 -9.747 1.00 98.44 332 MET A O 1
ATOM 2337 N N . ARG A 1 333 ? 9.453 -3.904 -8.294 1.00 98.31 333 ARG A N 1
ATOM 2338 C CA . ARG A 1 333 ? 10.493 -4.257 -9.269 1.00 98.31 333 ARG A CA 1
ATOM 2339 C C . ARG A 1 333 ? 9.910 -4.998 -10.472 1.00 98.31 333 ARG A C 1
ATOM 2341 O O . ARG A 1 333 ? 10.318 -4.726 -11.600 1.00 98.31 333 ARG A O 1
ATOM 2348 N N . LEU A 1 334 ? 8.981 -5.928 -10.249 1.00 98.25 334 LEU A N 1
ATOM 2349 C CA . LEU A 1 334 ? 8.316 -6.668 -11.320 1.00 98.25 334 LEU A CA 1
ATOM 2350 C C . LEU A 1 334 ? 7.510 -5.734 -12.236 1.00 98.25 334 LEU A C 1
ATOM 2352 O O . LEU A 1 334 ? 7.657 -5.813 -13.456 1.00 98.25 334 LEU A O 1
ATOM 2356 N N . GLY A 1 335 ? 6.748 -4.799 -11.662 1.00 98.31 335 GLY A N 1
ATOM 2357 C CA . GLY A 1 335 ? 6.000 -3.782 -12.406 1.00 98.31 335 GLY A CA 1
ATOM 2358 C C . GLY A 1 335 ? 6.891 -2.842 -13.218 1.00 98.31 335 GLY A C 1
ATOM 2359 O O . GLY A 1 335 ? 6.656 -2.625 -14.405 1.00 98.31 335 GLY A O 1
ATOM 2360 N N . MET A 1 336 ? 7.982 -2.345 -12.628 1.00 98.38 336 MET A N 1
ATOM 2361 C CA . MET A 1 336 ? 8.942 -1.494 -13.345 1.00 98.38 336 MET A CA 1
ATOM 2362 C C . MET A 1 336 ? 9.582 -2.231 -14.525 1.00 98.38 336 MET A C 1
ATOM 2364 O O . MET A 1 336 ? 9.738 -1.663 -15.608 1.00 98.38 336 MET A O 1
ATOM 2368 N N . LYS A 1 337 ? 9.913 -3.516 -14.338 1.00 97.69 337 LYS A N 1
ATOM 2369 C CA . LYS A 1 337 ? 10.496 -4.362 -15.386 1.00 97.69 337 LYS A CA 1
ATOM 2370 C C . LYS A 1 337 ? 9.529 -4.699 -16.515 1.00 97.69 337 LYS A C 1
ATOM 2372 O O . LYS A 1 337 ? 9.997 -4.991 -17.616 1.00 97.69 337 LYS A O 1
ATOM 2377 N N . ALA A 1 338 ? 8.221 -4.639 -16.270 1.00 96.62 338 ALA A N 1
ATOM 2378 C CA . ALA A 1 338 ? 7.214 -4.760 -17.320 1.00 96.62 338 ALA A CA 1
ATOM 2379 C C . ALA A 1 338 ? 7.231 -3.550 -18.275 1.00 96.62 338 ALA A C 1
ATOM 2381 O O . ALA A 1 338 ? 6.946 -3.706 -19.460 1.00 96.62 338 ALA A O 1
ATOM 2382 N N . VAL A 1 339 ? 7.628 -2.364 -17.792 1.00 97.38 339 VAL A N 1
ATOM 2383 C CA . VAL A 1 339 ? 7.809 -1.163 -18.628 1.00 97.38 339 VAL A CA 1
ATOM 2384 C C . VAL A 1 339 ? 9.151 -1.196 -19.367 1.00 97.38 339 VAL A C 1
ATOM 2386 O O . VAL A 1 339 ? 9.191 -1.034 -20.588 1.00 97.38 339 VAL A O 1
ATOM 2389 N N . ASP A 1 340 ? 10.253 -1.423 -18.648 1.00 96.69 340 ASP A N 1
ATOM 2390 C CA . ASP A 1 340 ? 11.579 -1.636 -19.238 1.00 96.69 340 ASP A CA 1
ATOM 2391 C C . ASP A 1 340 ? 12.369 -2.663 -18.407 1.00 96.69 340 ASP A C 1
ATOM 2393 O O . ASP A 1 340 ? 12.621 -2.441 -17.221 1.00 96.69 340 ASP A O 1
ATOM 2397 N N . PRO A 1 341 ? 12.836 -3.778 -19.002 1.00 96.06 341 PRO A N 1
ATOM 2398 C CA . PRO A 1 341 ? 13.507 -4.846 -18.258 1.00 96.06 341 PRO A CA 1
ATOM 2399 C C . PRO A 1 341 ? 14.817 -4.419 -17.572 1.00 96.06 341 PRO A C 1
ATOM 2401 O O . PRO A 1 341 ? 15.307 -5.135 -16.686 1.00 96.06 341 PRO A O 1
ATOM 2404 N N . SER A 1 342 ? 15.409 -3.291 -17.982 1.00 96.44 342 SER A N 1
ATOM 2405 C CA . SER A 1 342 ? 16.603 -2.716 -17.361 1.00 96.44 342 SER A CA 1
ATOM 2406 C C . SER A 1 342 ? 16.326 -1.962 -16.061 1.00 96.44 342 SER A C 1
ATOM 2408 O O . SER A 1 342 ? 17.267 -1.796 -15.287 1.00 96.44 342 SER A O 1
ATOM 2410 N N . TYR A 1 343 ? 15.075 -1.579 -15.789 1.00 98.06 343 TYR A N 1
ATOM 2411 C CA . TYR A 1 343 ? 14.719 -0.826 -14.588 1.00 98.06 343 TYR A CA 1
ATOM 2412 C C . TYR A 1 343 ? 14.849 -1.665 -13.317 1.00 98.06 343 TYR A C 1
ATOM 2414 O O . TYR A 1 343 ? 14.698 -2.892 -13.356 1.00 98.06 343 TYR A O 1
ATOM 2422 N N . ASP A 1 344 ? 15.143 -1.020 -12.189 1.00 97.50 344 ASP A N 1
ATOM 2423 C CA . ASP A 1 344 ? 15.352 -1.705 -10.913 1.00 97.50 344 ASP A CA 1
ATOM 2424 C C . ASP A 1 344 ? 14.856 -0.905 -9.698 1.00 97.50 344 ASP A C 1
ATOM 2426 O O . ASP A 1 344 ? 14.624 0.304 -9.763 1.00 97.50 344 ASP A O 1
ATOM 2430 N N . VAL A 1 345 ? 14.725 -1.612 -8.575 1.00 98.25 345 VAL A N 1
ATOM 2431 C CA . VAL A 1 345 ? 14.405 -1.055 -7.256 1.00 98.25 345 VAL A CA 1
ATOM 2432 C C . VAL A 1 345 ? 15.575 -1.307 -6.314 1.00 98.25 345 VAL A C 1
ATOM 2434 O O . VAL A 1 345 ? 16.043 -2.442 -6.184 1.00 98.25 345 VAL A O 1
ATOM 2437 N N . VAL A 1 346 ? 16.023 -0.265 -5.618 1.00 98.12 346 VAL A N 1
ATOM 2438 C CA . VAL A 1 346 ? 16.989 -0.359 -4.520 1.00 98.12 346 VAL A CA 1
ATOM 2439 C C . VAL A 1 346 ? 16.255 -0.166 -3.200 1.00 98.12 346 VAL A C 1
ATOM 2441 O O . VAL A 1 346 ? 15.815 0.939 -2.897 1.00 98.12 346 VAL A O 1
ATOM 2444 N N . TYR A 1 347 ? 16.164 -1.228 -2.400 1.00 97.44 347 TYR A N 1
ATOM 2445 C CA . TYR A 1 347 ? 15.626 -1.162 -1.042 1.00 97.44 347 TYR A CA 1
ATOM 2446 C C . TYR A 1 347 ? 16.715 -0.814 -0.018 1.00 97.44 347 TYR A C 1
ATOM 2448 O O . TYR A 1 347 ? 17.850 -1.293 -0.105 1.00 97.44 347 TYR A O 1
ATOM 2456 N N . THR A 1 348 ? 16.389 0.035 0.959 1.00 96.88 348 THR A N 1
ATOM 2457 C CA . THR A 1 348 ? 17.256 0.343 2.107 1.00 96.88 348 THR A CA 1
ATOM 2458 C C . THR A 1 348 ? 16.446 0.388 3.409 1.00 96.88 348 THR A C 1
ATOM 2460 O O . THR A 1 348 ? 15.629 1.299 3.562 1.00 96.88 348 THR A O 1
ATOM 2463 N N . PRO A 1 349 ? 16.694 -0.521 4.373 1.00 94.81 349 PRO A N 1
ATOM 2464 C CA . PRO A 1 349 ? 16.072 -0.479 5.695 1.00 94.81 349 PRO A CA 1
ATOM 2465 C C . PRO A 1 349 ? 16.759 0.558 6.595 1.00 94.81 349 PRO A C 1
ATOM 2467 O O . PRO A 1 349 ? 17.983 0.731 6.554 1.00 94.81 349 PRO A O 1
ATOM 2470 N N . THR A 1 350 ? 15.982 1.256 7.423 1.00 93.38 350 THR A N 1
ATOM 2471 C CA . THR A 1 350 ? 16.452 2.411 8.212 1.00 93.38 350 THR A CA 1
ATOM 2472 C C . THR A 1 350 ? 16.040 2.404 9.682 1.00 93.38 350 THR A C 1
ATOM 2474 O O . THR A 1 350 ? 16.646 3.114 10.490 1.00 93.38 350 THR A O 1
ATOM 2477 N N . GLY A 1 351 ? 15.059 1.583 10.043 1.00 86.19 351 GLY A N 1
ATOM 2478 C CA . GLY A 1 351 ? 14.529 1.411 11.387 1.00 86.19 351 GLY A CA 1
ATOM 2479 C C . GLY A 1 351 ? 15.138 0.220 12.135 1.00 86.19 351 GLY A C 1
ATOM 2480 O O . GLY A 1 351 ? 15.836 -0.632 11.583 1.00 86.19 351 GLY A O 1
ATOM 2481 N N . ASN A 1 352 ? 14.884 0.160 13.440 1.00 83.38 352 ASN A N 1
ATOM 2482 C CA . ASN A 1 352 ? 15.135 -1.022 14.251 1.00 83.38 352 ASN A CA 1
ATOM 2483 C C . ASN A 1 352 ? 14.006 -2.054 14.116 1.00 83.38 352 ASN A C 1
ATOM 2485 O O . ASN A 1 352 ? 12.843 -1.768 14.373 1.00 83.38 352 ASN A O 1
ATOM 2489 N N . PHE A 1 353 ? 14.377 -3.303 13.838 1.00 77.94 353 PHE A N 1
ATOM 2490 C CA . PHE A 1 353 ? 13.449 -4.432 13.874 1.00 77.94 353 PHE A CA 1
ATOM 2491 C C . PHE A 1 353 ? 12.776 -4.597 15.263 1.00 77.94 353 PHE A C 1
ATOM 2493 O O . PHE A 1 353 ? 13.472 -4.496 16.284 1.00 77.94 353 PHE A O 1
ATOM 2500 N N . PRO A 1 354 ? 11.479 -4.968 15.341 1.00 73.00 354 PRO A N 1
ATOM 2501 C CA . PRO A 1 354 ? 10.598 -5.279 14.211 1.00 73.00 354 PRO A CA 1
ATOM 2502 C C . PRO A 1 354 ? 9.945 -4.058 13.556 1.00 73.00 354 PRO A C 1
ATOM 2504 O O . PRO A 1 354 ? 9.747 -4.101 12.353 1.00 73.00 354 PRO A O 1
ATOM 2507 N N . PHE A 1 355 ? 9.659 -2.990 14.305 1.00 85.00 355 PHE A N 1
ATOM 2508 C CA . PHE A 1 355 ? 8.934 -1.815 13.813 1.00 85.00 355 PHE A CA 1
ATOM 2509 C C . PHE A 1 355 ? 9.579 -0.531 14.356 1.00 85.00 355 PHE A C 1
ATOM 2511 O O . PHE A 1 355 ? 9.749 -0.384 15.567 1.00 85.00 355 PHE A O 1
ATOM 2518 N N . ASP A 1 356 ? 9.956 0.371 13.451 1.00 88.69 356 ASP A N 1
ATOM 2519 C CA . ASP A 1 356 ? 10.583 1.681 13.691 1.00 88.69 356 ASP A CA 1
ATOM 2520 C C . ASP A 1 356 ? 10.470 2.538 12.411 1.00 88.69 356 ASP A C 1
ATOM 2522 O O . ASP A 1 356 ? 11.449 3.043 11.852 1.00 88.69 356 ASP A O 1
ATOM 2526 N N . PHE A 1 357 ? 9.236 2.642 11.912 1.00 91.44 357 PHE A N 1
ATOM 2527 C CA . PHE A 1 357 ? 8.847 3.390 10.710 1.00 91.44 357 PHE A CA 1
ATOM 2528 C C . PHE A 1 357 ? 9.024 4.913 10.854 1.00 91.44 357 PHE A C 1
ATOM 2530 O O . PHE A 1 357 ? 8.957 5.652 9.869 1.00 91.44 357 PHE A O 1
ATOM 2537 N N . ASP A 1 358 ? 9.294 5.373 12.078 1.00 91.94 358 ASP A N 1
ATOM 2538 C CA . ASP A 1 358 ? 9.381 6.780 12.464 1.00 91.94 358 ASP A CA 1
ATOM 2539 C C . ASP A 1 358 ? 10.837 7.266 12.617 1.00 91.94 358 ASP A C 1
ATOM 2541 O O . ASP A 1 358 ? 11.087 8.400 13.042 1.00 91.94 358 ASP A O 1
ATOM 2545 N N . ASN A 1 359 ? 11.833 6.440 12.268 1.00 92.50 359 ASN A N 1
ATOM 2546 C CA . ASN A 1 359 ? 13.252 6.783 12.392 1.00 92.50 359 ASN A CA 1
ATOM 2547 C C . ASN A 1 359 ? 13.725 7.787 11.324 1.00 92.50 359 ASN A C 1
ATOM 2549 O O . ASN A 1 359 ? 14.493 7.465 10.415 1.00 92.50 359 ASN A O 1
ATOM 2553 N N . VAL A 1 360 ? 13.342 9.055 11.489 1.00 93.62 360 VAL A N 1
ATOM 2554 C CA . VAL A 1 360 ? 13.713 10.164 10.591 1.00 93.62 360 VAL A CA 1
ATOM 2555 C C . VAL A 1 360 ? 15.229 10.264 10.382 1.00 93.62 360 VAL A C 1
ATOM 2557 O O . VAL A 1 360 ? 15.687 10.596 9.290 1.00 93.62 360 VAL A O 1
ATOM 2560 N N . ALA A 1 361 ? 16.033 9.995 11.415 1.00 94.75 361 ALA A N 1
ATOM 2561 C CA . ALA A 1 361 ? 17.486 10.130 11.336 1.00 94.75 361 ALA A CA 1
ATOM 2562 C C . ALA A 1 361 ? 18.115 9.068 10.423 1.00 94.75 361 ALA A C 1
ATOM 2564 O O . ALA A 1 361 ? 18.914 9.419 9.553 1.00 94.75 361 ALA A O 1
ATOM 2565 N N . GLY A 1 362 ? 17.736 7.797 10.602 1.00 94.81 362 GLY A N 1
ATOM 2566 C CA . GLY A 1 362 ? 18.169 6.701 9.732 1.00 94.81 362 GLY A CA 1
ATOM 2567 C C . GLY A 1 362 ? 17.668 6.894 8.303 1.00 94.81 362 GLY A C 1
ATOM 2568 O O . GLY A 1 362 ? 18.445 6.795 7.354 1.00 94.81 362 GLY A O 1
ATOM 2569 N N . ALA A 1 363 ? 16.402 7.284 8.162 1.00 97.06 363 ALA A N 1
ATOM 2570 C CA . ALA A 1 363 ? 15.774 7.551 6.876 1.00 97.06 363 ALA A CA 1
ATOM 2571 C C . ALA A 1 363 ? 16.475 8.687 6.106 1.00 97.06 363 ALA A C 1
ATOM 2573 O O . ALA A 1 363 ? 16.759 8.570 4.914 1.00 97.06 363 ALA A O 1
ATOM 2574 N N . THR A 1 364 ? 16.861 9.760 6.804 1.00 97.56 364 THR A N 1
ATOM 2575 C CA . THR A 1 364 ? 17.629 10.873 6.222 1.00 97.56 364 THR A CA 1
ATOM 2576 C C . THR A 1 364 ? 19.029 10.433 5.783 1.00 97.56 364 THR A C 1
ATOM 2578 O O . THR A 1 364 ? 19.524 10.884 4.749 1.00 97.56 364 THR A O 1
ATOM 2581 N N . GLU A 1 365 ? 19.710 9.574 6.548 1.00 96.50 365 GLU A N 1
ATOM 2582 C CA . GLU A 1 365 ? 21.020 9.040 6.152 1.00 96.50 365 GLU A CA 1
ATOM 2583 C C . GLU A 1 365 ? 20.907 8.210 4.866 1.00 96.50 365 GLU A C 1
ATOM 2585 O O . GLU A 1 365 ? 21.663 8.453 3.922 1.00 96.50 365 GLU A O 1
ATOM 2590 N N . ALA A 1 366 ? 19.920 7.313 4.790 1.00 97.50 366 ALA A N 1
ATOM 2591 C CA . ALA A 1 366 ? 19.646 6.514 3.598 1.00 97.50 366 ALA A CA 1
ATOM 2592 C C . ALA A 1 366 ? 19.304 7.380 2.378 1.00 97.50 366 ALA A C 1
ATOM 2594 O O . ALA A 1 366 ? 19.875 7.171 1.308 1.00 97.50 366 ALA A O 1
ATOM 2595 N N . PHE A 1 367 ? 18.463 8.406 2.549 1.00 98.50 367 PHE A N 1
ATOM 2596 C CA . PHE A 1 367 ? 18.138 9.357 1.484 1.00 98.50 367 PHE A CA 1
ATOM 2597 C C . PHE A 1 367 ? 19.394 10.029 0.919 1.00 98.50 367 PHE A C 1
ATOM 2599 O O . PHE A 1 367 ? 19.570 10.093 -0.294 1.00 98.50 367 PHE A O 1
ATOM 2606 N N . ASN A 1 368 ? 20.305 10.499 1.778 1.00 97.88 368 ASN A N 1
ATOM 2607 C CA . ASN A 1 368 ? 21.535 11.149 1.316 1.00 97.88 368 ASN A CA 1
ATOM 2608 C C . ASN A 1 368 ? 22.452 10.179 0.553 1.00 97.88 368 ASN A C 1
ATOM 2610 O O . ASN A 1 368 ? 23.076 10.574 -0.429 1.00 97.88 368 ASN A O 1
ATOM 2614 N N . VAL A 1 369 ? 22.515 8.910 0.971 1.00 97.56 369 VAL A N 1
ATOM 2615 C CA . VAL A 1 369 ? 23.259 7.868 0.246 1.00 97.56 369 VAL A CA 1
ATOM 2616 C C . VAL A 1 369 ? 22.627 7.586 -1.120 1.00 97.56 369 VAL A C 1
ATOM 2618 O O . VAL A 1 369 ? 23.354 7.486 -2.108 1.00 97.56 369 VAL A O 1
ATOM 2621 N N . ALA A 1 370 ? 21.297 7.493 -1.191 1.00 97.19 370 ALA A N 1
ATOM 2622 C CA . ALA A 1 370 ? 20.557 7.311 -2.439 1.00 97.19 370 ALA A CA 1
ATOM 2623 C C . ALA A 1 370 ? 20.758 8.499 -3.396 1.00 97.19 370 ALA A C 1
ATOM 2625 O O . ALA A 1 370 ? 21.043 8.315 -4.579 1.00 97.19 370 ALA A O 1
ATOM 2626 N N . LEU A 1 371 ? 20.704 9.725 -2.870 1.00 97.00 371 LEU A N 1
ATOM 2627 C CA . LEU A 1 371 ? 20.947 10.945 -3.634 1.00 97.00 371 LEU A CA 1
ATOM 2628 C C . LEU A 1 371 ? 22.369 10.979 -4.217 1.00 97.00 371 LEU A C 1
ATOM 2630 O O . LEU A 1 371 ? 22.541 11.244 -5.406 1.00 97.00 371 LEU A O 1
ATOM 2634 N N . ASP A 1 372 ? 23.387 10.653 -3.413 1.00 97.44 372 ASP A N 1
ATOM 2635 C CA . ASP A 1 372 ? 24.783 10.567 -3.868 1.00 97.44 372 ASP A CA 1
ATOM 2636 C C . ASP A 1 372 ? 25.003 9.450 -4.909 1.00 97.44 372 ASP A C 1
ATOM 2638 O O . ASP A 1 372 ? 25.926 9.536 -5.728 1.00 97.44 372 ASP A O 1
ATOM 2642 N N . ALA A 1 373 ? 24.168 8.405 -4.885 1.00 96.06 373 ALA A N 1
ATOM 2643 C CA . ALA A 1 373 ? 24.182 7.308 -5.850 1.00 96.06 373 ALA A CA 1
ATOM 2644 C C . ALA A 1 373 ? 23.445 7.630 -7.164 1.00 96.06 373 ALA A C 1
ATOM 2646 O O . ALA A 1 373 ? 23.639 6.907 -8.140 1.00 96.06 373 ALA A O 1
ATOM 2647 N N . GLY A 1 374 ? 22.687 8.732 -7.216 1.00 94.62 374 GLY A N 1
ATOM 2648 C CA . GLY A 1 374 ? 21.938 9.158 -8.398 1.00 94.62 374 GLY A CA 1
ATOM 2649 C C . GLY A 1 374 ? 20.509 8.621 -8.460 1.00 94.62 374 GLY A C 1
ATOM 2650 O O . GLY A 1 374 ? 20.079 8.217 -9.528 1.00 94.62 374 GLY A O 1
ATOM 2651 N N . MET A 1 375 ? 19.795 8.602 -7.333 1.00 96.31 375 MET A N 1
ATOM 2652 C CA . MET A 1 375 ? 18.367 8.265 -7.262 1.00 96.31 375 MET A CA 1
ATOM 2653 C C . MET A 1 375 ? 17.512 9.035 -8.280 1.00 96.31 375 MET A C 1
ATOM 2655 O O . MET A 1 375 ? 17.559 10.266 -8.309 1.00 96.31 375 MET A O 1
ATOM 2659 N N . ASP A 1 376 ? 16.689 8.307 -9.044 1.00 97.94 376 ASP A N 1
ATOM 2660 C CA . ASP A 1 376 ? 15.790 8.884 -10.054 1.00 97.94 376 ASP A CA 1
ATOM 2661 C C . ASP A 1 376 ? 14.342 9.040 -9.555 1.00 97.94 376 ASP A C 1
ATOM 2663 O O . ASP A 1 376 ? 13.620 9.925 -10.011 1.00 97.94 376 ASP A O 1
ATOM 2667 N N . LEU A 1 377 ? 13.914 8.192 -8.615 1.00 98.44 377 LEU A N 1
ATOM 2668 C CA . LEU A 1 377 ? 12.601 8.243 -7.968 1.00 98.44 377 LEU A CA 1
ATOM 2669 C C . LEU A 1 377 ? 12.714 7.742 -6.525 1.00 98.44 377 LEU A C 1
ATOM 2671 O O . LEU A 1 377 ? 13.391 6.746 -6.270 1.00 98.44 377 LEU A O 1
ATOM 2675 N N . LEU A 1 378 ? 12.048 8.418 -5.590 1.00 98.56 378 LEU A N 1
ATOM 2676 C CA . LEU A 1 378 ? 11.975 8.024 -4.185 1.00 98.56 378 LEU A CA 1
ATOM 2677 C C . LEU A 1 378 ? 10.616 7.388 -3.871 1.00 98.56 378 LEU A C 1
ATOM 2679 O O . LEU A 1 378 ? 9.571 7.993 -4.104 1.00 98.56 378 LEU A O 1
ATOM 2683 N N . TYR A 1 379 ? 10.652 6.219 -3.237 1.00 98.31 379 TYR A N 1
ATOM 2684 C CA . TYR A 1 379 ? 9.527 5.636 -2.519 1.00 98.31 379 TYR A CA 1
ATOM 2685 C C . TYR A 1 379 ? 9.860 5.571 -1.018 1.00 98.31 379 TYR A C 1
ATOM 2687 O O . TYR A 1 379 ? 10.526 4.638 -0.566 1.00 98.31 379 TYR A O 1
ATOM 2695 N N . PRO A 1 380 ? 9.447 6.562 -0.209 1.00 97.00 380 PRO A N 1
ATOM 2696 C CA . PRO A 1 380 ? 9.662 6.525 1.229 1.00 97.00 380 PRO A CA 1
ATOM 2697 C C . PRO A 1 380 ? 8.595 5.632 1.879 1.00 97.00 380 PRO A C 1
ATOM 2699 O O . PRO A 1 380 ? 7.590 6.137 2.349 1.00 97.00 380 PRO A O 1
ATOM 2702 N N . TYR A 1 381 ? 8.780 4.312 1.903 1.00 95.69 381 TYR A N 1
ATOM 2703 C CA . TYR A 1 381 ? 7.841 3.353 2.505 1.00 95.69 381 TYR A CA 1
ATOM 2704 C C . TYR A 1 381 ? 7.944 3.356 4.042 1.00 95.69 381 TYR A C 1
ATOM 2706 O O . TYR A 1 381 ? 8.485 2.445 4.671 1.00 95.69 381 TYR A O 1
ATOM 2714 N N . LEU A 1 382 ? 7.510 4.463 4.644 1.00 93.69 382 LEU A N 1
ATOM 2715 C CA . LEU A 1 382 ? 7.735 4.819 6.042 1.00 93.69 382 LEU A CA 1
ATOM 2716 C C . LEU A 1 382 ? 6.459 5.379 6.69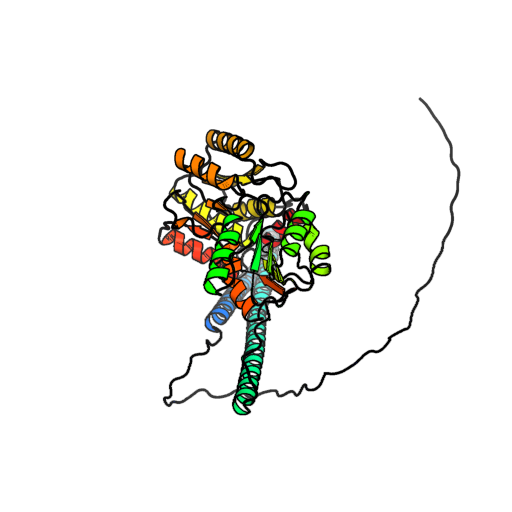0 1.00 93.69 382 LEU A C 1
ATOM 2718 O O . LEU A 1 382 ? 5.514 5.743 5.999 1.00 93.69 382 LEU A O 1
ATOM 2722 N N . GLY A 1 383 ? 6.458 5.456 8.021 1.00 90.88 383 GLY A N 1
ATOM 2723 C CA . GLY A 1 383 ? 5.406 6.080 8.830 1.00 90.88 383 GLY A CA 1
ATOM 2724 C C . GLY A 1 383 ? 5.737 7.548 9.082 1.00 90.88 383 GLY A C 1
ATOM 2725 O O . GLY A 1 383 ? 5.923 8.319 8.148 1.00 90.88 383 GLY A O 1
ATOM 2726 N N . GLY A 1 384 ? 5.962 7.940 10.334 1.00 90.62 384 GLY A N 1
ATOM 2727 C CA . GLY A 1 384 ? 6.356 9.299 10.726 1.00 90.62 384 GLY A CA 1
ATOM 2728 C C . GLY A 1 384 ? 7.640 9.833 10.069 1.00 90.62 384 GLY A C 1
ATOM 2729 O O . GLY A 1 384 ? 7.891 11.039 10.101 1.00 90.62 384 GLY A O 1
ATOM 2730 N N . ALA A 1 385 ? 8.462 8.976 9.450 1.00 94.50 385 ALA A N 1
ATOM 2731 C CA . ALA A 1 385 ? 9.614 9.398 8.651 1.00 94.50 385 ALA A CA 1
ATOM 2732 C C . ALA A 1 385 ? 9.296 9.722 7.175 1.00 94.50 385 ALA A C 1
ATOM 2734 O O . ALA A 1 385 ? 10.165 10.262 6.485 1.00 94.50 385 ALA A O 1
ATOM 2735 N N . HIS A 1 386 ? 8.074 9.455 6.707 1.00 95.25 386 HIS A N 1
ATOM 2736 C CA . HIS A 1 386 ? 7.621 9.647 5.328 1.00 95.25 386 HIS A CA 1
ATOM 2737 C C . HIS A 1 386 ? 7.695 11.109 4.868 1.00 95.25 386 HIS A C 1
ATOM 2739 O O . HIS A 1 386 ? 8.505 11.452 4.005 1.00 95.25 386 HIS A O 1
ATOM 2745 N N . GLU A 1 387 ? 6.899 12.005 5.459 1.00 94.50 387 GLU A N 1
ATOM 2746 C CA . GLU A 1 387 ? 6.854 13.409 5.034 1.00 94.50 387 GLU A CA 1
ATOM 2747 C C . GLU A 1 387 ? 8.196 14.153 5.122 1.00 94.50 387 GLU A C 1
ATOM 2749 O O . GLU A 1 387 ? 8.516 14.901 4.191 1.00 94.50 387 GLU A O 1
ATOM 2754 N N . PRO A 1 388 ? 9.026 13.969 6.169 1.00 95.31 388 P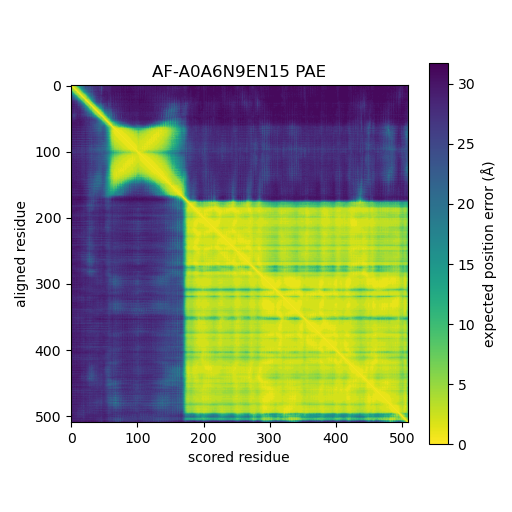RO A N 1
ATOM 2755 C CA . PRO A 1 388 ? 10.370 14.543 6.196 1.00 95.31 388 PRO A CA 1
ATOM 2756 C C . PRO A 1 388 ? 11.220 14.179 4.968 1.00 95.31 388 PRO A C 1
ATOM 2758 O O . PRO A 1 388 ? 11.983 15.008 4.468 1.00 95.31 388 PRO A O 1
ATOM 2761 N N . LEU A 1 389 ? 11.084 12.956 4.457 1.00 96.94 389 LEU A N 1
ATOM 2762 C CA . LEU A 1 389 ? 11.786 12.489 3.261 1.00 96.94 389 LEU A CA 1
ATOM 2763 C C . LEU A 1 389 ? 11.200 13.055 1.976 1.00 96.94 389 LEU A C 1
ATOM 2765 O O . LEU A 1 389 ? 11.950 13.399 1.067 1.00 96.94 389 LEU A O 1
ATOM 2769 N N . VAL A 1 390 ? 9.884 13.219 1.918 1.00 97.69 390 VAL A N 1
ATOM 2770 C CA . VAL A 1 390 ? 9.201 13.874 0.797 1.00 97.69 390 VAL A CA 1
ATOM 2771 C C . VAL A 1 390 ? 9.649 15.330 0.693 1.00 97.69 390 VAL A C 1
ATOM 2773 O O . VAL A 1 390 ? 9.981 15.804 -0.392 1.00 97.69 390 VAL A O 1
ATOM 2776 N N . GLN A 1 391 ? 9.751 16.031 1.826 1.00 97.25 391 GLN A N 1
ATOM 2777 C CA . GLN A 1 391 ? 10.297 17.389 1.885 1.00 97.25 391 GLN A CA 1
ATOM 2778 C C . GLN A 1 391 ? 11.731 17.432 1.340 1.00 97.25 391 GLN A C 1
ATOM 2780 O O . GLN A 1 391 ? 12.039 18.262 0.485 1.00 97.25 391 GLN A O 1
ATOM 2785 N N . LEU A 1 392 ? 12.593 16.504 1.767 1.00 98.00 392 LEU A N 1
ATOM 2786 C CA . LEU A 1 392 ? 13.962 16.389 1.257 1.00 98.00 392 LEU A CA 1
ATOM 2787 C C . LEU A 1 392 ? 14.006 16.077 -0.247 1.00 98.00 392 LEU A C 1
ATOM 2789 O O . LEU A 1 392 ? 14.817 16.666 -0.967 1.00 98.00 392 LEU A O 1
ATOM 2793 N N . ALA A 1 393 ? 13.136 15.197 -0.743 1.00 98.19 393 ALA A N 1
ATOM 2794 C CA . ALA A 1 393 ? 13.017 14.881 -2.163 1.00 98.19 393 ALA A CA 1
ATOM 2795 C C . ALA A 1 393 ? 12.616 16.121 -2.973 1.00 98.19 393 ALA A C 1
ATOM 2797 O O . ALA A 1 393 ? 13.311 16.493 -3.919 1.00 98.19 393 ALA A O 1
ATOM 2798 N N . ASN A 1 394 ? 11.574 16.833 -2.538 1.00 98.25 394 ASN A N 1
ATOM 2799 C CA . ASN A 1 394 ? 11.107 18.077 -3.149 1.00 98.25 394 ASN A CA 1
ATOM 2800 C C . ASN A 1 394 ? 12.198 19.165 -3.164 1.00 98.25 394 ASN A C 1
ATOM 2802 O O . ASN A 1 394 ? 12.387 19.837 -4.180 1.00 98.25 394 ASN A O 1
ATOM 2806 N N . GLU A 1 395 ? 12.960 19.325 -2.075 1.00 98.12 395 GLU A N 1
ATOM 2807 C CA . GLU A 1 395 ? 14.086 20.270 -1.995 1.00 98.12 395 GLU A CA 1
ATOM 2808 C C . GLU A 1 395 ? 15.213 19.951 -2.991 1.00 98.12 395 GLU A C 1
ATOM 2810 O O . GLU A 1 395 ? 15.911 20.863 -3.448 1.00 98.12 395 GLU A O 1
ATOM 2815 N N . ASN A 1 396 ? 15.379 18.674 -3.346 1.00 97.69 396 ASN A N 1
ATOM 2816 C CA . ASN A 1 396 ? 16.399 18.195 -4.279 1.00 97.69 396 ASN A CA 1
ATOM 2817 C C . ASN A 1 396 ? 15.858 17.920 -5.693 1.00 97.69 396 ASN A C 1
ATOM 2819 O O . ASN A 1 396 ? 16.635 17.554 -6.573 1.00 97.69 396 ASN A O 1
ATOM 2823 N N . GLY A 1 397 ? 14.564 18.152 -5.936 1.00 96.38 397 GLY A N 1
ATOM 2824 C CA . GLY A 1 397 ? 13.919 17.910 -7.228 1.00 96.38 397 GLY A CA 1
ATOM 2825 C C . GLY A 1 397 ? 13.841 16.430 -7.608 1.00 96.38 397 GLY A C 1
ATOM 2826 O O . GLY A 1 397 ? 13.915 16.119 -8.793 1.00 96.38 397 GLY A O 1
ATOM 2827 N N . ILE A 1 398 ? 13.741 15.543 -6.616 1.00 97.81 398 ILE A N 1
ATOM 2828 C CA . ILE A 1 398 ? 13.576 14.103 -6.811 1.00 97.81 398 ILE A CA 1
ATOM 2829 C C . ILE A 1 398 ? 12.078 13.770 -6.865 1.00 97.81 398 ILE A C 1
ATOM 2831 O O . ILE A 1 398 ? 11.373 14.116 -5.912 1.00 97.81 398 ILE A O 1
ATOM 2835 N N . PRO A 1 399 ? 11.605 13.100 -7.933 1.00 97.19 399 PRO A N 1
ATOM 2836 C CA . PRO A 1 399 ? 10.259 12.553 -8.011 1.00 97.19 399 PRO A CA 1
ATOM 2837 C C . PRO A 1 399 ? 9.924 11.622 -6.849 1.00 97.19 399 PRO A C 1
ATOM 2839 O O . PRO A 1 399 ? 10.765 10.817 -6.445 1.00 97.19 399 PRO A O 1
ATOM 2842 N N . VAL A 1 400 ? 8.700 11.692 -6.335 1.00 97.31 400 VAL A N 1
ATOM 2843 C CA . VAL A 1 400 ? 8.282 10.937 -5.151 1.00 97.31 400 VAL A CA 1
ATOM 2844 C C . VAL A 1 400 ? 6.893 10.317 -5.313 1.00 97.31 400 VAL A C 1
ATOM 2846 O O . VAL A 1 400 ? 5.971 10.940 -5.846 1.00 97.31 400 VAL A O 1
ATOM 2849 N N . THR A 1 401 ? 6.762 9.075 -4.841 1.00 96.88 401 THR A N 1
ATOM 2850 C CA . THR A 1 401 ? 5.475 8.393 -4.635 1.00 96.88 401 THR A CA 1
ATOM 2851 C C . THR A 1 401 ? 5.067 8.447 -3.164 1.00 96.88 401 THR A C 1
ATOM 2853 O O . THR A 1 401 ? 5.933 8.445 -2.287 1.00 96.88 401 THR A O 1
ATOM 2856 N N . SER A 1 402 ? 3.765 8.479 -2.878 1.00 95.06 402 SER A N 1
ATOM 2857 C CA . SER A 1 402 ? 3.262 8.280 -1.512 1.00 95.06 402 SER A CA 1
ATOM 2858 C C . SER A 1 402 ? 3.439 6.837 -1.037 1.00 95.06 402 SER A C 1
ATOM 2860 O O . SER A 1 402 ? 3.562 5.919 -1.849 1.00 95.06 402 SER A O 1
ATOM 2862 N N . ALA A 1 403 ? 3.410 6.639 0.283 1.00 90.12 403 ALA A N 1
ATOM 2863 C CA . ALA A 1 403 ? 3.190 5.352 0.932 1.00 90.12 403 ALA A CA 1
ATOM 2864 C C . ALA A 1 403 ? 1.786 5.318 1.546 1.00 90.12 403 ALA A C 1
ATOM 2866 O O . ALA A 1 403 ? 1.576 5.684 2.701 1.00 90.12 403 ALA A O 1
ATOM 2867 N N . GLY A 1 404 ? 0.809 4.924 0.734 1.00 82.94 404 GLY A N 1
ATOM 2868 C CA . GLY A 1 404 ? -0.561 4.683 1.170 1.00 82.94 404 GLY A CA 1
ATOM 2869 C C . GLY A 1 404 ? -1.469 5.891 1.032 1.00 82.94 404 GLY A C 1
ATOM 2870 O O . GLY A 1 404 ? -2.609 5.699 0.642 1.00 82.94 404 GLY A O 1
ATOM 2871 N N . ALA A 1 405 ? -0.976 7.114 1.253 1.00 88.50 405 ALA A N 1
ATOM 2872 C CA . ALA A 1 405 ? -1.793 8.319 1.093 1.00 88.50 405 ALA A CA 1
ATOM 2873 C C . ALA A 1 405 ? -2.290 8.481 -0.353 1.00 88.50 405 ALA A C 1
ATOM 2875 O O . ALA A 1 405 ? -1.492 8.668 -1.280 1.00 88.50 405 ALA A O 1
ATOM 2876 N N . SER A 1 406 ? -3.607 8.438 -0.540 1.00 91.38 406 SER A N 1
ATOM 2877 C CA . SER A 1 406 ? -4.254 8.438 -1.860 1.00 91.38 406 SER A CA 1
ATOM 2878 C C . SER A 1 406 ? -4.516 9.838 -2.425 1.00 91.38 406 SER A C 1
ATOM 2880 O O . SER A 1 406 ? -4.620 10.027 -3.640 1.00 91.38 406 SER A O 1
ATOM 2882 N N . ASP A 1 407 ? -4.589 10.851 -1.564 1.00 91.19 407 ASP A N 1
ATOM 2883 C CA . ASP A 1 407 ? -5.013 12.207 -1.917 1.00 91.19 407 ASP A CA 1
ATOM 2884 C C . ASP A 1 407 ? -3.854 13.145 -2.300 1.00 91.19 407 ASP A C 1
ATOM 2886 O O . ASP A 1 407 ? -4.078 14.316 -2.640 1.00 91.19 407 ASP A O 1
ATOM 2890 N N . VAL A 1 408 ? -2.616 12.638 -2.301 1.00 94.50 408 VAL A N 1
ATOM 2891 C CA . VAL A 1 408 ? -1.386 13.433 -2.449 1.00 94.50 408 VAL A CA 1
ATOM 2892 C C . VAL A 1 408 ? -1.326 14.260 -3.731 1.00 94.50 408 VAL A C 1
ATOM 2894 O O . VAL A 1 408 ? -0.782 15.363 -3.738 1.00 94.50 408 VAL A O 1
ATOM 2897 N N . CYS A 1 409 ? -1.975 13.807 -4.803 1.00 94.75 409 CYS A N 1
ATOM 2898 C CA . CYS A 1 409 ? -2.052 14.543 -6.064 1.00 94.75 409 CYS A CA 1
ATOM 2899 C C . CYS A 1 409 ? -2.886 15.833 -5.981 1.00 94.75 409 CYS A C 1
ATOM 2901 O O . CYS A 1 409 ? -2.798 16.691 -6.861 1.00 94.75 409 CYS A O 1
ATOM 2903 N N . SER A 1 410 ? -3.709 15.977 -4.940 1.00 93.56 410 SER A N 1
ATOM 2904 C CA . SER A 1 410 ? -4.511 17.175 -4.673 1.00 93.56 410 SER A CA 1
ATOM 2905 C C . SER A 1 410 ? -3.866 18.126 -3.657 1.00 93.56 410 SER A C 1
ATOM 2907 O O . SER A 1 410 ? -4.298 19.278 -3.523 1.00 93.56 410 SER A O 1
ATOM 2909 N N . ARG A 1 411 ? -2.815 17.667 -2.966 1.00 91.94 411 ARG A N 1
ATOM 2910 C CA . ARG A 1 411 ? -2.074 18.452 -1.980 1.00 91.94 411 ARG A CA 1
ATOM 2911 C C . ARG A 1 411 ? -1.291 19.582 -2.649 1.00 91.94 411 ARG A C 1
ATOM 2913 O O . ARG A 1 411 ? -0.961 19.552 -3.832 1.00 91.94 411 ARG A O 1
ATOM 2920 N N . THR A 1 412 ? -1.046 20.645 -1.884 1.00 92.81 412 THR A N 1
ATOM 2921 C CA . THR A 1 412 ? -0.378 21.869 -2.386 1.00 92.81 412 THR A CA 1
ATOM 2922 C C . THR A 1 412 ? 0.778 22.337 -1.511 1.00 92.81 412 THR A C 1
ATOM 2924 O O . THR A 1 412 ? 1.486 23.280 -1.864 1.00 92.81 412 THR A O 1
ATOM 2927 N N . ASP A 1 413 ? 0.947 21.706 -0.359 1.00 93.69 413 ASP A N 1
ATOM 2928 C CA . ASP A 1 413 ? 2.015 21.938 0.598 1.00 93.69 413 ASP A CA 1
ATOM 2929 C C . ASP A 1 413 ? 3.288 21.151 0.248 1.00 93.69 413 ASP A C 1
ATOM 2931 O O . ASP A 1 413 ? 4.384 21.677 0.443 1.00 93.69 413 ASP A O 1
ATOM 2935 N N . LEU A 1 414 ? 3.134 19.961 -0.345 1.00 95.75 414 LEU A N 1
ATOM 2936 C CA . LEU A 1 414 ? 4.197 19.125 -0.912 1.00 95.75 414 LEU A CA 1
ATOM 2937 C C . LEU A 1 414 ? 3.885 18.779 -2.375 1.00 95.75 414 LEU A C 1
ATOM 2939 O O . LEU A 1 414 ? 2.751 18.919 -2.834 1.00 95.75 414 LEU A O 1
ATOM 2943 N N . THR A 1 415 ? 4.912 18.377 -3.121 1.00 96.44 415 THR A N 1
ATOM 2944 C CA . THR A 1 415 ? 4.823 17.979 -4.533 1.00 96.44 415 THR A CA 1
ATOM 2945 C C . THR A 1 415 ? 5.008 16.475 -4.664 1.00 96.44 415 THR A C 1
ATOM 2947 O O . THR A 1 415 ? 5.889 15.907 -4.020 1.00 96.44 415 THR A O 1
ATOM 2950 N N . TRP A 1 416 ? 4.187 15.870 -5.520 1.00 97.19 416 TRP A N 1
ATOM 2951 C CA . TRP A 1 416 ? 4.107 14.432 -5.734 1.00 97.19 416 TRP A CA 1
ATOM 2952 C C . TRP A 1 416 ? 3.942 14.134 -7.219 1.00 97.19 416 TRP A C 1
ATOM 2954 O O . TRP A 1 416 ? 3.205 14.836 -7.922 1.00 97.19 416 TRP A O 1
ATOM 2964 N N . GLU A 1 417 ? 4.592 13.078 -7.690 1.00 97.44 417 GLU A N 1
ATOM 2965 C CA . GLU A 1 417 ? 4.484 12.627 -9.076 1.00 97.44 417 GLU A CA 1
ATOM 2966 C C . GLU A 1 417 ? 3.451 11.512 -9.215 1.00 97.44 417 GLU A C 1
ATOM 2968 O O . GLU A 1 417 ? 2.770 11.422 -10.240 1.00 97.44 417 GLU A O 1
ATOM 2973 N N . MET A 1 418 ? 3.290 10.705 -8.169 1.00 97.88 418 MET A N 1
ATOM 2974 C CA . MET A 1 418 ? 2.322 9.621 -8.116 1.00 97.88 418 MET A CA 1
ATOM 2975 C C . MET A 1 418 ? 1.908 9.287 -6.677 1.00 97.88 418 MET A C 1
ATOM 2977 O O . MET A 1 418 ? 2.513 9.759 -5.714 1.00 97.88 418 MET A O 1
ATOM 2981 N N . ALA A 1 419 ? 0.874 8.462 -6.556 1.00 97.44 419 ALA A N 1
ATOM 2982 C CA . ALA A 1 419 ? 0.375 7.904 -5.313 1.00 97.44 419 ALA A CA 1
ATOM 2983 C C . ALA A 1 419 ? 0.330 6.375 -5.399 1.00 97.44 419 ALA A C 1
ATOM 2985 O O . ALA A 1 419 ? -0.157 5.833 -6.398 1.00 97.44 419 ALA A O 1
ATOM 2986 N N . ALA A 1 420 ? 0.788 5.702 -4.345 1.00 97.00 420 ALA A N 1
ATOM 2987 C CA . ALA A 1 420 ? 0.479 4.299 -4.099 1.00 97.00 420 ALA A CA 1
ATOM 2988 C C . ALA A 1 420 ? -0.786 4.234 -3.235 1.00 97.00 420 ALA A C 1
ATOM 2990 O O . ALA A 1 420 ? -0.832 4.835 -2.159 1.00 97.00 420 ALA A O 1
ATOM 2991 N N . LEU A 1 421 ? -1.825 3.562 -3.729 1.00 95.38 421 LEU A N 1
ATOM 2992 C CA . LEU A 1 421 ? -3.155 3.559 -3.125 1.00 95.38 421 LEU A CA 1
ATOM 2993 C C . LEU A 1 421 ? -3.296 2.329 -2.223 1.00 95.38 421 LEU A C 1
ATOM 2995 O O . LEU A 1 421 ? -3.411 1.199 -2.701 1.00 95.38 421 LEU A O 1
ATOM 2999 N N . PHE A 1 422 ? -3.244 2.561 -0.914 1.00 93.75 422 PHE A N 1
ATOM 3000 C CA . PHE A 1 422 ? -3.587 1.594 0.135 1.00 93.75 422 PHE A CA 1
ATOM 3001 C C . PHE A 1 422 ? -3.934 2.323 1.441 1.00 93.75 422 PHE A C 1
ATOM 3003 O O . PHE A 1 422 ? -3.548 1.922 2.541 1.00 93.75 422 PHE A O 1
ATOM 3010 N N . ASP A 1 423 ? -4.631 3.446 1.298 1.00 93.62 423 ASP A N 1
ATOM 3011 C CA . ASP A 1 423 ? -4.918 4.381 2.374 1.00 93.62 423 ASP A CA 1
ATOM 3012 C C . ASP A 1 423 ? -5.861 3.752 3.415 1.00 93.62 423 ASP A C 1
ATOM 3014 O O . ASP A 1 423 ? -6.996 3.370 3.115 1.00 93.62 423 ASP A O 1
ATOM 3018 N N . GLY A 1 424 ? -5.408 3.651 4.669 1.00 91.69 424 GLY A N 1
ATOM 3019 C CA . GLY A 1 424 ? -6.222 3.087 5.752 1.00 91.69 424 GLY A CA 1
ATOM 3020 C C . GLY A 1 424 ? -7.495 3.892 6.040 1.00 91.69 424 GLY A C 1
ATOM 3021 O O . GLY A 1 424 ? -8.503 3.330 6.481 1.00 91.69 424 GLY A O 1
ATOM 3022 N N . GLY A 1 425 ? -7.466 5.196 5.760 1.00 94.19 425 GLY A N 1
ATOM 3023 C CA . GLY A 1 425 ? -8.617 6.082 5.847 1.00 94.19 425 GLY A CA 1
ATOM 3024 C C . GLY A 1 425 ? -9.638 5.813 4.748 1.00 94.19 425 GLY A C 1
ATOM 3025 O O . GLY A 1 425 ? -10.828 5.729 5.043 1.00 94.19 425 GLY A O 1
ATOM 3026 N N . ASP A 1 426 ? -9.205 5.600 3.507 1.00 95.38 426 ASP A N 1
ATOM 3027 C CA . ASP A 1 426 ? -10.101 5.224 2.407 1.00 95.38 426 ASP A CA 1
ATOM 3028 C C . ASP A 1 426 ? -10.774 3.878 2.652 1.00 95.38 426 ASP A C 1
ATOM 3030 O O . ASP A 1 426 ? -11.989 3.759 2.475 1.00 95.38 426 ASP A O 1
ATOM 3034 N N . PHE A 1 427 ? -10.031 2.895 3.168 1.00 95.94 427 PHE A N 1
ATOM 3035 C CA . PHE A 1 427 ? -10.626 1.622 3.573 1.00 95.94 427 PHE A CA 1
ATOM 3036 C C . PHE A 1 427 ? -11.700 1.832 4.637 1.00 95.94 427 PHE A C 1
ATOM 3038 O O . PHE A 1 427 ? -12.813 1.325 4.492 1.00 95.94 427 PHE A O 1
ATOM 3045 N N . ALA A 1 428 ? -11.411 2.634 5.668 1.00 96.00 428 ALA A N 1
ATOM 3046 C CA . ALA A 1 428 ? -12.387 2.962 6.699 1.00 96.00 428 ALA A CA 1
ATOM 3047 C C . ALA A 1 428 ? -13.620 3.675 6.110 1.00 96.00 428 ALA A C 1
ATOM 3049 O O . ALA A 1 428 ? -14.751 3.274 6.388 1.00 96.00 428 ALA A O 1
ATOM 3050 N N . ARG A 1 429 ? -13.439 4.682 5.247 1.00 95.19 429 ARG A N 1
ATOM 3051 C CA . ARG A 1 429 ? -14.545 5.393 4.579 1.00 95.19 429 ARG A CA 1
ATOM 3052 C C . ARG A 1 429 ? -15.428 4.452 3.760 1.00 95.19 429 ARG A C 1
ATOM 3054 O O . ARG A 1 429 ? -16.648 4.624 3.765 1.00 95.19 429 ARG A O 1
ATOM 3061 N N . ALA A 1 430 ? -14.836 3.465 3.092 1.00 96.00 430 ALA A N 1
ATOM 3062 C CA . ALA A 1 430 ? -15.561 2.490 2.287 1.00 96.00 430 ALA A CA 1
ATOM 3063 C C . ALA A 1 430 ? -16.342 1.477 3.144 1.00 96.00 430 ALA A C 1
ATOM 3065 O O . ALA A 1 430 ? -17.504 1.190 2.847 1.00 96.00 430 ALA A O 1
ATOM 3066 N N . VAL A 1 431 ? -15.753 0.960 4.231 1.00 96.12 431 VAL A N 1
ATOM 3067 C CA . VAL A 1 431 ? -16.366 -0.135 5.009 1.00 96.12 431 VAL A CA 1
ATOM 3068 C C . VAL A 1 431 ? -17.248 0.325 6.169 1.00 96.12 431 VAL A C 1
ATOM 3070 O O . VAL A 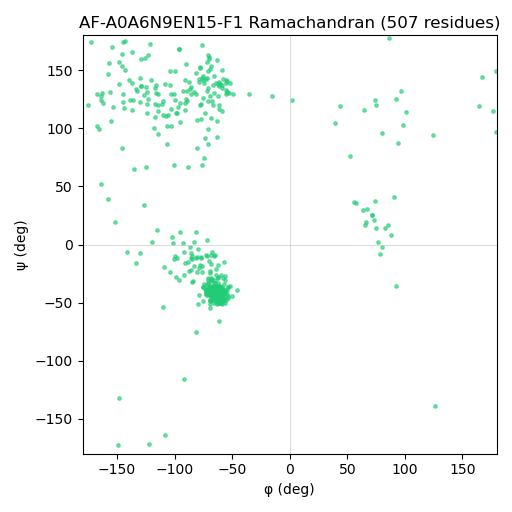1 431 ? -18.177 -0.391 6.534 1.00 96.12 431 VAL A O 1
ATOM 3073 N N . PHE A 1 432 ? -17.040 1.510 6.752 1.00 94.81 432 PHE A N 1
ATOM 3074 C CA . PHE A 1 432 ? -17.862 1.967 7.884 1.00 94.81 432 PHE A CA 1
ATOM 3075 C C . PHE A 1 432 ? -19.361 2.106 7.572 1.00 94.81 432 PHE A C 1
ATOM 3077 O O . PHE A 1 432 ? -20.169 1.751 8.431 1.00 94.81 432 PHE A O 1
ATOM 3084 N N . PRO A 1 433 ? -19.794 2.544 6.375 1.00 92.56 433 PRO A N 1
ATOM 3085 C CA . PRO A 1 433 ? -21.205 2.471 5.998 1.00 92.56 433 PRO A CA 1
ATOM 3086 C C . PRO A 1 433 ? -21.776 1.041 6.056 1.00 92.56 433 PRO A C 1
ATOM 3088 O O . PRO A 1 433 ? -22.935 0.854 6.436 1.00 92.56 433 PRO A O 1
ATOM 3091 N N . LEU A 1 434 ? -20.962 0.030 5.734 1.00 94.56 434 LEU A N 1
ATOM 3092 C CA . LEU A 1 434 ? -21.329 -1.386 5.833 1.00 94.56 434 LEU A CA 1
ATOM 3093 C C . LEU A 1 434 ? -21.366 -1.855 7.297 1.00 94.56 434 LEU A C 1
ATOM 3095 O O . LEU A 1 434 ? -22.252 -2.613 7.674 1.00 94.56 434 LEU A O 1
ATOM 3099 N N . ILE A 1 435 ? -20.469 -1.346 8.148 1.00 93.50 435 ILE A N 1
ATOM 3100 C CA . ILE A 1 435 ? -20.503 -1.594 9.602 1.00 93.50 435 ILE A CA 1
ATOM 3101 C C . ILE A 1 435 ? -21.796 -1.046 10.211 1.00 93.50 435 ILE A C 1
ATOM 3103 O O . ILE A 1 435 ? -22.516 -1.757 10.907 1.00 93.50 435 ILE A O 1
ATOM 3107 N N . VAL A 1 436 ? -22.132 0.209 9.905 1.00 89.50 436 VAL A N 1
ATOM 3108 C CA . VAL A 1 436 ? -23.321 0.891 10.446 1.00 89.50 436 VAL A CA 1
ATOM 3109 C C . VAL A 1 436 ? -24.621 0.217 10.001 1.00 89.50 436 VAL A C 1
ATOM 3111 O O . VAL A 1 436 ? -25.574 0.123 10.777 1.00 89.50 436 VAL A O 1
ATOM 3114 N N . SER A 1 437 ? -24.677 -0.262 8.758 1.00 88.81 437 SER A N 1
ATOM 3115 C CA . SER A 1 437 ? -25.837 -1.003 8.247 1.00 88.81 437 SER A CA 1
ATOM 3116 C C . SER A 1 437 ? -25.913 -2.444 8.758 1.00 88.81 437 SER A C 1
ATOM 3118 O O . SER A 1 437 ? -27.000 -3.018 8.747 1.00 88.81 437 SER A O 1
ATOM 3120 N N . GLY A 1 438 ? -24.807 -3.002 9.259 1.00 89.81 438 GLY A N 1
ATOM 3121 C CA . GLY A 1 438 ? -24.704 -4.394 9.697 1.00 89.81 438 GLY A CA 1
ATOM 3122 C C . GLY A 1 438 ? -24.321 -5.381 8.589 1.00 89.81 438 GLY A C 1
ATOM 3123 O O . GLY A 1 438 ? -24.325 -6.586 8.834 1.00 89.81 438 GLY A O 1
ATOM 3124 N N . ASP A 1 439 ? -23.966 -4.891 7.400 1.00 91.75 439 ASP A N 1
ATOM 3125 C CA . ASP A 1 439 ? -23.516 -5.701 6.261 1.00 91.75 439 ASP A CA 1
ATOM 3126 C C . ASP A 1 439 ? -22.043 -6.133 6.390 1.00 91.75 439 ASP A C 1
ATOM 3128 O O . ASP A 1 439 ? -21.624 -7.117 5.779 1.00 91.75 439 ASP A O 1
ATOM 3132 N N . PHE A 1 440 ? -21.256 -5.433 7.214 1.00 93.38 440 PHE A N 1
ATOM 3133 C CA . PHE A 1 440 ? -19.885 -5.804 7.565 1.00 93.38 440 PHE A CA 1
ATOM 3134 C C . PHE A 1 440 ? -19.737 -5.919 9.084 1.00 93.38 440 PHE A C 1
ATOM 3136 O O . PHE A 1 440 ? -19.860 -4.938 9.811 1.00 93.38 440 PHE A O 1
ATOM 3143 N N . VAL A 1 441 ? -19.496 -7.137 9.569 1.00 92.88 441 VAL A N 1
ATOM 3144 C CA . VAL A 1 441 ? -19.520 -7.466 11.003 1.00 92.88 441 VAL A CA 1
ATOM 3145 C C . VAL A 1 441 ? -18.201 -8.066 11.468 1.00 92.88 441 VAL A C 1
ATOM 3147 O O . VAL A 1 441 ? -17.414 -8.561 10.662 1.00 92.88 441 VAL A O 1
ATOM 3150 N N . GLU A 1 442 ? -17.971 -8.076 12.777 1.00 92.38 442 GLU A N 1
ATOM 3151 C CA . GLU A 1 442 ? -16.806 -8.722 13.381 1.00 92.38 442 GLU A CA 1
ATOM 3152 C C . GLU A 1 442 ? -16.635 -10.179 12.925 1.00 92.38 442 GLU A C 1
ATOM 3154 O O . GLU A 1 442 ? -17.599 -10.935 12.782 1.00 92.38 442 GLU A O 1
ATOM 3159 N N . GLY A 1 443 ? -15.386 -10.575 12.672 1.00 91.38 443 GLY A N 1
ATOM 3160 C CA . GLY A 1 443 ? -15.044 -11.858 12.064 1.00 91.38 443 GLY A CA 1
ATOM 3161 C C . GLY A 1 443 ? -15.200 -11.888 10.541 1.00 91.38 443 GLY A C 1
ATOM 3162 O O . GLY A 1 443 ? -14.873 -12.905 9.936 1.00 91.38 443 GLY A O 1
ATOM 3163 N N . SER A 1 444 ? -15.662 -10.811 9.900 1.00 92.88 444 SER A N 1
ATOM 3164 C CA . SER A 1 444 ? -15.697 -10.689 8.436 1.00 92.88 444 SER A CA 1
ATOM 3165 C C . SER A 1 444 ? -14.407 -10.076 7.892 1.00 92.88 444 SER A C 1
ATOM 3167 O O . SER A 1 444 ? -13.728 -9.311 8.578 1.00 92.88 444 SER A O 1
ATOM 3169 N N . ILE A 1 445 ? -14.106 -10.366 6.623 1.00 93.25 445 ILE A N 1
ATOM 3170 C CA . ILE A 1 445 ? -13.038 -9.705 5.866 1.00 93.25 445 ILE A CA 1
ATOM 3171 C C . ILE A 1 445 ? -13.650 -8.959 4.687 1.00 93.25 445 ILE A C 1
ATOM 3173 O O . ILE A 1 445 ? -14.452 -9.531 3.948 1.00 93.25 445 ILE A O 1
ATOM 3177 N N . TYR A 1 446 ? -13.215 -7.721 4.479 1.00 94.50 446 TYR A N 1
ATOM 3178 C CA . TYR A 1 446 ? -13.403 -6.994 3.232 1.00 94.50 446 TYR A CA 1
ATOM 3179 C C . TYR A 1 446 ? -12.050 -6.910 2.512 1.00 94.50 446 TYR A C 1
ATOM 3181 O O . TYR A 1 446 ? -11.138 -6.249 3.006 1.00 94.50 446 TYR A O 1
ATOM 3189 N N . LYS A 1 447 ? -11.890 -7.620 1.384 1.00 94.12 447 LYS A N 1
ATOM 3190 C CA . LYS A 1 447 ? -10.673 -7.556 0.554 1.00 94.12 447 LYS A CA 1
ATOM 3191 C C . LYS A 1 447 ? -10.901 -6.575 -0.595 1.00 94.12 447 LYS A C 1
ATOM 3193 O O . LYS A 1 447 ? -11.771 -6.829 -1.423 1.00 94.12 447 LYS A O 1
ATOM 3198 N N . PHE A 1 448 ? -10.109 -5.509 -0.638 1.00 95.81 448 PHE A N 1
ATOM 3199 C CA . PHE A 1 448 ? -10.024 -4.598 -1.778 1.00 95.81 448 PHE A CA 1
ATOM 3200 C C . PHE A 1 448 ? -9.155 -5.212 -2.884 1.00 95.81 448 PHE A C 1
ATOM 3202 O O . PHE A 1 448 ? -8.122 -5.824 -2.590 1.00 95.81 448 PHE A O 1
ATOM 3209 N N . SER A 1 449 ? -9.568 -5.046 -4.140 1.00 95.44 449 SER A N 1
ATOM 3210 C CA . SER A 1 449 ? -8.924 -5.634 -5.320 1.00 95.44 449 SER A CA 1
ATOM 3211 C C . SER A 1 449 ? -8.525 -4.581 -6.351 1.00 95.44 449 SER A C 1
ATOM 3213 O O . SER A 1 449 ? -9.342 -3.752 -6.763 1.00 95.44 449 SER A O 1
ATOM 3215 N N . VAL A 1 450 ? -7.276 -4.654 -6.819 1.00 97.38 450 VAL A N 1
ATOM 3216 C CA . VAL A 1 450 ? -6.748 -3.767 -7.866 1.00 97.38 450 VAL A CA 1
ATOM 3217 C C . VAL A 1 450 ? -7.558 -3.931 -9.152 1.00 97.38 450 VAL A C 1
ATOM 3219 O O . VAL A 1 450 ? -7.952 -5.035 -9.518 1.00 97.38 450 VAL A O 1
ATOM 3222 N N . GLY A 1 451 ? -7.857 -2.809 -9.814 1.00 94.81 451 GLY A N 1
ATOM 3223 C CA . GLY A 1 451 ? -8.656 -2.763 -11.046 1.00 94.81 451 GLY A CA 1
ATOM 3224 C C . GLY A 1 451 ? -10.168 -2.888 -10.851 1.00 94.81 451 GLY A C 1
ATOM 3225 O O . GLY A 1 451 ? -10.920 -2.625 -11.790 1.00 94.81 451 GLY A O 1
ATOM 3226 N N . ARG A 1 452 ? -10.623 -3.192 -9.630 1.00 96.12 452 ARG A N 1
ATOM 3227 C CA . ARG A 1 452 ? -12.038 -3.164 -9.244 1.00 96.12 452 ARG A CA 1
ATOM 3228 C C . ARG A 1 452 ? -12.350 -2.019 -8.289 1.00 96.12 452 ARG A C 1
ATOM 3230 O O . ARG A 1 452 ? -13.287 -1.263 -8.544 1.00 96.12 452 ARG A O 1
ATOM 3237 N N . ASP A 1 453 ? -11.607 -1.934 -7.192 1.00 96.56 453 ASP A N 1
ATOM 3238 C CA . ASP A 1 453 ? -11.882 -1.002 -6.104 1.00 96.56 453 ASP A CA 1
ATOM 3239 C C . ASP A 1 453 ? -10.955 0.222 -6.215 1.00 96.56 453 ASP A C 1
ATOM 3241 O O . ASP A 1 453 ? -9.744 0.056 -6.376 1.00 96.56 453 ASP A O 1
ATOM 3245 N N . PRO A 1 454 ? -11.486 1.458 -6.169 1.00 94.81 454 PRO A N 1
ATOM 3246 C CA . PRO A 1 454 ? -10.683 2.668 -6.355 1.00 94.81 454 PRO A CA 1
ATOM 3247 C C . PRO A 1 454 ? -9.720 2.961 -5.195 1.00 94.81 454 PRO A C 1
ATOM 3249 O O . PRO A 1 454 ? -8.834 3.798 -5.350 1.00 94.81 454 PRO A O 1
ATOM 3252 N N . GLU A 1 455 ? -9.887 2.305 -4.046 1.00 95.25 455 GLU A N 1
ATOM 3253 C CA . GLU A 1 455 ? -9.053 2.486 -2.855 1.00 95.25 455 GLU A CA 1
ATOM 3254 C C . GLU A 1 455 ? -7.682 1.790 -2.962 1.00 95.25 455 GLU A C 1
ATOM 3256 O O . GLU A 1 455 ? -6.812 2.023 -2.121 1.00 95.25 455 GLU A O 1
ATOM 3261 N N . VAL A 1 456 ? -7.474 0.933 -3.973 1.00 96.75 456 VAL A N 1
ATOM 3262 C CA . VAL A 1 456 ? -6.228 0.174 -4.165 1.00 96.75 456 VAL A CA 1
ATOM 3263 C C . VAL A 1 456 ? -5.662 0.283 -5.580 1.00 96.75 456 VAL A C 1
ATOM 3265 O O . VAL A 1 456 ? -6.395 0.287 -6.567 1.00 96.75 456 VAL A O 1
ATOM 3268 N N . GLY A 1 457 ? -4.330 0.334 -5.682 1.00 97.25 457 GLY A N 1
ATOM 3269 C CA . GLY A 1 457 ? -3.603 0.448 -6.948 1.00 97.25 457 GLY A CA 1
ATOM 3270 C C . GLY A 1 457 ? -2.625 1.623 -6.981 1.00 97.25 457 GLY A C 1
ATOM 3271 O O . GLY A 1 457 ? -1.930 1.887 -6.002 1.00 97.25 457 GLY A O 1
ATOM 3272 N N . ALA A 1 458 ? -2.549 2.332 -8.108 1.00 98.19 458 ALA A N 1
ATOM 3273 C CA . ALA A 1 458 ? -1.638 3.461 -8.294 1.00 98.19 458 ALA A CA 1
ATOM 3274 C C . ALA A 1 458 ? -2.256 4.594 -9.123 1.00 98.19 458 ALA A C 1
ATOM 3276 O O . ALA A 1 458 ? -3.052 4.373 -10.035 1.00 98.19 458 ALA A O 1
ATOM 3277 N N . LEU A 1 459 ? -1.822 5.826 -8.857 1.00 96.88 459 LEU A N 1
ATOM 3278 C CA . LEU A 1 459 ? -2.225 7.020 -9.600 1.00 96.88 459 LEU A CA 1
ATOM 3279 C C . LEU A 1 459 ? -0.998 7.855 -9.965 1.00 96.88 459 LEU A C 1
ATOM 3281 O O . LEU A 1 459 ? -0.205 8.180 -9.096 1.00 96.88 459 LEU A O 1
ATOM 3285 N N . ILE A 1 460 ? -0.876 8.297 -11.217 1.00 98.31 460 ILE A N 1
ATOM 3286 C CA . ILE A 1 460 ? 0.061 9.371 -11.591 1.00 98.31 460 ILE A CA 1
ATOM 3287 C C . ILE A 1 460 ? -0.672 10.711 -11.453 1.00 98.31 460 ILE A C 1
ATOM 3289 O O . ILE A 1 460 ? -1.786 10.852 -11.954 1.00 98.31 460 ILE A O 1
ATOM 3293 N N . CYS A 1 461 ? -0.067 11.710 -10.803 1.00 97.56 461 CYS A N 1
ATOM 3294 C CA . CYS A 1 461 ? -0.763 12.953 -10.452 1.00 97.56 461 CYS A CA 1
ATOM 3295 C C . CYS A 1 461 ? -1.076 13.856 -11.652 1.00 97.56 461 CYS A C 1
ATOM 3297 O O . CYS A 1 461 ? -2.097 14.544 -11.667 1.00 97.56 461 CYS A O 1
ATOM 3299 N N . ASN A 1 462 ? -0.213 13.860 -12.670 1.00 95.94 462 ASN A N 1
ATOM 3300 C CA . ASN A 1 462 ? -0.399 14.637 -13.899 1.00 95.94 462 ASN A CA 1
ATOM 3301 C C . ASN A 1 462 ? -0.075 13.783 -15.136 1.00 95.94 462 ASN A C 1
ATOM 3303 O O . ASN A 1 462 ? 0.891 14.081 -15.840 1.00 95.94 462 ASN A O 1
ATOM 3307 N N . PRO A 1 463 ? -0.847 12.717 -15.408 1.00 97.56 463 PRO A N 1
ATOM 3308 C CA . PRO A 1 463 ? -0.489 11.763 -16.439 1.00 97.56 463 PRO A CA 1
ATOM 3309 C C . PRO A 1 463 ? -0.702 12.366 -17.825 1.00 97.56 463 PRO A C 1
ATOM 3311 O O . PRO A 1 463 ? -1.690 13.060 -18.098 1.00 97.56 463 PRO A O 1
ATOM 3314 N N . THR A 1 464 ? 0.196 12.039 -18.745 1.00 97.69 464 THR A N 1
ATOM 3315 C CA . THR A 1 464 ? -0.114 12.116 -20.173 1.00 97.69 464 THR A CA 1
ATOM 3316 C C . THR A 1 464 ? -1.248 11.136 -20.516 1.00 97.69 464 THR A C 1
ATOM 3318 O O . THR A 1 464 ? -1.464 10.164 -19.790 1.00 97.69 464 THR A O 1
ATOM 3321 N N . PRO A 1 465 ? -1.981 11.337 -21.631 1.00 98.12 465 PRO A N 1
ATOM 3322 C CA . PRO A 1 465 ? -3.006 10.381 -22.052 1.00 98.12 465 PRO A CA 1
ATOM 3323 C C . PRO A 1 465 ? -2.471 8.951 -22.203 1.00 98.12 465 PRO A C 1
ATOM 3325 O O . PRO A 1 465 ? -3.132 8.013 -21.789 1.00 98.12 465 PRO A O 1
ATOM 3328 N N . GLU A 1 466 ? -1.252 8.799 -22.725 1.00 97.56 466 GLU A N 1
ATOM 3329 C CA . GLU A 1 466 ? -0.611 7.492 -22.904 1.00 97.56 466 GLU A CA 1
ATOM 3330 C C . GLU A 1 466 ? -0.264 6.830 -21.565 1.00 97.56 466 GLU A C 1
ATOM 3332 O O . GLU A 1 466 ? -0.580 5.663 -21.370 1.00 97.56 466 GLU A O 1
ATOM 3337 N N . GLN A 1 467 ? 0.306 7.576 -20.611 1.00 98.25 467 GLN A N 1
ATOM 3338 C CA . GLN A 1 467 ? 0.558 7.053 -19.262 1.00 98.25 467 GLN A CA 1
ATOM 3339 C C . GLN A 1 467 ? -0.736 6.635 -18.567 1.00 98.25 467 GLN A C 1
ATOM 3341 O O . GLN A 1 467 ? -0.756 5.616 -17.885 1.00 98.25 467 GLN A O 1
ATOM 3346 N N . LYS A 1 468 ? -1.816 7.405 -18.748 1.00 98.06 468 LYS A N 1
ATOM 3347 C CA . LYS A 1 468 ? -3.120 7.052 -18.190 1.00 98.06 468 LYS A CA 1
ATOM 3348 C C . LYS A 1 468 ? -3.639 5.747 -18.794 1.00 98.06 468 LYS A C 1
ATOM 3350 O O . LYS A 1 468 ? -4.006 4.858 -18.041 1.00 98.06 468 LYS A O 1
ATOM 3355 N N . ASP A 1 469 ? -3.648 5.634 -20.120 1.00 98.31 469 ASP A N 1
ATOM 3356 C CA . ASP A 1 469 ? -4.158 4.445 -20.809 1.00 98.31 469 ASP A CA 1
ATOM 3357 C C . ASP A 1 469 ? -3.351 3.190 -20.425 1.00 98.31 469 ASP A C 1
ATOM 3359 O O . ASP A 1 469 ? -3.933 2.140 -20.165 1.00 98.31 469 ASP A O 1
ATOM 3363 N N . LEU A 1 470 ? -2.020 3.301 -20.328 1.00 98.38 470 LEU A N 1
ATOM 3364 C CA . LEU A 1 470 ? -1.147 2.195 -19.917 1.00 98.38 470 LEU A CA 1
ATOM 3365 C C . LEU A 1 470 ? -1.344 1.805 -18.448 1.00 98.38 470 LEU A C 1
ATOM 3367 O O . LEU A 1 470 ? -1.375 0.618 -18.131 1.00 98.38 470 LEU A O 1
ATOM 3371 N N . LEU A 1 471 ? -1.490 2.783 -17.551 1.00 98.56 471 LEU A N 1
ATOM 3372 C CA . LEU A 1 471 ? -1.718 2.503 -16.137 1.00 98.56 471 LEU A CA 1
ATOM 3373 C C . LEU A 1 471 ? -3.113 1.912 -15.897 1.00 98.56 471 LEU A C 1
ATOM 3375 O O . LEU A 1 471 ? -3.232 0.948 -15.147 1.00 98.56 471 LEU A O 1
ATOM 3379 N N . ASP A 1 472 ? -4.153 2.437 -16.549 1.00 98.31 472 ASP A N 1
ATOM 3380 C CA . ASP A 1 472 ? -5.506 1.868 -16.502 1.00 98.31 472 ASP A CA 1
ATOM 3381 C C . ASP A 1 472 ? -5.504 0.414 -17.010 1.00 98.31 472 ASP A C 1
ATOM 3383 O O . ASP A 1 472 ? -6.140 -0.452 -16.408 1.00 98.31 472 ASP A O 1
ATOM 3387 N N . GLN A 1 473 ? -4.764 0.132 -18.092 1.00 98.31 473 GLN A N 1
ATOM 3388 C CA . GLN A 1 473 ? -4.618 -1.225 -18.618 1.00 98.31 473 GLN A CA 1
ATOM 3389 C C . GLN A 1 473 ? -3.935 -2.148 -17.605 1.00 98.31 473 GLN A C 1
ATOM 3391 O O . GLN A 1 473 ? -4.444 -3.233 -17.365 1.00 98.31 473 GLN A O 1
ATOM 3396 N N . ALA A 1 474 ? -2.859 -1.708 -16.946 1.00 98.38 474 ALA A N 1
ATOM 3397 C CA . ALA A 1 474 ? -2.190 -2.514 -15.923 1.00 98.38 474 ALA A CA 1
ATOM 3398 C C . ALA A 1 474 ? -3.117 -2.865 -14.744 1.00 98.38 474 ALA A C 1
ATOM 3400 O O . ALA A 1 474 ? -3.086 -3.990 -14.251 1.00 98.38 474 ALA A O 1
ATOM 3401 N N . HIS A 1 475 ? -3.983 -1.936 -14.321 1.00 98.50 475 HIS A N 1
ATOM 3402 C CA . HIS A 1 475 ? -5.012 -2.229 -13.316 1.00 98.50 475 HIS A CA 1
ATOM 3403 C C . HIS A 1 475 ? -6.008 -3.282 -13.817 1.00 98.50 475 HIS A C 1
ATOM 3405 O O . HIS A 1 475 ? -6.344 -4.211 -13.084 1.00 98.50 475 HIS A O 1
ATOM 3411 N N . ALA A 1 476 ? -6.473 -3.153 -15.063 1.00 97.81 476 ALA A N 1
ATOM 3412 C CA . ALA A 1 476 ? -7.392 -4.113 -15.667 1.00 97.81 476 ALA A CA 1
ATOM 3413 C C . ALA A 1 476 ? -6.754 -5.500 -15.844 1.00 97.81 476 ALA A C 1
ATOM 3415 O O . ALA A 1 476 ? -7.413 -6.505 -15.598 1.00 97.81 476 ALA A O 1
ATOM 3416 N N . ASP A 1 477 ? -5.482 -5.568 -16.232 1.00 96.50 477 ASP A N 1
ATOM 3417 C CA . ASP A 1 477 ? -4.751 -6.823 -16.410 1.00 96.50 477 ASP A CA 1
ATOM 3418 C C . ASP A 1 477 ? -4.635 -7.578 -15.084 1.00 96.50 477 ASP A C 1
ATOM 3420 O O . ASP A 1 477 ? -4.957 -8.765 -15.026 1.00 96.50 477 ASP A O 1
ATOM 3424 N N . VAL A 1 478 ? -4.259 -6.886 -14.002 1.00 96.94 478 VAL A N 1
ATOM 3425 C CA . VAL A 1 478 ? -4.219 -7.474 -12.653 1.00 96.94 478 VAL A CA 1
ATOM 3426 C C . VAL A 1 478 ? -5.597 -7.988 -12.235 1.00 96.94 478 VAL A C 1
ATOM 3428 O O . VAL A 1 478 ? -5.709 -9.126 -11.781 1.00 96.94 478 VAL A O 1
ATOM 3431 N N . TRP A 1 479 ? -6.659 -7.204 -12.455 1.00 96.12 479 TRP A N 1
ATOM 3432 C CA . TRP A 1 479 ? -8.032 -7.643 -12.181 1.00 96.12 479 TRP A CA 1
ATOM 3433 C C . TRP A 1 479 ? -8.422 -8.904 -12.969 1.00 96.12 479 TRP A C 1
ATOM 3435 O O . TRP A 1 479 ? -9.103 -9.783 -12.443 1.00 96.12 479 TRP A O 1
ATOM 3445 N N . ASN A 1 480 ? -7.952 -9.020 -14.211 1.00 95.25 480 ASN A N 1
ATOM 3446 C CA . ASN A 1 480 ? -8.191 -10.173 -15.080 1.00 95.25 480 ASN A CA 1
ATOM 3447 C C . ASN A 1 480 ? -7.241 -11.356 -14.801 1.00 95.25 480 ASN A C 1
ATOM 3449 O O . ASN A 1 480 ? -7.204 -12.310 -15.574 1.00 95.25 480 ASN A O 1
ATOM 3453 N N . GLY A 1 481 ? -6.476 -11.326 -13.705 1.00 93.38 481 GLY A N 1
ATOM 3454 C CA . GLY A 1 481 ? -5.634 -12.443 -13.275 1.00 93.38 481 GLY A CA 1
ATOM 3455 C C . GLY A 1 481 ? -4.248 -12.492 -13.921 1.00 93.38 481 GLY A C 1
ATOM 3456 O O . GLY A 1 481 ? -3.576 -13.526 -13.860 1.00 93.38 481 GLY A O 1
ATOM 3457 N N . TYR A 1 482 ? -3.782 -11.394 -14.515 1.00 93.88 482 TYR A N 1
ATOM 3458 C CA . TYR A 1 482 ? -2.406 -11.306 -14.988 1.00 93.88 482 TYR A CA 1
ATOM 3459 C C . TYR A 1 482 ? -1.412 -11.441 -13.825 1.00 93.88 482 TYR A C 1
ATOM 3461 O O . TYR A 1 482 ? -1.590 -10.853 -12.760 1.00 93.88 482 TYR A O 1
ATOM 3469 N N . CYS A 1 483 ? -0.329 -12.191 -14.052 1.00 93.75 483 CYS A N 1
ATOM 3470 C CA . CYS A 1 483 ? 0.810 -12.310 -13.134 1.00 93.75 483 CYS A CA 1
ATOM 3471 C C . CYS A 1 483 ? 0.521 -12.975 -11.763 1.00 93.75 483 CYS A C 1
ATOM 3473 O O . CYS A 1 483 ? 1.331 -12.894 -10.836 1.00 93.75 483 CYS A O 1
ATOM 3475 N N . LEU A 1 484 ? -0.605 -13.694 -11.623 1.00 93.50 484 LEU A N 1
ATOM 3476 C CA . LEU A 1 484 ? -1.000 -14.349 -10.363 1.00 93.50 484 LEU A CA 1
ATOM 3477 C C . LEU A 1 484 ? 0.063 -15.315 -9.808 1.00 93.50 484 LEU A C 1
ATOM 3479 O O . LEU A 1 484 ? 0.285 -15.356 -8.596 1.00 93.50 484 LEU A O 1
ATOM 3483 N N . ALA A 1 485 ? 0.735 -16.081 -10.674 1.00 93.38 485 ALA A N 1
ATOM 3484 C CA . ALA A 1 485 ? 1.751 -17.051 -10.259 1.00 93.38 485 ALA A CA 1
ATOM 3485 C C . ALA A 1 485 ? 2.998 -16.370 -9.667 1.00 93.38 485 ALA A C 1
ATOM 3487 O O . ALA A 1 485 ? 3.579 -16.838 -8.679 1.00 93.38 485 ALA A O 1
ATOM 3488 N N . GLU A 1 486 ? 3.411 -15.247 -10.247 1.00 95.75 486 GLU A N 1
ATOM 3489 C CA . GLU A 1 486 ? 4.507 -14.438 -9.734 1.00 95.75 486 GLU A CA 1
ATOM 3490 C C . GLU A 1 486 ? 4.106 -13.747 -8.430 1.00 95.75 486 GLU A C 1
ATOM 3492 O O . GLU A 1 486 ? 4.913 -13.735 -7.501 1.00 95.75 486 GLU A O 1
ATOM 3497 N N . PHE A 1 487 ? 2.869 -13.255 -8.301 1.00 95.44 487 PHE A N 1
ATOM 3498 C CA . PHE A 1 487 ? 2.367 -12.692 -7.041 1.00 95.44 487 PHE A CA 1
ATOM 3499 C C . PHE A 1 487 ? 2.361 -13.735 -5.914 1.00 95.44 487 PHE A C 1
ATOM 3501 O O . PHE A 1 487 ? 2.844 -13.465 -4.813 1.00 95.44 487 PHE A O 1
ATOM 3508 N N . ASP A 1 488 ? 1.925 -14.966 -6.195 1.00 93.31 488 ASP A N 1
ATOM 3509 C CA . ASP A 1 488 ? 2.030 -16.086 -5.251 1.00 93.31 488 ASP A CA 1
ATOM 3510 C C . ASP A 1 488 ? 3.482 -16.375 -4.853 1.00 93.31 488 ASP A C 1
ATOM 3512 O O . ASP A 1 488 ? 3.783 -16.617 -3.679 1.00 93.31 488 ASP A O 1
ATOM 3516 N N . THR A 1 489 ? 4.397 -16.322 -5.821 1.00 94.56 489 THR A N 1
ATOM 3517 C CA . THR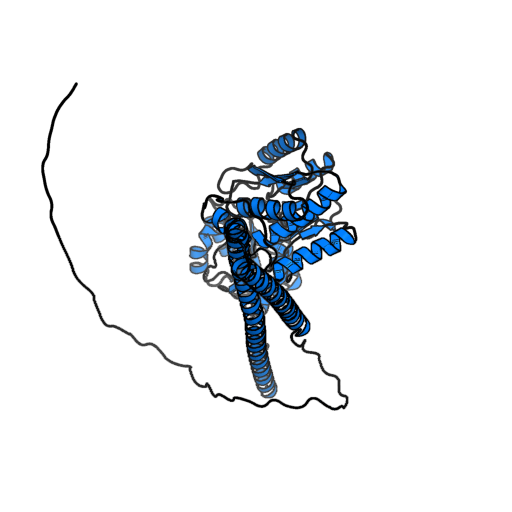 A 1 489 ? 5.829 -16.529 -5.581 1.00 94.56 489 THR A CA 1
ATOM 3518 C C . THR A 1 489 ? 6.411 -15.422 -4.703 1.00 94.56 489 THR A C 1
ATOM 3520 O O . THR A 1 489 ? 7.137 -15.719 -3.752 1.00 94.56 489 THR A O 1
ATOM 3523 N N . ILE A 1 490 ? 6.065 -14.160 -4.966 1.00 95.31 490 ILE A N 1
ATOM 3524 C CA . ILE A 1 490 ? 6.480 -13.005 -4.161 1.00 95.31 490 ILE A CA 1
ATOM 3525 C C . ILE A 1 490 ? 6.006 -13.173 -2.716 1.00 95.31 490 ILE A C 1
ATOM 3527 O O . ILE A 1 490 ? 6.822 -13.096 -1.796 1.00 95.31 490 ILE A O 1
ATOM 3531 N N . ARG A 1 491 ? 4.727 -13.500 -2.500 1.00 92.69 491 ARG A N 1
ATOM 3532 C CA . ARG A 1 491 ? 4.176 -13.736 -1.154 1.00 92.69 491 ARG A CA 1
ATOM 3533 C C . ARG A 1 491 ? 4.868 -14.899 -0.442 1.00 92.69 491 ARG A C 1
ATOM 3535 O O . ARG A 1 491 ? 5.147 -14.824 0.756 1.00 92.69 491 ARG A O 1
ATOM 3542 N N . ALA A 1 492 ? 5.196 -15.970 -1.164 1.00 92.25 492 ALA A N 1
ATOM 3543 C CA . ALA A 1 492 ? 5.937 -17.098 -0.604 1.00 92.25 492 ALA A CA 1
ATOM 3544 C C . ALA A 1 492 ? 7.358 -16.708 -0.155 1.00 92.25 492 ALA A C 1
ATOM 3546 O O . ALA A 1 492 ? 7.837 -17.212 0.863 1.00 92.25 492 ALA A O 1
ATOM 3547 N N . ILE A 1 493 ? 8.024 -15.800 -0.870 1.00 92.62 493 ILE A N 1
ATOM 3548 C CA . ILE A 1 493 ? 9.327 -15.252 -0.470 1.00 92.62 493 ILE A CA 1
ATOM 3549 C C . ILE A 1 493 ? 9.157 -14.360 0.765 1.00 92.62 493 ILE A C 1
ATOM 3551 O O . ILE A 1 493 ? 9.772 -14.626 1.799 1.00 92.62 493 ILE A O 1
ATOM 3555 N N . ALA A 1 494 ? 8.265 -13.372 0.676 1.00 92.06 494 ALA A N 1
ATOM 3556 C CA . ALA A 1 494 ? 7.995 -12.363 1.698 1.00 92.06 494 ALA A CA 1
ATOM 3557 C C . ALA A 1 494 ? 7.617 -12.957 3.064 1.00 92.06 494 ALA A C 1
ATOM 3559 O O . ALA A 1 494 ? 8.169 -12.574 4.095 1.00 92.06 494 ALA A O 1
ATOM 3560 N N . TYR A 1 495 ? 6.701 -13.928 3.080 1.00 89.56 495 TYR A N 1
ATOM 3561 C CA . TYR A 1 495 ? 6.132 -14.468 4.319 1.00 89.56 495 TYR A CA 1
ATOM 3562 C C . TYR A 1 495 ? 6.597 -15.892 4.645 1.00 89.56 495 TYR A C 1
ATOM 3564 O O . TYR A 1 495 ? 6.502 -16.335 5.791 1.00 89.56 495 TYR A O 1
ATOM 3572 N N . GLY A 1 496 ? 7.104 -16.628 3.653 1.00 85.69 496 GLY A N 1
ATOM 3573 C CA . GLY A 1 496 ? 7.584 -18.003 3.809 1.00 85.69 496 GLY A CA 1
ATOM 3574 C C . GLY A 1 496 ? 9.104 -18.138 3.912 1.00 85.69 496 GLY A C 1
ATOM 3575 O O . GLY A 1 496 ? 9.581 -19.214 4.284 1.00 85.69 496 GLY A O 1
ATOM 3576 N N . GLY A 1 497 ? 9.867 -17.083 3.599 1.00 77.00 497 GLY A N 1
ATOM 3577 C CA . GLY A 1 497 ? 11.333 -17.117 3.578 1.00 77.00 497 GLY A CA 1
ATOM 3578 C C . GLY A 1 497 ? 11.893 -18.069 2.518 1.00 77.00 497 GLY A C 1
ATOM 3579 O O . GLY A 1 497 ? 12.932 -18.696 2.735 1.00 77.00 497 GLY A O 1
ATOM 3580 N N . VAL A 1 498 ? 11.164 -18.248 1.414 1.00 77.19 498 VAL A N 1
ATOM 3581 C CA . VAL A 1 498 ? 11.606 -19.041 0.262 1.00 77.19 498 VAL A CA 1
ATOM 3582 C C . VAL A 1 498 ? 12.664 -18.245 -0.507 1.00 77.19 498 VAL A C 1
ATOM 3584 O O . VAL A 1 498 ? 12.528 -17.038 -0.674 1.00 77.19 498 VAL A O 1
ATOM 3587 N N . ASP A 1 499 ? 13.724 -18.906 -0.973 1.00 80.06 499 ASP A N 1
ATOM 3588 C CA . ASP A 1 499 ? 14.724 -18.261 -1.827 1.00 80.06 499 ASP A CA 1
ATOM 3589 C C . ASP A 1 499 ? 14.176 -18.090 -3.254 1.00 80.06 499 ASP A C 1
ATOM 3591 O O . ASP A 1 499 ? 13.535 -18.991 -3.798 1.00 80.06 499 ASP A O 1
ATOM 3595 N N . LEU A 1 500 ? 14.483 -16.961 -3.900 1.00 77.00 500 LEU A N 1
ATOM 3596 C CA . LEU A 1 500 ? 14.142 -16.745 -5.305 1.00 77.00 500 LEU A CA 1
ATOM 3597 C C . LEU A 1 500 ? 14.974 -17.679 -6.206 1.00 77.00 500 LEU A C 1
ATOM 3599 O O . LEU A 1 500 ? 16.181 -17.487 -6.373 1.00 77.00 500 LEU A O 1
ATOM 3603 N N . GLU A 1 501 ? 14.339 -18.693 -6.800 1.00 70.25 501 GLU A N 1
ATOM 3604 C CA . GLU A 1 501 ? 15.030 -19.689 -7.638 1.00 70.25 501 GLU A CA 1
ATOM 3605 C C . GLU A 1 501 ? 15.196 -19.255 -9.111 1.00 70.25 501 GLU A C 1
ATOM 3607 O O . GLU A 1 501 ? 16.094 -19.750 -9.800 1.00 70.25 501 GLU A O 1
ATOM 3612 N N . ALA A 1 502 ? 14.372 -18.319 -9.599 1.00 72.25 502 ALA A N 1
ATOM 3613 C CA . ALA A 1 502 ? 14.397 -17.792 -10.968 1.00 72.25 502 ALA A CA 1
ATOM 3614 C C . ALA A 1 502 ? 13.953 -16.313 -11.013 1.00 72.25 502 ALA A C 1
ATOM 3616 O O . ALA A 1 502 ? 13.251 -15.876 -10.106 1.00 72.25 502 ALA A O 1
ATOM 3617 N N . PRO A 1 503 ? 14.340 -15.527 -12.040 1.00 79.12 503 PRO A N 1
ATOM 3618 C CA . PRO A 1 503 ? 13.830 -14.166 -12.209 1.00 79.12 503 PRO A CA 1
ATOM 3619 C C . PRO A 1 503 ? 12.303 -14.155 -12.336 1.00 79.12 503 PRO A C 1
ATOM 3621 O O . PRO A 1 503 ? 11.758 -14.948 -13.103 1.00 79.12 503 PRO A O 1
ATOM 3624 N N . LEU A 1 504 ? 11.642 -13.242 -11.623 1.00 85.62 504 LEU A N 1
ATOM 3625 C CA . LEU A 1 504 ? 10.206 -12.999 -11.760 1.00 85.62 504 LEU A CA 1
ATOM 3626 C C . LEU A 1 504 ? 9.945 -12.323 -13.107 1.00 85.62 504 LEU A C 1
ATOM 3628 O O . LEU A 1 504 ? 10.537 -11.282 -13.403 1.00 85.62 504 LEU A O 1
ATOM 3632 N N . VAL A 1 505 ? 9.094 -12.932 -13.923 1.00 86.00 505 VAL A N 1
ATOM 3633 C CA . VAL A 1 505 ? 8.640 -12.396 -15.206 1.00 86.00 505 VAL A CA 1
ATOM 3634 C C . VAL A 1 505 ? 7.190 -12.814 -15.343 1.00 86.00 505 VAL A C 1
ATOM 3636 O O . VAL A 1 505 ? 6.928 -14.011 -15.394 1.00 86.00 505 VAL A O 1
ATOM 3639 N N . CYS A 1 506 ? 6.273 -11.853 -15.411 1.00 87.56 506 CYS A N 1
ATOM 3640 C CA . CYS A 1 506 ? 4.890 -12.160 -15.745 1.00 87.56 506 CYS A CA 1
ATOM 3641 C C . CYS A 1 506 ? 4.873 -12.776 -17.152 1.00 87.56 506 CYS A C 1
ATOM 3643 O O . CYS A 1 506 ? 5.353 -12.155 -18.106 1.00 87.56 506 CYS A O 1
ATOM 3645 N N . SER A 1 507 ? 4.398 -14.009 -17.294 1.00 71.38 507 SER A N 1
ATOM 3646 C CA . SER A 1 507 ? 4.107 -14.558 -18.619 1.00 71.38 507 SER A CA 1
ATOM 3647 C C . SER A 1 507 ? 2.801 -13.965 -19.137 1.00 71.38 507 SER A C 1
ATOM 3649 O O . SER A 1 507 ? 1.875 -13.768 -18.352 1.00 71.38 507 SER A O 1
ATOM 3651 N N . ASP A 1 508 ? 2.724 -13.703 -20.443 1.00 55.06 508 ASP A N 1
ATOM 3652 C CA . ASP A 1 508 ? 1.454 -13.364 -21.093 1.00 55.06 508 ASP A CA 1
ATOM 3653 C C . ASP A 1 508 ? 0.429 -14.473 -20.794 1.00 55.06 508 ASP A C 1
ATOM 3655 O O . ASP A 1 508 ? 0.773 -15.659 -20.875 1.00 55.06 508 ASP A O 1
ATOM 3659 N N . ALA A 1 509 ? -0.770 -14.064 -20.366 1.00 41.16 509 ALA A N 1
ATOM 3660 C CA . ALA A 1 509 ? -1.897 -14.952 -20.084 1.00 41.16 509 ALA A CA 1
ATOM 3661 C C . ALA A 1 509 ? -2.438 -15.601 -21.364 1.00 41.16 509 ALA A C 1
ATOM 3663 O O . ALA A 1 509 ? -2.475 -14.903 -22.409 1.00 41.16 509 ALA A O 1
#